Protein AF-0000000066216335 (afdb_homodimer)

Radius of gyration: 26.3 Å; Cα contacts (8 Å, |Δi|>4): 1551; chains: 2; bounding box: 51×82×62 Å

Nearest PDB structures (foldseek):
  2zpu-assembly1_A  TM=9.810E-01  e=1.522E-60  Schizosaccharomyces pombe
  2gn1-assembly1_A  TM=9.523E-01  e=7.610E-37  Salmonella enterica subsp. enterica serovar Typhimurium
  8zkv-assembly1_D  TM=9.509E-01  e=1.171E-31  Escherichia coli K-12
  3iau-assembly2_B  TM=9.221E-01  e=3.851E-32  Solanum lycopersicum
  3iau-assembly1_A  TM=9.248E-01  e=1.481E-31  Solanum lycopersicum

Organism: Schizosaccharomyces pombe (strain 972 / ATCC 24843) (NCBI:txid284812)

Secondary structure (DSSP, 8-state):
-GGG-----HHHHHHHHHHHTTTS----EE--HHHHHHHTSEEEEEEGGGSGGGBTHHHHHHHHHHT--HHHHHH-EEEE-SSHHHHHHHHHHHHHT--EEEEEETTS-HHHHHHHHHTT-EEEEE-TTT--HHHHHHHHHHHHTPEE--SSSSHHHHHHHTHHHHHHHHHH---SEEEEE-SSSHHHHHHHHHHHHH-TT-EEEEEEETT--HHHHHHHHTS----PPP--S-GGG--SS--HHHHHHHHHH--EEEEE-HHHHHHHHHHIIIII-B---GGGGHHHHHHHHTGGGGTT-EEEEEE-B----HHHHHHHHT-/-GGG-----HHHHHHHHHHHTTTS----EE--HHHHHHHTSEEEEEEGGGSGGGBTHHHHHHHHHHT--HHHHHH-EEEE-SSHHHHHHHHHHHHHT--EEEEEETTS-HHHHHHHHHTT-EEEEE-TTT--HHHHHHHHHHHHTPEE--SSSSHHHHHHHTHHHHHHHHHH---SEEEEE-SSSHHHHHHHHHHHHH-TT-EEEEE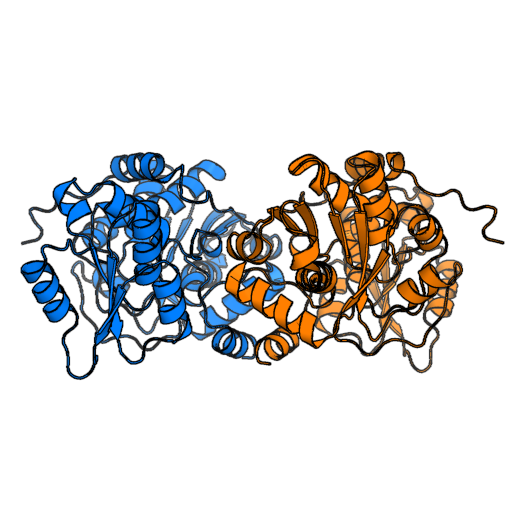EETT--HHHHHHHHTS----PPP--S-GGG--SS--HHHHHHHHHH--EEEEE-HHHHHHHHHHIIIII-B---GGGGHHHHHHHHTGGGGTT-EEEEEE-B----HHHHHHHHT-

InterPro domains:
  IPR001926 Tryptophan synthase beta chain-like, PALP domain [PF00291] (23-309)
  IPR036052 Tryptophan synthase beta chain-like, PALP domain superfamily [G3DSA:3.40.50.1100] (18-313)
  IPR036052 Tryptophan synthase beta chain-like, PALP domain superfamily [G3DSA:3.40.50.1100] (56-152)
  IPR036052 Tryptophan synthase beta chain-like, PALP domain superfamily [SSF53686] (9-318)

Sequence (646 aa):
MSDNLVLPTYDDVASASERIKKFANKTPVLTSSTVNKEFVAEVFFKCENFQKMGAFKFRGALNALSQLNEAQRKAGVLTFSSGNHAQAIALSAKILGIPAKIIMPLDAPEAKVAATKGYGGQVIMYDRYKDDREKMAKEISEREGLTIIPPYDHPHVLAGQGTAAKELFEEVGPLDALFVCLGGGGLLSGSALAARHFAPNCEVYGVEPEAGNDGQQSFRKGSIVHIDTPKTIADGAQTQHLGNYTFSIIKEKVDDILTVSDEELIDCLKFYAARMKIVVEPTGCLSFAAARAMKEKLKNKRIGIIISGGNVDIERYAHFLSQMSDNLVLPTYDDVASASERIKKFANKTPVLTSSTVNKEFVAEVFFKCENFQKMGAFKFRGALNALSQLNEAQRKAGVLTFSSGNHAQAIALSAKILGIPAKIIMPLDAPEAKVAATKGYGGQVIMYDRYKDDREKMAKEISEREGLTIIPPYDHPHVLAGQGTAAKELFEEVGPLDALFVCLGGGGLLSGSALAARHFAPNCEVYGVEPEAGNDGQQSFRKGSIVHIDTPKTIADGAQTQHLGNYTFSIIKEKVDDILTVSDEELIDCLKFYAARMKIVVEPTGCLSFAAARAMKEKLKNKRIGIIISGGNVDIERYAHFLSQ

Structure (mmCIF, N/CA/C/O backbone):
data_AF-0000000066216335-model_v1
#
loop_
_entity.id
_entity.type
_entity.pdbx_description
1 polymer 'Serine racemase'
#
loop_
_atom_site.group_PDB
_atom_site.id
_atom_site.type_symbol
_atom_site.label_atom_id
_atom_site.label_alt_id
_atom_site.label_comp_id
_atom_site.label_asym_id
_atom_site.label_entity_id
_atom_site.label_seq_id
_atom_site.pdbx_PDB_ins_code
_atom_site.Cartn_x
_atom_site.Cartn_y
_atom_site.Cartn_z
_atom_site.occupancy
_atom_site.B_iso_or_equiv
_atom_site.auth_seq_id
_atom_site.auth_comp_id
_atom_site.auth_asym_id
_atom_site.auth_atom_id
_atom_site.pdbx_PDB_model_num
ATOM 1 N N . MET A 1 1 ? 4.113 39.75 19.203 1 41.09 1 MET A N 1
ATOM 2 C CA . MET A 1 1 ? 3.482 39.688 20.516 1 41.09 1 MET A CA 1
ATOM 3 C C . MET A 1 1 ? 3.266 38.25 20.953 1 41.09 1 MET A C 1
ATOM 5 O O . MET A 1 1 ? 2.232 37.938 21.547 1 41.09 1 MET A O 1
ATOM 9 N N . SER A 1 2 ? 3.99 37.156 20.266 1 51.53 2 SER A N 1
ATOM 10 C CA . SER A 1 2 ? 4.141 35.719 20.328 1 51.53 2 SER A CA 1
ATOM 11 C C . SER A 1 2 ? 4.586 35.281 21.719 1 51.53 2 SER A C 1
ATOM 13 O O . SER A 1 2 ? 4.902 34.094 21.922 1 51.53 2 SER A O 1
ATOM 15 N N . ASP A 1 3 ? 4.801 36.219 22.547 1 54.69 3 ASP A N 1
ATOM 16 C CA . ASP A 1 3 ? 5.523 36.125 23.812 1 54.69 3 ASP A CA 1
ATOM 17 C C . ASP A 1 3 ? 4.762 35.25 24.812 1 54.69 3 ASP A C 1
ATOM 19 O O . ASP A 1 3 ? 5.367 34.625 25.688 1 54.69 3 ASP A O 1
ATOM 23 N N . ASN A 1 4 ? 3.436 35 24.469 1 76 4 ASN A N 1
ATOM 24 C CA . ASN A 1 4 ? 2.705 34.375 25.562 1 76 4 ASN A CA 1
ATOM 25 C C . ASN A 1 4 ? 2.162 33 25.188 1 76 4 ASN A C 1
ATOM 27 O O . ASN A 1 4 ? 1.19 32.531 25.781 1 76 4 ASN A O 1
ATOM 31 N N . LEU A 1 5 ? 2.82 32.312 24.047 1 90.25 5 LEU A N 1
ATOM 32 C CA . LEU A 1 5 ? 2.303 31.016 23.688 1 90.25 5 LEU A CA 1
ATOM 33 C C . LEU A 1 5 ? 2.908 29.922 24.562 1 90.25 5 LEU A C 1
ATOM 35 O O . LEU A 1 5 ? 4.109 29.938 24.844 1 90.25 5 LEU A O 1
ATOM 39 N N . VAL A 1 6 ? 2.098 29.031 25.094 1 96.31 6 VAL A N 1
ATOM 40 C CA . VAL A 1 6 ? 2.605 27.812 25.734 1 96.31 6 VAL A CA 1
ATOM 41 C C . VAL A 1 6 ? 2.797 26.719 24.688 1 96.31 6 VAL A C 1
ATOM 43 O O . VAL A 1 6 ? 1.823 26.172 24.156 1 96.31 6 VAL A O 1
ATOM 46 N N . LEU A 1 7 ? 4.023 26.469 24.359 1 97.88 7 LEU A N 1
ATOM 47 C CA . LEU A 1 7 ? 4.34 25.547 23.281 1 97.88 7 LEU A CA 1
ATOM 48 C C . LEU A 1 7 ? 4.227 24.094 23.75 1 97.88 7 LEU A C 1
ATOM 50 O O . LEU A 1 7 ? 4.641 23.766 24.875 1 97.88 7 LEU A O 1
ATOM 54 N N . PRO A 1 8 ? 3.621 23.219 22.922 1 98.44 8 PRO A N 1
ATOM 55 C CA . PRO A 1 8 ? 3.625 21.797 23.25 1 98.44 8 PRO A CA 1
ATOM 56 C C . PRO A 1 8 ? 5.035 21.219 23.359 1 98.44 8 PRO A C 1
ATOM 58 O O . PRO A 1 8 ? 5.973 21.734 22.75 1 98.44 8 PRO A O 1
ATOM 61 N N . THR A 1 9 ? 5.145 20.188 24.188 1 98.62 9 THR A N 1
ATOM 62 C CA . THR A 1 9 ? 6.367 19.422 24.344 1 98.62 9 THR A CA 1
ATOM 63 C C . THR A 1 9 ? 6.148 17.969 23.922 1 98.62 9 THR A C 1
ATOM 65 O O . THR A 1 9 ? 5.051 17.594 23.5 1 98.62 9 THR A O 1
ATOM 68 N N . TYR A 1 10 ? 7.199 17.219 24.047 1 98.81 10 TYR A N 1
ATOM 69 C CA . TYR A 1 10 ? 7.051 15.805 23.734 1 98.81 10 TYR A CA 1
ATOM 70 C C . TYR A 1 10 ? 6.02 15.148 24.641 1 98.81 10 TYR A C 1
ATOM 72 O O . TYR A 1 10 ? 5.316 14.227 24.234 1 98.81 10 TYR A O 1
ATOM 80 N N . ASP A 1 11 ? 5.898 15.586 25.844 1 98.88 11 ASP A N 1
ATOM 81 C CA . ASP A 1 11 ? 4.914 15.016 26.75 1 98.88 11 ASP A CA 1
ATOM 82 C C . ASP A 1 11 ? 3.504 15.125 26.172 1 98.88 11 ASP A C 1
ATOM 84 O O . ASP A 1 11 ? 2.662 14.258 26.406 1 98.88 11 ASP A O 1
ATOM 88 N N . ASP A 1 12 ? 3.264 16.203 25.469 1 98.88 12 ASP A N 1
ATOM 89 C CA . ASP A 1 12 ? 1.966 16.375 24.812 1 98.88 12 ASP A CA 1
ATOM 90 C C . ASP A 1 12 ? 1.776 15.367 23.688 1 98.88 12 ASP A C 1
ATOM 92 O O . ASP A 1 12 ? 0.667 14.875 23.469 1 98.88 12 ASP A O 1
ATOM 96 N N . VAL A 1 13 ? 2.863 15.055 22.953 1 98.94 13 VAL A N 1
ATOM 97 C CA . VAL A 1 13 ? 2.822 14.047 21.891 1 98.94 13 VAL A CA 1
ATOM 98 C C . VAL A 1 13 ? 2.568 12.672 22.5 1 98.94 13 VAL A C 1
ATOM 100 O O . VAL A 1 13 ? 1.735 11.906 22.016 1 98.94 13 VAL A O 1
ATOM 103 N N . ALA A 1 14 ? 3.26 12.406 23.609 1 98.88 14 ALA A N 1
ATOM 104 C CA . ALA A 1 14 ? 3.094 11.133 24.297 1 98.88 14 ALA A CA 1
ATOM 105 C C . ALA A 1 14 ? 1.665 10.969 24.812 1 98.88 14 ALA A C 1
ATOM 107 O O . ALA A 1 14 ? 1.077 9.891 24.688 1 98.88 14 ALA A O 1
ATOM 108 N N . SER A 1 15 ? 1.153 12.047 25.375 1 98.88 15 SER A N 1
ATOM 109 C CA . SER A 1 15 ? -0.223 12.016 25.859 1 98.88 15 SER A CA 1
ATOM 110 C C . SER A 1 15 ? -1.209 11.82 24.719 1 98.88 15 SER A C 1
ATOM 112 O O . SER A 1 15 ? -2.203 11.109 24.859 1 98.88 15 SER A O 1
ATOM 114 N N . ALA A 1 16 ? -0.959 12.5 23.641 1 98.94 16 ALA A N 1
ATOM 115 C CA . ALA A 1 16 ? -1.8 12.344 22.453 1 98.94 16 ALA A CA 1
ATOM 116 C C . ALA A 1 16 ? -1.814 10.898 21.969 1 98.94 16 ALA A C 1
ATOM 118 O O . ALA A 1 16 ? -2.863 10.375 21.578 1 98.94 16 ALA A O 1
ATOM 119 N N . SER A 1 17 ? -0.641 10.266 21.984 1 98.88 17 SER A N 1
ATOM 120 C CA . SER A 1 17 ? -0.517 8.875 21.547 1 98.88 17 SER A CA 1
ATOM 121 C C . SER A 1 17 ? -1.43 7.965 22.359 1 98.88 17 SER A C 1
ATOM 123 O O . SER A 1 17 ? -2.1 7.094 21.812 1 98.88 17 SER A O 1
ATOM 125 N N . GLU A 1 18 ? -1.477 8.188 23.625 1 98.75 18 GLU A N 1
ATOM 126 C CA . GLU A 1 18 ? -2.344 7.395 24.5 1 98.75 18 GLU A CA 1
ATOM 127 C C . GLU A 1 18 ? -3.816 7.676 24.203 1 98.75 18 GLU A C 1
ATOM 129 O O . GLU A 1 18 ? -4.637 6.754 24.203 1 98.75 18 GLU A O 1
ATOM 134 N N . ARG A 1 19 ? -4.094 8.914 23.969 1 98.62 19 ARG A N 1
ATOM 135 C CA . ARG A 1 19 ? -5.473 9.336 23.75 1 98.62 19 ARG A CA 1
ATOM 136 C C . ARG A 1 19 ? -6.039 8.734 22.469 1 98.62 19 ARG A C 1
ATOM 138 O O . ARG A 1 19 ? -7.211 8.352 22.422 1 98.62 19 ARG A O 1
ATOM 145 N N . ILE A 1 20 ? -5.207 8.602 21.422 1 98.75 20 ILE A N 1
ATOM 146 C CA . ILE A 1 20 ? -5.77 8.25 20.125 1 98.75 20 ILE A CA 1
ATOM 147 C C . ILE A 1 20 ? -5.527 6.766 19.844 1 98.75 20 ILE A C 1
ATOM 149 O O . ILE A 1 20 ? -5.996 6.234 18.828 1 98.75 20 ILE A O 1
ATOM 153 N N . LYS A 1 21 ? -4.859 6.035 20.734 1 98 21 LYS A N 1
ATOM 154 C CA . LYS A 1 21 ? -4.32 4.695 20.531 1 98 21 LYS A CA 1
ATOM 155 C C . LYS A 1 21 ? -5.414 3.723 20.109 1 98 21 LYS A C 1
ATOM 157 O O . LYS A 1 21 ? -5.184 2.855 19.266 1 98 21 LYS A O 1
ATOM 162 N N . LYS A 1 22 ? -6.645 3.896 20.594 1 97.06 22 LYS A N 1
ATOM 163 C CA . LYS A 1 22 ? -7.723 2.947 20.344 1 97.06 22 LYS A CA 1
ATOM 164 C C . LYS A 1 22 ? -8.336 3.176 18.969 1 97.06 22 LYS A C 1
ATOM 166 O O . LYS A 1 22 ? -9.039 2.309 18.438 1 97.06 22 LYS A O 1
ATOM 171 N N . PHE A 1 23 ? -8.078 4.332 18.375 1 97.81 23 PHE A N 1
ATOM 172 C CA . PHE A 1 23 ? -8.805 4.707 17.156 1 97.81 23 PHE A CA 1
ATOM 173 C C . PHE A 1 23 ? -7.867 4.801 15.969 1 97.81 23 PHE A C 1
ATOM 175 O O . PHE A 1 23 ? -8.219 4.383 14.859 1 97.81 23 PHE A O 1
ATOM 182 N N . ALA A 1 24 ? -6.668 5.305 16.172 1 98 24 ALA A N 1
ATOM 183 C CA . ALA A 1 24 ? -5.719 5.504 15.078 1 98 24 ALA A CA 1
ATOM 184 C C . ALA A 1 24 ? -4.984 4.211 14.75 1 98 24 ALA A C 1
ATOM 186 O O . ALA A 1 24 ? -4.656 3.43 15.648 1 98 24 ALA A O 1
ATOM 187 N N . ASN A 1 25 ? -4.738 3.951 13.508 1 97.62 25 ASN A N 1
ATOM 188 C CA . ASN A 1 25 ? -3.895 2.83 13.102 1 97.62 25 ASN A CA 1
ATOM 189 C C . ASN A 1 25 ? -2.438 3.061 13.492 1 97.62 25 ASN A C 1
ATOM 191 O O . ASN A 1 25 ? -1.924 4.172 13.359 1 97.62 25 ASN A O 1
ATOM 195 N N . LYS A 1 26 ? -1.833 2.086 14.125 1 97.88 26 LYS A N 1
ATOM 196 C CA . LYS A 1 26 ? -0.375 2.084 14.039 1 97.88 26 LYS A CA 1
ATOM 197 C C . LYS A 1 26 ? 0.092 1.822 12.609 1 97.88 26 LYS A C 1
ATOM 199 O O . LYS A 1 26 ? 0.14 0.673 12.164 1 97.88 26 LYS A O 1
ATOM 204 N N . THR A 1 27 ? 0.373 2.816 11.852 1 98.44 27 THR A N 1
ATOM 205 C CA . THR A 1 27 ? 0.678 2.666 10.438 1 98.44 27 THR A CA 1
ATOM 206 C C . THR A 1 27 ? 2.02 1.967 10.242 1 98.44 27 THR A C 1
ATOM 208 O O . THR A 1 27 ? 2.9 2.053 11.102 1 98.44 27 THR A O 1
ATOM 211 N N . PRO A 1 28 ? 2.223 1.279 9.18 1 98.12 28 PRO A N 1
ATOM 212 C CA . PRO A 1 28 ? 3.447 0.499 8.984 1 98.12 28 PRO A CA 1
ATOM 213 C C . PRO A 1 28 ? 4.668 1.374 8.711 1 98.12 28 PRO A C 1
ATOM 215 O O . PRO A 1 28 ? 4.527 2.529 8.305 1 98.12 28 PRO A O 1
ATOM 218 N N . VAL A 1 29 ? 5.816 0.835 9.094 1 98.69 29 VAL A N 1
ATOM 219 C CA . VAL A 1 29 ? 7.105 1.326 8.617 1 98.69 29 VAL A CA 1
ATOM 220 C C . VAL A 1 29 ? 7.66 0.386 7.551 1 98.69 29 VAL A C 1
ATOM 222 O O . VAL A 1 29 ? 7.957 -0.778 7.832 1 98.69 29 VAL A O 1
ATOM 225 N N . LEU A 1 30 ? 7.758 0.876 6.32 1 98.5 30 LEU A N 1
ATOM 226 C CA . LEU A 1 30 ? 8.234 0.053 5.215 1 98.5 30 LEU A CA 1
ATOM 227 C C . LEU A 1 30 ? 9.688 0.372 4.887 1 98.5 30 LEU A C 1
ATOM 229 O O . LEU A 1 30 ? 10.18 1.454 5.215 1 98.5 30 LEU A O 1
ATOM 233 N N . THR A 1 31 ? 10.383 -0.572 4.332 1 97.88 31 THR A N 1
ATOM 234 C CA . THR A 1 31 ? 11.703 -0.392 3.748 1 97.88 31 THR A CA 1
ATOM 235 C C . THR A 1 31 ? 11.703 -0.789 2.273 1 97.88 31 THR A C 1
ATOM 237 O O . THR A 1 31 ? 10.727 -1.357 1.779 1 97.88 31 THR A O 1
ATOM 240 N N . SER A 1 32 ? 12.664 -0.428 1.601 1 96.88 32 SER A N 1
ATOM 241 C CA . SER A 1 32 ? 12.898 -0.781 0.204 1 96.88 32 SER A CA 1
ATOM 242 C C . SER A 1 32 ? 14.367 -1.118 -0.041 1 96.88 32 SER A C 1
ATOM 244 O O . SER A 1 32 ? 15.242 -0.26 0.105 1 96.88 32 SER A O 1
ATOM 246 N N . SER A 1 33 ? 14.625 -2.344 -0.5 1 93.44 33 SER A N 1
ATOM 247 C CA . SER A 1 33 ? 16 -2.73 -0.82 1 93.44 33 SER A CA 1
ATOM 248 C C . SER A 1 33 ? 16.562 -1.879 -1.952 1 93.44 33 SER A C 1
ATOM 250 O O . SER A 1 33 ? 17.75 -1.573 -1.971 1 93.44 33 SER A O 1
ATOM 252 N N . THR A 1 34 ? 15.703 -1.517 -2.871 1 93.75 34 THR A N 1
ATOM 253 C CA . THR A 1 34 ? 16.109 -0.661 -3.98 1 93.75 34 THR A CA 1
ATOM 254 C C . THR A 1 34 ? 16.594 0.694 -3.471 1 93.75 34 THR A C 1
ATOM 256 O O . THR A 1 34 ? 17.641 1.178 -3.883 1 93.75 34 THR A O 1
ATOM 259 N N . VAL A 1 35 ? 15.852 1.298 -2.549 1 98.06 35 VAL A N 1
ATOM 260 C CA . VAL A 1 35 ? 16.203 2.609 -2.014 1 98.06 35 VAL A CA 1
ATOM 261 C C . VAL A 1 35 ? 17.469 2.496 -1.162 1 98.06 35 VAL A C 1
ATOM 263 O O . VAL A 1 35 ? 18.359 3.336 -1.26 1 98.06 35 VAL A O 1
ATOM 266 N N . ASN A 1 36 ? 17.484 1.478 -0.337 1 98.12 36 ASN A N 1
ATOM 267 C CA . ASN A 1 36 ? 18.672 1.283 0.496 1 98.12 36 ASN A CA 1
ATOM 268 C C . ASN A 1 36 ? 19.938 1.177 -0.347 1 98.12 36 ASN A C 1
ATOM 270 O O . ASN A 1 36 ? 20.969 1.754 0 1 98.12 36 ASN A O 1
ATOM 274 N N . LYS A 1 37 ? 19.844 0.45 -1.431 1 95.94 37 LYS A N 1
ATOM 275 C CA . LYS A 1 37 ? 20.984 0.311 -2.326 1 95.94 37 LYS A CA 1
ATOM 276 C C . LYS A 1 37 ? 21.328 1.641 -2.99 1 95.94 37 LYS A C 1
ATOM 278 O O . LYS A 1 37 ? 22.5 2.016 -3.072 1 95.94 37 LYS A O 1
ATOM 283 N N . GLU A 1 38 ? 20.281 2.338 -3.457 1 97.25 38 GLU A N 1
ATOM 284 C CA . GLU A 1 38 ? 20.469 3.629 -4.113 1 97.25 38 GLU A CA 1
ATOM 285 C C . GLU A 1 38 ? 21.125 4.637 -3.176 1 97.25 38 GLU A C 1
ATOM 287 O O . GLU A 1 38 ? 21.984 5.406 -3.596 1 97.25 38 GLU A O 1
ATOM 292 N N . PHE A 1 39 ? 20.672 4.613 -1.904 1 98.56 39 PHE A N 1
ATOM 293 C CA . PHE A 1 39 ? 21.141 5.578 -0.915 1 98.56 39 PHE A CA 1
ATOM 294 C C . PHE A 1 39 ? 22.438 5.098 -0.262 1 98.56 39 PHE A C 1
ATOM 296 O O . PHE A 1 39 ? 23.172 5.887 0.339 1 98.56 39 PHE A O 1
ATOM 303 N N . VAL A 1 40 ? 22.781 3.756 -0.354 1 98.5 40 VAL A N 1
ATOM 304 C CA . VAL A 1 40 ? 23.781 3.119 0.485 1 98.5 40 VAL A CA 1
ATOM 305 C C . VAL A 1 40 ? 23.531 3.469 1.95 1 98.5 40 VAL A C 1
ATOM 307 O O . VAL A 1 40 ? 24.438 3.961 2.639 1 98.5 40 VAL A O 1
ATOM 310 N N . ALA A 1 41 ? 22.297 3.232 2.367 1 98.81 41 ALA A N 1
ATOM 311 C CA . ALA A 1 41 ? 21.812 3.623 3.686 1 98.81 41 ALA A CA 1
ATOM 312 C C . ALA A 1 41 ? 20.594 2.783 4.09 1 98.81 41 ALA A C 1
ATOM 314 O O . ALA A 1 41 ? 20.188 1.886 3.354 1 98.81 41 ALA A O 1
ATOM 315 N N . GLU A 1 42 ? 20.141 2.889 5.312 1 98.75 42 GLU A N 1
ATOM 316 C CA . GLU A 1 42 ? 18.875 2.303 5.766 1 98.75 42 GLU A CA 1
ATOM 317 C C . GLU A 1 42 ? 17.766 3.342 5.785 1 98.75 42 GLU A C 1
ATOM 319 O O . GLU A 1 42 ? 17.812 4.309 6.551 1 98.75 42 GLU A O 1
ATOM 324 N N . VAL A 1 43 ? 16.859 3.162 4.969 1 98.94 43 VAL A N 1
ATOM 325 C CA . VAL A 1 43 ? 15.766 4.133 4.848 1 98.94 43 VAL A CA 1
ATOM 326 C C . VAL A 1 43 ? 14.461 3.506 5.328 1 98.94 43 VAL A C 1
ATOM 328 O O . VAL A 1 43 ? 14.109 2.398 4.914 1 98.94 43 VAL A O 1
ATOM 331 N N . PHE A 1 44 ? 13.734 4.191 6.211 1 98.94 44 PHE A N 1
ATOM 332 C CA . PHE A 1 44 ? 12.484 3.738 6.805 1 98.94 44 PHE A CA 1
ATOM 333 C C . PHE A 1 44 ? 11.336 4.672 6.426 1 98.94 44 PHE A C 1
ATOM 335 O O . PHE A 1 44 ? 11.406 5.879 6.676 1 98.94 44 PHE A O 1
ATOM 342 N N . PHE A 1 45 ? 10.297 4.141 5.844 1 98.94 45 PHE A N 1
ATOM 343 C CA . PHE A 1 45 ? 9.148 4.922 5.414 1 98.94 45 PHE A CA 1
ATOM 344 C C . PHE A 1 45 ? 7.984 4.754 6.387 1 98.94 45 PHE A C 1
ATOM 346 O O . PHE A 1 45 ? 7.422 3.662 6.504 1 98.94 45 PHE A O 1
ATOM 353 N N . LYS A 1 46 ? 7.633 5.77 7.176 1 98.94 46 LYS A N 1
ATOM 354 C CA . LYS A 1 46 ? 6.43 5.777 8 1 98.94 46 LYS A CA 1
ATOM 355 C C . LYS A 1 46 ? 5.195 6.117 7.168 1 98.94 46 LYS A C 1
ATOM 357 O O . LYS A 1 46 ? 5.012 7.262 6.758 1 98.94 46 LYS A O 1
ATOM 362 N N . CYS A 1 47 ? 4.312 5.191 7 1 98.88 47 CYS A N 1
ATOM 363 C CA . CYS A 1 47 ? 3.344 5.223 5.91 1 98.88 47 CYS A CA 1
ATOM 364 C C . CYS A 1 47 ? 1.983 5.699 6.402 1 98.88 47 CYS A C 1
ATOM 366 O O . CYS A 1 47 ? 1.04 4.914 6.492 1 98.88 47 CYS A O 1
ATOM 368 N N . GLU A 1 48 ? 1.782 6.977 6.465 1 98.88 48 GLU A N 1
ATOM 369 C CA . GLU A 1 48 ? 0.521 7.539 6.938 1 98.88 48 GLU A CA 1
ATOM 370 C C . GLU A 1 48 ? -0.541 7.508 5.844 1 98.88 48 GLU A C 1
ATOM 372 O O . GLU A 1 48 ? -1.709 7.812 6.094 1 98.88 48 GLU A O 1
ATOM 377 N N . ASN A 1 49 ? -0.157 7.145 4.602 1 98.56 49 ASN A N 1
ATOM 378 C CA . ASN A 1 49 ? -1.159 6.863 3.58 1 98.56 49 ASN A CA 1
ATOM 379 C C . ASN A 1 49 ? -2.059 5.695 3.982 1 98.56 49 ASN A C 1
ATOM 381 O O . ASN A 1 49 ? -3.127 5.5 3.398 1 98.56 49 ASN A O 1
ATOM 385 N N . PHE A 1 50 ? -1.64 4.953 5.031 1 98.38 50 PHE A N 1
ATOM 386 C CA . PHE A 1 50 ? -2.432 3.832 5.523 1 98.38 50 PHE A CA 1
ATOM 387 C C . PHE A 1 50 ? -3.156 4.203 6.812 1 98.38 50 PHE A C 1
ATOM 389 O O . PHE A 1 50 ? -3.744 3.344 7.469 1 98.38 50 PHE A O 1
ATOM 396 N N . GLN A 1 51 ? -3.115 5.406 7.258 1 98.31 51 GLN A N 1
ATOM 397 C CA . GLN A 1 51 ? -3.891 5.855 8.406 1 98.31 51 GLN A CA 1
ATOM 398 C C . GLN A 1 51 ? -5.371 5.973 8.062 1 98.31 51 GLN A C 1
ATOM 400 O O . GLN A 1 51 ? -5.742 5.996 6.891 1 98.31 51 GLN A O 1
ATOM 405 N N . LYS A 1 52 ? -6.25 5.988 9.109 1 96.38 52 LYS A N 1
ATOM 406 C CA . LYS A 1 52 ? -7.664 6.273 8.898 1 96.38 52 LYS A CA 1
ATOM 407 C C . LYS A 1 52 ? -7.859 7.484 7.992 1 96.38 52 LYS A C 1
ATOM 409 O O . LYS A 1 52 ? -7.129 8.469 8.109 1 96.38 52 LYS A O 1
ATOM 414 N N . MET A 1 53 ? -8.734 7.301 7.043 1 93.81 53 MET A N 1
ATOM 415 C CA . MET A 1 53 ? -9.102 8.297 6.043 1 93.81 53 MET A CA 1
ATOM 416 C C . MET A 1 53 ? -7.938 8.586 5.098 1 93.81 53 MET A C 1
ATOM 418 O O . MET A 1 53 ? -8.047 9.43 4.211 1 93.81 53 MET A O 1
ATOM 422 N N . GLY A 1 54 ? -6.754 7.977 5.309 1 95.88 54 GLY A N 1
ATOM 423 C CA . GLY A 1 54 ? -5.73 7.93 4.277 1 95.88 54 GLY A CA 1
ATOM 424 C C . GLY A 1 54 ? -4.625 8.945 4.484 1 95.88 54 GLY A C 1
ATOM 425 O O . GLY A 1 54 ? -3.816 9.188 3.588 1 95.88 54 GLY A O 1
ATOM 426 N N . ALA A 1 55 ? -4.59 9.594 5.711 1 97.38 55 ALA A N 1
ATOM 427 C CA . ALA A 1 55 ? -3.564 10.609 5.914 1 97.38 55 ALA A CA 1
ATOM 428 C C . ALA A 1 55 ? -3.305 10.844 7.398 1 97.38 55 ALA A C 1
ATOM 430 O O . ALA A 1 55 ? -4.145 10.508 8.242 1 97.38 55 ALA A O 1
ATOM 431 N N . PHE A 1 56 ? -2.219 11.484 7.691 1 98.69 56 PHE A N 1
ATOM 432 C CA . PHE A 1 56 ? -1.737 11.742 9.039 1 98.69 56 PHE A CA 1
ATOM 433 C C . PHE A 1 56 ? -2.701 12.656 9.797 1 98.69 56 PHE A C 1
ATOM 435 O O . PHE A 1 56 ? -2.736 12.648 11.023 1 98.69 56 PHE A O 1
ATOM 442 N N . LYS A 1 57 ? -3.531 13.406 9.055 1 98.19 57 LYS A N 1
ATOM 443 C CA . LYS A 1 57 ? -4.375 14.438 9.656 1 98.19 57 LYS A CA 1
ATOM 444 C C . LYS A 1 57 ? -5.352 13.844 10.664 1 98.19 57 LYS A C 1
ATOM 446 O O . LYS A 1 57 ? -5.805 14.523 11.578 1 98.19 57 LYS A O 1
ATOM 451 N N . PHE A 1 58 ? -5.656 12.586 10.555 1 98.62 58 PHE A N 1
ATOM 452 C CA . PHE A 1 58 ? -6.559 11.906 11.477 1 98.62 58 PHE A CA 1
ATOM 453 C C . PHE A 1 58 ? -6.039 12 12.906 1 98.62 58 PHE A C 1
ATOM 455 O O . PHE A 1 58 ? -6.816 12.195 13.844 1 98.62 58 PHE A O 1
A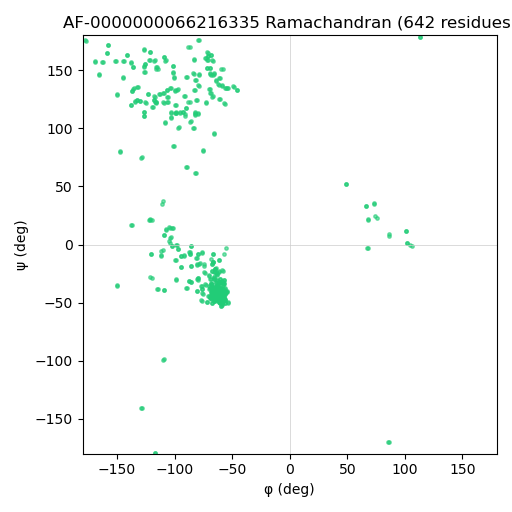TOM 462 N N . ARG A 1 59 ? -4.723 11.867 13.086 1 98.94 59 ARG A N 1
ATOM 463 C CA . ARG A 1 59 ? -4.105 11.844 14.406 1 98.94 59 ARG A CA 1
ATOM 464 C C . ARG A 1 59 ? -4.383 13.133 15.164 1 98.94 59 ARG A C 1
ATOM 466 O O . ARG A 1 59 ? -4.855 13.102 16.297 1 98.94 59 ARG A O 1
ATOM 473 N N . GLY A 1 60 ? -4.082 14.273 14.539 1 98.88 60 GLY A N 1
ATOM 474 C CA . GLY A 1 60 ? -4.277 15.57 15.172 1 98.88 60 GLY A CA 1
ATOM 475 C C . GLY A 1 60 ? -5.738 15.906 15.391 1 98.88 60 GLY A C 1
ATOM 476 O O . GLY A 1 60 ? -6.109 16.438 16.438 1 98.88 60 GLY A O 1
ATOM 477 N N . ALA A 1 61 ? -6.566 15.609 14.336 1 98.69 61 ALA A N 1
ATOM 478 C CA . ALA A 1 61 ? -7.996 15.875 14.445 1 98.69 61 ALA A CA 1
ATOM 479 C C . ALA A 1 61 ? -8.609 15.117 15.625 1 98.69 61 ALA A C 1
ATOM 481 O O . ALA A 1 61 ? -9.305 15.711 16.453 1 98.69 61 ALA A O 1
ATOM 482 N N . LEU A 1 62 ? -8.312 13.844 15.719 1 98.88 62 LEU A N 1
ATOM 483 C CA . LEU A 1 62 ? -8.883 13.023 16.781 1 98.88 62 LEU A CA 1
ATOM 484 C C . LEU A 1 62 ? -8.383 13.484 18.141 1 98.88 62 LEU A C 1
ATOM 486 O O . LEU A 1 62 ? -9.148 13.539 19.109 1 98.88 62 LEU A O 1
ATOM 490 N N . ASN A 1 63 ? -7.094 13.797 18.234 1 98.94 63 ASN A N 1
ATOM 491 C CA . ASN A 1 63 ? -6.543 14.266 19.5 1 98.94 63 ASN A CA 1
ATOM 492 C C . ASN A 1 63 ? -7.215 15.562 19.953 1 98.94 63 ASN A C 1
ATOM 494 O O . ASN A 1 63 ? -7.59 15.695 21.125 1 98.94 63 ASN A O 1
ATOM 498 N N . ALA A 1 64 ? -7.344 16.531 19.031 1 98.88 64 ALA A N 1
ATOM 499 C CA . ALA A 1 64 ? -7.945 17.828 19.359 1 98.88 64 ALA A CA 1
ATOM 500 C C . ALA A 1 64 ? -9.398 17.656 19.797 1 98.88 64 ALA A C 1
ATOM 502 O O . ALA A 1 64 ? -9.805 18.203 20.828 1 98.88 64 ALA A O 1
ATOM 503 N N . LEU A 1 65 ? -10.148 16.875 19.062 1 98.75 65 LEU A N 1
ATOM 504 C CA . LEU A 1 65 ? -11.562 16.688 19.375 1 98.75 65 LEU A CA 1
ATOM 505 C C . LEU A 1 65 ? -11.742 15.938 20.688 1 98.75 65 LEU A C 1
ATOM 507 O O . LEU A 1 65 ? -12.695 16.188 21.438 1 98.75 65 LEU A O 1
ATOM 511 N N . SER A 1 66 ? -10.844 15.016 20.984 1 98.75 66 SER A N 1
ATOM 512 C CA . SER A 1 66 ? -10.922 14.211 22.203 1 98.75 66 SER A CA 1
ATOM 513 C C . SER A 1 66 ? -10.719 15.07 23.438 1 98.75 66 SER A C 1
ATOM 515 O O . SER A 1 66 ? -11.016 14.633 24.562 1 98.75 66 SER A O 1
ATOM 517 N N . GLN A 1 67 ? -10.242 16.234 23.281 1 98.69 67 GLN A N 1
ATOM 518 C CA . GLN A 1 67 ? -9.898 17.062 24.438 1 98.69 67 GLN A CA 1
ATOM 519 C C . GLN A 1 67 ? -10.938 18.172 24.641 1 98.69 67 GLN A C 1
ATOM 521 O O . GLN A 1 67 ? -10.773 19.016 25.531 1 98.69 67 GLN A O 1
ATOM 526 N N . LEU A 1 68 ? -11.977 18.219 23.859 1 98.44 68 LEU A N 1
ATOM 527 C CA . LEU A 1 68 ? -13.055 19.188 24.016 1 98.44 68 LEU A CA 1
ATOM 528 C C . LEU A 1 68 ? -13.844 18.906 25.297 1 98.44 68 LEU A C 1
ATOM 530 O O . LEU A 1 68 ? -14.016 17.75 25.688 1 98.44 68 LEU A O 1
ATOM 534 N N . ASN A 1 69 ? -14.297 19.938 25.891 1 97.75 69 ASN A N 1
ATOM 535 C CA . ASN A 1 69 ? -15.18 19.75 27.047 1 97.75 69 ASN A CA 1
ATOM 536 C C . ASN A 1 69 ? -16.594 19.406 26.609 1 97.75 69 ASN A C 1
ATOM 538 O O . ASN A 1 69 ? -16.906 19.391 25.422 1 97.75 69 ASN A O 1
ATOM 542 N N . GLU A 1 70 ? -17.406 19.141 27.531 1 97.88 70 GLU A N 1
ATOM 543 C CA . GLU A 1 70 ? -18.766 18.656 27.25 1 97.88 70 GLU A CA 1
ATOM 544 C C . GLU A 1 70 ? -19.562 19.703 26.469 1 97.88 70 GLU A C 1
ATOM 546 O O . GLU A 1 70 ? -20.312 19.344 25.547 1 97.88 70 GLU A O 1
ATOM 551 N N . ALA A 1 71 ? -19.453 20.938 26.891 1 97.69 71 ALA A N 1
ATOM 552 C CA . ALA A 1 71 ? -20.188 22 26.219 1 97.69 71 ALA A CA 1
ATOM 553 C C . ALA A 1 71 ? -19.766 22.125 24.75 1 97.69 71 ALA A C 1
ATOM 555 O O . ALA A 1 71 ? -20.594 22.281 23.859 1 97.69 71 ALA A O 1
ATOM 556 N N . GLN A 1 72 ? -18.469 22.062 24.531 1 98 72 GLN A N 1
ATOM 557 C CA . GLN A 1 72 ? -17.922 22.141 23.172 1 98 72 GLN A CA 1
ATOM 558 C C . GLN A 1 72 ? -18.375 20.953 22.328 1 98 72 GLN A C 1
ATOM 560 O O . GLN A 1 72 ? -18.734 21.109 21.156 1 98 72 GLN A O 1
ATOM 565 N N . ARG A 1 73 ? -18.375 19.797 22.938 1 98.19 73 ARG A N 1
ATOM 566 C CA . ARG A 1 73 ? -18.797 18.578 22.25 1 98.19 73 ARG A CA 1
ATOM 567 C C . ARG A 1 73 ? -20.25 18.656 21.828 1 98.19 73 ARG A C 1
ATOM 569 O O . ARG A 1 73 ? -20.609 18.234 20.734 1 98.19 73 ARG A O 1
ATOM 576 N N . LYS A 1 74 ? -21.031 19.172 22.703 1 97.69 74 LYS A N 1
ATOM 577 C CA . LYS A 1 74 ? -22.453 19.297 22.422 1 97.69 74 LYS A CA 1
ATOM 578 C C . LYS A 1 74 ? -22.719 20.297 21.297 1 97.69 74 LYS A C 1
ATOM 580 O O . LYS A 1 74 ? -23.578 20.062 20.438 1 97.69 74 LYS A O 1
ATOM 585 N N . ALA A 1 75 ? -22 21.391 21.344 1 97.88 75 ALA A N 1
ATOM 586 C CA . ALA A 1 75 ? -22.172 22.438 20.328 1 97.88 75 ALA A CA 1
ATOM 587 C C . ALA A 1 75 ? -21.672 21.953 18.969 1 97.88 75 ALA A C 1
ATOM 589 O O . ALA A 1 75 ? -22.297 22.219 17.938 1 97.88 75 ALA A O 1
ATOM 590 N N . GLY A 1 76 ? -20.469 21.359 18.984 1 98.31 76 GLY A N 1
ATOM 591 C CA . GLY A 1 76 ? -19.891 20.844 17.75 1 98.31 76 GLY A CA 1
ATOM 592 C C . GLY A 1 76 ? -18.641 21.594 17.312 1 98.31 76 GLY A C 1
ATOM 593 O O . GLY A 1 76 ? -18.203 22.531 18 1 98.31 76 GLY A O 1
ATOM 594 N N . VAL A 1 77 ? -18.078 21.109 16.203 1 98.5 77 VAL A N 1
ATOM 595 C CA . VAL A 1 77 ? -16.828 21.672 15.734 1 98.5 77 VAL A CA 1
ATOM 596 C C . VAL A 1 77 ? -17 22.219 14.312 1 98.5 77 VAL A C 1
ATOM 598 O O . VAL A 1 77 ? -17.969 21.859 13.625 1 98.5 77 VAL A O 1
ATOM 601 N N . LEU A 1 78 ? -16.078 23.125 13.969 1 97.62 78 LEU A N 1
ATOM 602 C CA . LEU A 1 78 ? -16.047 23.766 12.664 1 97.62 78 LEU A CA 1
ATOM 603 C C . LEU A 1 78 ? -14.625 23.828 12.109 1 97.62 78 LEU A C 1
ATOM 605 O O . LEU A 1 78 ? -13.672 24.047 12.859 1 97.62 78 LEU A O 1
ATOM 609 N N . THR A 1 79 ? -14.492 23.484 10.883 1 95.56 79 THR A N 1
ATOM 610 C CA . THR A 1 79 ? -13.211 23.719 10.211 1 95.56 79 THR A CA 1
ATOM 611 C C . THR A 1 79 ? -13.438 24.172 8.773 1 95.56 79 THR A C 1
ATOM 613 O O . THR A 1 79 ? -14.57 24.203 8.289 1 95.56 79 THR A O 1
ATOM 616 N N . PHE A 1 80 ? -12.367 24.75 8.211 1 89.31 80 PHE A N 1
ATOM 617 C CA . PHE A 1 80 ? -12.375 25.109 6.797 1 89.31 80 PHE A CA 1
ATOM 618 C C . PHE A 1 80 ? -11.18 24.516 6.074 1 89.31 80 PHE A C 1
ATOM 620 O O . PHE A 1 80 ? -10.031 24.781 6.434 1 89.31 80 PHE A O 1
ATOM 627 N N . SER A 1 81 ? -11.383 23.594 5.254 1 83.31 81 SER A N 1
ATOM 628 C CA . SER A 1 81 ? -10.406 22.844 4.473 1 83.31 81 SER A CA 1
ATOM 629 C C . SER A 1 81 ? -11.086 22.062 3.35 1 83.31 81 SER A C 1
ATOM 631 O O . SER A 1 81 ? -12.234 21.641 3.484 1 83.31 81 SER A O 1
ATOM 633 N N . SER A 1 82 ? -10.383 21.969 2.322 1 72.19 82 SER A N 1
ATOM 634 C CA . SER A 1 82 ? -10.898 21.125 1.253 1 72.19 82 SER A CA 1
ATOM 635 C C . SER A 1 82 ? -10.109 19.828 1.139 1 72.19 82 SER A C 1
ATOM 637 O O . SER A 1 82 ? -10.25 19.094 0.162 1 72.19 82 SER A O 1
ATOM 639 N N . GLY A 1 83 ? -9.352 19.562 2.08 1 88.06 83 GLY A N 1
ATOM 640 C CA . GLY A 1 83 ? -8.445 18.438 1.899 1 88.06 83 GLY A CA 1
ATOM 641 C C . GLY A 1 83 ? -8.492 17.453 3.049 1 88.06 83 GLY A C 1
ATOM 642 O O . GLY A 1 83 ? -9.57 17.125 3.549 1 88.06 83 GLY A O 1
ATOM 643 N N . ASN A 1 84 ? -7.34 16.938 3.424 1 92.88 84 ASN A N 1
ATOM 644 C CA . ASN A 1 84 ? -7.195 15.852 4.391 1 92.88 84 ASN A CA 1
ATOM 645 C C . ASN A 1 84 ? -7.688 16.266 5.773 1 92.88 84 ASN A C 1
ATOM 647 O O . ASN A 1 84 ? -8.227 15.438 6.516 1 92.88 84 ASN A O 1
ATOM 651 N N . HIS A 1 85 ? -7.52 17.516 6.094 1 95.44 85 HIS A N 1
ATOM 652 C CA . HIS A 1 85 ? -7.965 17.969 7.406 1 95.44 85 HIS A CA 1
ATOM 653 C C . HIS A 1 85 ? -9.484 17.938 7.512 1 95.44 85 HIS A C 1
ATOM 655 O O . HIS A 1 85 ? -10.031 17.547 8.547 1 95.44 85 HIS A O 1
ATOM 661 N N . ALA A 1 86 ? -10.18 18.359 6.422 1 95.06 86 ALA A N 1
ATOM 662 C CA . ALA A 1 86 ? -11.641 18.297 6.395 1 95.06 86 ALA A CA 1
ATOM 663 C C . ALA A 1 86 ? -12.133 16.875 6.656 1 95.06 86 ALA A C 1
ATOM 665 O O . ALA A 1 86 ? -13.016 16.656 7.492 1 95.06 86 ALA A O 1
ATOM 666 N N . GLN A 1 87 ? -11.57 15.93 6.008 1 95.12 87 GLN A N 1
ATOM 667 C CA . GLN A 1 87 ? -11.953 14.531 6.164 1 95.12 87 GLN A CA 1
ATOM 668 C C . GLN A 1 87 ? -11.617 14.023 7.562 1 95.12 87 GLN A C 1
ATOM 670 O O . GLN A 1 87 ? -12.398 13.281 8.164 1 95.12 87 GLN A O 1
ATOM 675 N N . ALA A 1 88 ? -10.492 14.398 8.086 1 97.44 88 ALA A N 1
ATOM 676 C CA . ALA A 1 88 ? -10.047 13.977 9.414 1 97.44 88 ALA A CA 1
ATOM 677 C C . ALA A 1 88 ? -11.008 14.461 10.492 1 97.44 88 ALA A C 1
ATOM 679 O O . ALA A 1 88 ? -11.359 13.711 11.398 1 97.44 88 ALA A O 1
ATOM 680 N N . ILE A 1 89 ? -11.406 15.734 10.359 1 97.94 89 ILE A N 1
ATOM 681 C CA . ILE A 1 89 ? -12.336 16.312 11.336 1 97.94 89 ILE A CA 1
ATOM 682 C C . ILE A 1 89 ? -13.68 15.586 11.25 1 97.94 89 ILE A C 1
ATOM 684 O O . ILE A 1 89 ? -14.25 15.203 12.273 1 97.94 89 ILE A O 1
ATOM 688 N N . ALA A 1 90 ? -14.148 15.398 10.039 1 97.38 90 ALA A N 1
ATOM 689 C CA . ALA A 1 90 ? -15.43 14.727 9.836 1 97.38 90 ALA A CA 1
ATOM 690 C C . ALA A 1 90 ? -15.422 13.328 10.445 1 97.38 90 ALA A C 1
ATOM 692 O O . ALA A 1 90 ? -16.328 12.977 11.211 1 97.38 90 ALA A O 1
ATOM 693 N N . LEU A 1 91 ? -14.406 12.562 10.164 1 97.12 91 LEU A N 1
ATOM 694 C CA . LEU A 1 91 ? -14.336 11.188 10.656 1 97.12 91 LEU A CA 1
ATOM 695 C C . LEU A 1 91 ? -14.164 11.156 12.164 1 97.12 91 LEU A C 1
ATOM 697 O O . LEU A 1 91 ? -14.812 10.359 12.852 1 97.12 91 LEU A O 1
ATOM 701 N N . SER A 1 92 ? -13.234 11.984 12.711 1 98.5 92 SER A N 1
ATOM 702 C CA . SER A 1 92 ? -13.008 12.039 14.148 1 98.5 92 SER A CA 1
ATOM 703 C C . SER A 1 92 ? -14.289 12.422 14.891 1 98.5 92 SER A C 1
ATOM 705 O O . SER A 1 92 ? -14.602 11.852 15.938 1 98.5 92 SER A O 1
ATOM 707 N N . ALA A 1 93 ? -14.977 13.406 14.344 1 98.44 93 ALA A N 1
ATOM 708 C CA . ALA A 1 93 ? -16.234 13.852 14.945 1 98.44 93 ALA A CA 1
ATOM 709 C C . ALA A 1 93 ? -17.266 12.727 14.969 1 98.44 93 ALA A C 1
ATOM 711 O O . ALA A 1 93 ? -17.938 12.523 15.977 1 98.44 93 ALA A O 1
ATOM 712 N N . LYS A 1 94 ? -17.359 12.023 13.906 1 97.19 94 LYS A N 1
ATOM 713 C CA . LYS A 1 94 ? -18.281 10.891 13.828 1 97.19 94 LYS A CA 1
ATOM 714 C C . LYS A 1 94 ? -17.953 9.852 14.898 1 97.19 94 LYS A C 1
ATOM 716 O O . LYS A 1 94 ? -18.859 9.383 15.602 1 97.19 94 LYS A O 1
ATOM 721 N N . ILE A 1 95 ? -16.703 9.523 15.039 1 97.19 95 ILE A N 1
ATOM 722 C CA . ILE A 1 95 ? -16.234 8.523 15.992 1 97.19 95 ILE A CA 1
ATOM 723 C C . ILE A 1 95 ? -16.594 8.953 17.406 1 97.19 95 ILE A C 1
ATOM 725 O O . ILE A 1 95 ? -17 8.133 18.234 1 97.19 95 ILE A O 1
ATOM 729 N N . LEU A 1 96 ? -16.516 10.242 17.672 1 98.06 96 LEU A N 1
ATOM 730 C CA . LEU A 1 96 ? -16.672 10.75 19.031 1 98.06 96 LEU A CA 1
ATOM 731 C C . LEU A 1 96 ? -18.094 11.227 19.266 1 98.06 96 LEU A C 1
ATOM 733 O O . LEU A 1 96 ? -18.422 11.672 20.375 1 98.06 96 LEU A O 1
ATOM 737 N N . GLY A 1 97 ? -18.922 11.195 18.234 1 97.75 97 GLY A N 1
ATOM 738 C CA . GLY A 1 97 ? -20.312 11.633 18.359 1 97.75 97 GLY A CA 1
ATOM 739 C C . GLY A 1 97 ? -20.453 13.141 18.469 1 97.75 97 GLY A C 1
ATOM 740 O O . GLY A 1 97 ? -21.266 13.633 19.25 1 97.75 97 GLY A O 1
ATOM 741 N N . ILE A 1 98 ? -19.609 13.898 17.797 1 98.38 98 ILE A N 1
ATOM 742 C CA . ILE A 1 98 ? -19.609 15.359 17.828 1 98.38 98 ILE A CA 1
ATOM 743 C C . ILE A 1 98 ? -20.094 15.906 16.484 1 98.38 98 ILE A C 1
ATOM 745 O O . ILE A 1 98 ? -19.641 15.477 15.422 1 98.38 98 ILE A O 1
ATOM 749 N N . PRO A 1 99 ? -21.047 16.844 16.484 1 98 99 PRO A N 1
ATOM 750 C CA . PRO A 1 99 ? -21.406 17.484 15.211 1 98 99 PRO A CA 1
ATOM 751 C C . PRO A 1 99 ? -20.25 18.234 14.578 1 98 99 PRO A C 1
ATOM 753 O O . PRO A 1 99 ? -19.469 18.891 15.281 1 98 99 PRO A O 1
ATOM 756 N N . ALA A 1 100 ? -20.125 18.078 13.297 1 98.19 100 ALA A N 1
ATOM 757 C CA . ALA A 1 100 ? -19.016 18.75 12.609 1 98.19 100 ALA A CA 1
ATOM 758 C C . ALA A 1 100 ? -19.5 19.469 11.359 1 98.19 100 ALA A C 1
ATOM 760 O O . ALA A 1 100 ? -20.156 18.859 10.5 1 98.19 100 ALA A O 1
ATOM 761 N N . LYS A 1 101 ? -19.219 20.75 11.281 1 97.44 101 LYS A N 1
ATOM 762 C CA . LYS A 1 101 ? -19.422 21.547 10.078 1 97.44 101 LYS A CA 1
ATOM 763 C C . LYS A 1 101 ? -18.109 21.812 9.359 1 97.44 101 LYS A C 1
ATOM 765 O O . LYS A 1 101 ? -17.094 22.125 10 1 97.44 101 LYS A O 1
ATOM 770 N N . ILE A 1 102 ? -18.156 21.625 8.078 1 96.75 102 ILE A N 1
ATOM 771 C CA . ILE A 1 102 ? -16.953 21.781 7.281 1 96.75 102 ILE A CA 1
ATOM 772 C C . ILE A 1 102 ? -17.203 22.781 6.156 1 96.75 102 ILE A C 1
ATOM 774 O O . ILE A 1 102 ? -18.031 22.547 5.273 1 96.75 102 ILE A O 1
ATOM 778 N N . ILE A 1 103 ? -16.406 23.859 6.125 1 94.44 103 ILE A N 1
ATOM 779 C CA . ILE A 1 103 ? -16.5 24.859 5.07 1 94.44 103 ILE A CA 1
ATOM 780 C C . ILE A 1 103 ? -15.57 24.484 3.916 1 94.44 103 ILE A C 1
ATOM 782 O O . ILE A 1 103 ? -14.359 24.359 4.105 1 94.44 103 ILE A O 1
ATOM 786 N N . MET A 1 104 ? -16.094 24.25 2.789 1 91.88 104 MET A N 1
ATOM 787 C CA . MET A 1 104 ? -15.328 23.875 1.596 1 91.88 104 MET A CA 1
ATOM 788 C C . MET A 1 104 ? -15.664 24.812 0.432 1 91.88 104 MET A C 1
ATOM 790 O O . MET A 1 104 ? -16.781 25.328 0.357 1 91.88 104 MET A O 1
ATOM 794 N N . PRO A 1 105 ? -14.695 25.062 -0.451 1 87.62 105 PRO A N 1
ATOM 795 C CA . PRO A 1 105 ? -15.016 25.906 -1.607 1 87.62 105 PRO A CA 1
ATOM 796 C C . PRO A 1 105 ? -15.914 25.203 -2.621 1 87.62 105 PRO A C 1
ATOM 798 O O . PRO A 1 105 ? -15.914 23.984 -2.707 1 87.62 105 PRO A O 1
ATOM 801 N N . LEU A 1 106 ? -16.547 25.953 -3.385 1 86.69 106 LEU A N 1
ATOM 802 C CA . LEU A 1 106 ? -17.469 25.453 -4.391 1 86.69 106 LEU A CA 1
ATOM 803 C C . LEU A 1 106 ? -16.75 24.609 -5.43 1 86.69 106 LEU A C 1
ATOM 805 O O . LEU A 1 106 ? -17.344 23.688 -6.02 1 86.69 106 LEU A O 1
ATOM 809 N N . ASP A 1 107 ? -15.484 24.828 -5.602 1 81 107 ASP A N 1
ATOM 810 C CA . ASP A 1 107 ? -14.734 24.125 -6.633 1 81 107 ASP A CA 1
ATOM 811 C C . ASP A 1 107 ? -13.898 23 -6.027 1 81 107 ASP A C 1
ATOM 813 O O . ASP A 1 107 ? -12.945 22.516 -6.648 1 81 107 ASP A O 1
ATOM 817 N N . ALA A 1 108 ? -14.203 22.672 -4.797 1 80.38 108 ALA A N 1
ATOM 818 C CA . ALA A 1 108 ? -13.508 21.547 -4.176 1 80.38 108 ALA A CA 1
ATOM 819 C C . ALA A 1 108 ? -13.727 20.266 -4.973 1 80.38 108 ALA A C 1
ATOM 821 O O . ALA A 1 108 ? -14.812 20.031 -5.504 1 80.38 108 ALA A O 1
ATOM 822 N N . PRO A 1 109 ? -12.672 19.5 -5.16 1 74.69 109 PRO A N 1
ATOM 823 C CA . PRO A 1 109 ? -12.859 18.219 -5.855 1 74.69 109 PRO A CA 1
ATOM 824 C C . PRO A 1 109 ? -14.023 17.406 -5.289 1 74.69 109 PRO A C 1
ATOM 826 O O . PRO A 1 109 ? -14.148 17.266 -4.07 1 74.69 109 PRO A O 1
ATOM 829 N N . GLU A 1 110 ? -14.805 16.875 -6.191 1 76.88 110 GLU A N 1
ATOM 830 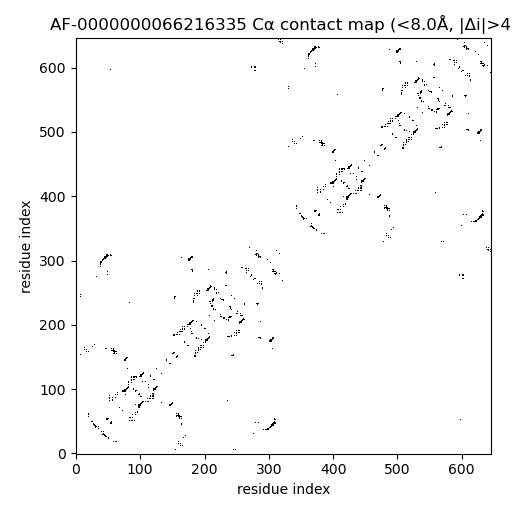C CA . GLU A 1 110 ? -16.016 16.141 -5.82 1 76.88 110 GLU A CA 1
ATOM 831 C C . GLU A 1 110 ? -15.688 14.961 -4.898 1 76.88 110 GLU A C 1
ATOM 833 O O . GLU A 1 110 ? -16.438 14.68 -3.957 1 76.88 110 GLU A O 1
ATOM 838 N N . ALA A 1 111 ? -14.617 14.32 -5.16 1 72.94 111 ALA A N 1
ATOM 839 C CA . ALA A 1 111 ? -14.227 13.156 -4.375 1 72.94 111 ALA A CA 1
ATOM 840 C C . ALA A 1 111 ? -13.969 13.531 -2.92 1 72.94 111 ALA A C 1
ATOM 842 O O . ALA A 1 111 ? -14.305 12.773 -2.008 1 72.94 111 ALA A O 1
ATOM 843 N N . LYS A 1 112 ? -13.461 14.656 -2.637 1 78.62 112 LYS A N 1
ATOM 844 C CA . LYS A 1 112 ? -13.156 15.102 -1.278 1 78.62 112 LYS A CA 1
ATOM 845 C C . LYS A 1 112 ? -14.43 15.516 -0.543 1 78.62 112 LYS A C 1
ATOM 847 O O . LYS A 1 112 ? -14.57 15.266 0.655 1 78.62 112 LYS A O 1
ATOM 852 N N . VAL A 1 113 ? -15.289 16.156 -1.327 1 85.69 113 VAL A N 1
ATOM 853 C CA . VAL A 1 113 ? -16.578 16.547 -0.759 1 85.69 113 VAL A CA 1
ATOM 854 C C . VAL A 1 113 ? -17.375 15.312 -0.365 1 85.69 113 VAL A C 1
ATOM 856 O O . VAL A 1 113 ? -17.875 15.227 0.753 1 85.69 113 VAL A O 1
ATOM 859 N N . ALA A 1 114 ? -17.375 14.367 -1.285 1 84.62 114 ALA A N 1
ATOM 860 C CA . ALA A 1 114 ? -18.094 13.125 -1.033 1 84.62 114 ALA A CA 1
ATOM 861 C C . ALA A 1 114 ? -17.516 12.383 0.166 1 84.62 114 ALA A C 1
ATOM 863 O O . ALA A 1 114 ? -18.266 11.844 0.988 1 84.62 114 ALA A O 1
ATOM 864 N N . ALA A 1 115 ? -16.297 12.32 0.257 1 85.19 115 ALA A N 1
ATOM 865 C CA . ALA A 1 115 ? -15.633 11.641 1.369 1 85.19 115 ALA A CA 1
ATOM 866 C C . ALA A 1 115 ? -15.953 12.32 2.697 1 85.19 115 ALA A C 1
ATOM 868 O O . ALA A 1 115 ? -16.234 11.648 3.695 1 85.19 115 ALA A O 1
ATOM 869 N N . THR A 1 116 ? -15.906 13.602 2.697 1 91.5 116 THR A N 1
ATOM 870 C CA . THR A 1 116 ? -16.203 14.375 3.9 1 91.5 116 THR A CA 1
ATOM 871 C C . THR A 1 116 ? -17.641 14.148 4.355 1 91.5 116 THR A C 1
ATOM 873 O O . THR A 1 116 ? -17.891 13.898 5.539 1 91.5 116 THR A O 1
ATOM 876 N N . LYS A 1 117 ? -18.531 14.164 3.4 1 92.56 117 LYS A N 1
ATOM 877 C CA . LYS A 1 117 ? -19.938 13.891 3.703 1 92.56 117 LYS A CA 1
ATOM 878 C C . LYS A 1 117 ? -20.125 12.453 4.168 1 92.56 117 LYS A C 1
ATOM 880 O O . LYS A 1 117 ? -20.891 12.188 5.094 1 92.56 117 LYS A O 1
ATOM 885 N N . GLY A 1 118 ? -19.422 11.609 3.529 1 89.75 118 GLY A N 1
ATOM 886 C CA . GLY A 1 118 ? -19.484 10.195 3.885 1 89.75 118 GLY A CA 1
ATOM 887 C C . GLY A 1 118 ? -19.062 9.922 5.316 1 89.75 118 GLY A C 1
ATOM 888 O O . GLY A 1 118 ? -19.562 8.992 5.949 1 89.75 118 GLY A O 1
ATOM 889 N N . TYR A 1 119 ? -18.188 10.75 5.805 1 92.44 119 TYR A N 1
ATOM 890 C CA . TYR A 1 119 ? -17.719 10.617 7.18 1 92.44 119 TYR A CA 1
ATOM 891 C C . TYR A 1 119 ? -18.656 11.328 8.148 1 92.44 119 TYR A C 1
ATOM 893 O O . TYR A 1 119 ? -18.391 11.391 9.352 1 92.44 119 TYR A O 1
ATOM 901 N N . GLY A 1 120 ? -19.734 11.977 7.59 1 92.25 120 GLY A N 1
ATOM 902 C CA . GLY A 1 120 ? -20.75 12.578 8.453 1 92.25 120 GLY A CA 1
ATOM 903 C C . GLY A 1 120 ? -20.594 14.086 8.586 1 92.25 120 GLY A C 1
ATOM 904 O O . GLY A 1 120 ? -21.359 14.727 9.297 1 92.25 120 GLY A O 1
ATOM 905 N N . GLY A 1 121 ? -19.641 14.625 7.926 1 94.94 121 GLY A N 1
ATOM 906 C CA . GLY A 1 121 ? -19.453 16.062 7.984 1 94.94 121 GLY A CA 1
ATOM 907 C C . GLY A 1 121 ? -20.547 16.844 7.285 1 94.94 121 GLY A C 1
ATOM 908 O O . GLY A 1 121 ? -21.031 16.438 6.227 1 94.94 121 GLY A O 1
ATOM 909 N N . GLN A 1 122 ? -21.031 17.859 7.941 1 96.44 122 GLN A N 1
ATOM 910 C CA . GLN A 1 122 ? -21.922 18.797 7.285 1 96.44 122 GLN A CA 1
ATOM 911 C C . GLN A 1 122 ? -21.141 19.844 6.488 1 96.44 122 GLN A C 1
ATOM 913 O O . GLN A 1 122 ? -20.516 20.734 7.062 1 96.44 122 GLN A O 1
ATOM 918 N N . VAL A 1 123 ? -21.266 19.781 5.188 1 95.5 123 VAL A N 1
ATOM 919 C CA . VAL A 1 123 ? -20.438 20.609 4.324 1 95.5 123 VAL A CA 1
ATOM 920 C C . VAL A 1 123 ? -21.156 21.922 4.023 1 95.5 123 VAL A C 1
ATOM 922 O O . VAL A 1 123 ? -22.328 21.922 3.65 1 95.5 123 VAL A O 1
ATOM 925 N N . ILE A 1 124 ? -20.484 23 4.25 1 94.12 124 ILE A N 1
ATOM 926 C CA . ILE A 1 124 ? -20.922 24.344 3.871 1 94.12 124 ILE A CA 1
ATOM 927 C C . ILE A 1 124 ? -20.062 24.875 2.732 1 94.12 124 ILE A C 1
ATOM 929 O O . ILE A 1 124 ? -18.844 25.016 2.887 1 94.12 124 ILE A O 1
ATOM 933 N N . MET A 1 125 ? -20.734 25.188 1.691 1 92.12 125 MET A N 1
ATOM 934 C CA . MET A 1 125 ? -19.984 25.641 0.522 1 92.12 125 MET A CA 1
ATOM 935 C C . MET A 1 125 ? -19.781 27.156 0.543 1 92.12 125 MET A C 1
ATOM 937 O O . MET A 1 125 ? -20.656 27.891 0.998 1 92.12 125 MET A O 1
ATOM 941 N N . TYR A 1 126 ? -18.625 27.547 0.063 1 89.38 126 TYR A N 1
ATOM 942 C CA . TYR A 1 126 ? -18.406 28.984 -0.092 1 89.38 126 TYR A CA 1
ATOM 943 C C . TYR A 1 126 ? -17.719 29.281 -1.418 1 89.38 126 TYR A C 1
ATOM 945 O O . TYR A 1 126 ? -17.125 28.391 -2.035 1 89.38 126 TYR A O 1
ATOM 953 N N . ASP A 1 127 ? -17.875 30.5 -1.913 1 88 127 ASP A N 1
ATOM 954 C CA . ASP A 1 127 ? -17.203 30.984 -3.117 1 88 127 ASP A CA 1
ATOM 955 C C . ASP A 1 127 ? 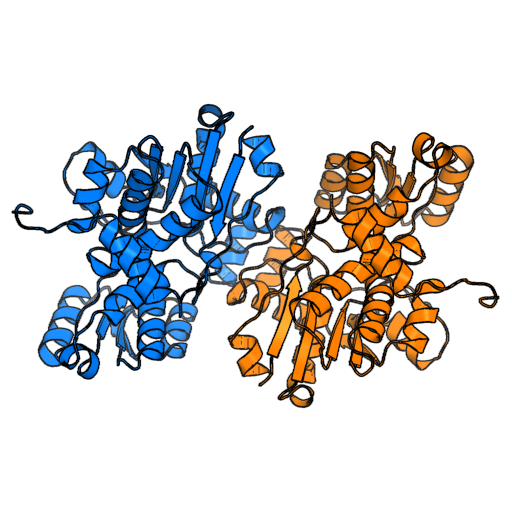-15.875 31.656 -2.775 1 88 127 ASP A C 1
ATOM 957 O O . ASP A 1 127 ? -15.859 32.781 -2.266 1 88 127 ASP A O 1
ATOM 961 N N . ARG A 1 128 ? -14.75 31.031 -3.174 1 79.44 128 ARG A N 1
ATOM 962 C CA . ARG A 1 128 ? -13.422 31.5 -2.771 1 79.44 128 ARG A CA 1
ATOM 963 C C . ARG A 1 128 ? -13.133 32.875 -3.35 1 79.44 128 ARG A C 1
ATOM 965 O O . ARG A 1 128 ? -12.242 33.562 -2.873 1 79.44 128 ARG A O 1
ATOM 972 N N . TYR A 1 129 ? -13.836 33.25 -4.402 1 79.75 129 TYR A N 1
ATOM 973 C CA . TYR A 1 129 ? -13.594 34.531 -5.047 1 79.75 129 TYR A CA 1
ATOM 974 C C . TYR A 1 129 ? -14.492 35.625 -4.453 1 79.75 129 TYR A C 1
ATOM 976 O O . TYR A 1 129 ? -14.234 36.812 -4.641 1 79.75 129 TYR A O 1
ATOM 984 N N . LYS A 1 130 ? -15.391 35.281 -3.67 1 84.75 130 LYS A N 1
ATOM 985 C CA . LYS A 1 130 ? -16.344 36.25 -3.158 1 84.75 130 LYS A CA 1
ATOM 986 C C . LYS A 1 130 ? -16.312 36.312 -1.634 1 84.75 130 LYS A C 1
ATOM 988 O O . LYS A 1 130 ? -16.625 37.344 -1.035 1 84.75 130 LYS A O 1
ATOM 993 N N . ASP A 1 131 ? -15.93 35.125 -1.141 1 84.81 131 ASP A N 1
ATOM 994 C CA . ASP A 1 131 ? -16.078 35 0.306 1 84.81 131 ASP A CA 1
ATOM 995 C C . ASP A 1 131 ? -14.711 34.812 0.978 1 84.81 131 ASP A C 1
ATOM 997 O O . ASP A 1 131 ? -13.766 34.312 0.36 1 84.81 131 ASP A O 1
ATOM 1001 N N . ASP A 1 132 ? -14.711 35.281 2.172 1 83.56 132 ASP A N 1
ATOM 1002 C CA . ASP A 1 132 ? -13.586 35 3.064 1 83.56 132 ASP A CA 1
ATOM 1003 C C . ASP A 1 132 ? -13.906 33.875 4.012 1 83.56 132 ASP A C 1
ATOM 1005 O O . ASP A 1 132 ? -14.664 34.031 4.973 1 83.56 132 ASP A O 1
ATOM 1009 N N . ARG A 1 133 ? -13.18 32.75 3.805 1 82.44 133 ARG A N 1
ATOM 1010 C CA . ARG A 1 133 ? -13.531 31.547 4.535 1 82.44 133 ARG A CA 1
ATOM 1011 C C . ARG A 1 133 ? -13.234 31.703 6.023 1 82.44 133 ARG A C 1
ATOM 1013 O O . ARG A 1 133 ? -13.953 31.156 6.863 1 82.44 133 ARG A O 1
ATOM 1020 N N . GLU A 1 134 ? -12.219 32.406 6.395 1 83.06 134 GLU A N 1
ATOM 1021 C CA . GLU A 1 134 ? -11.898 32.625 7.805 1 83.06 134 GLU A CA 1
ATOM 1022 C C . GLU A 1 134 ? -12.961 33.469 8.492 1 83.06 134 GLU A C 1
ATOM 1024 O O . GLU A 1 134 ? -13.359 33.188 9.625 1 83.06 134 GLU A O 1
ATOM 1029 N N . LYS A 1 135 ? -13.328 34.5 7.824 1 88.12 135 LYS A N 1
ATOM 1030 C CA . LYS A 1 135 ? -14.391 35.344 8.352 1 88.12 135 LYS A CA 1
ATOM 1031 C C . LYS A 1 135 ? -15.695 34.562 8.477 1 88.12 135 LYS A C 1
ATOM 1033 O O . LYS A 1 135 ? -16.406 34.688 9.484 1 88.12 135 LYS A O 1
ATOM 1038 N N . MET A 1 136 ? -15.938 33.812 7.469 1 91.06 136 MET A N 1
ATOM 1039 C CA . MET A 1 136 ? -17.141 32.969 7.492 1 91.06 136 MET A CA 1
ATOM 1040 C C . MET A 1 136 ? -17.094 32 8.664 1 91.06 136 MET A C 1
ATOM 1042 O O . MET A 1 136 ? -18.094 31.812 9.352 1 91.06 136 MET A O 1
ATOM 1046 N N . ALA A 1 137 ? -16 31.375 8.859 1 91.81 137 ALA A N 1
ATOM 1047 C CA . ALA A 1 137 ? -15.836 30.422 9.953 1 91.81 137 ALA A CA 1
ATOM 1048 C C . ALA A 1 137 ? -16.047 31.094 11.305 1 91.81 137 ALA A C 1
ATOM 1050 O O . ALA A 1 137 ? -16.719 30.531 12.18 1 91.81 137 ALA A O 1
ATOM 1051 N N . LYS A 1 138 ? -15.508 32.25 11.469 1 92.62 138 LYS A N 1
ATOM 1052 C CA . LYS A 1 138 ? -15.648 32.969 12.719 1 92.62 138 LYS A CA 1
ATOM 1053 C C . LYS A 1 138 ? -17.109 33.344 12.984 1 92.62 138 LYS A C 1
ATOM 1055 O O . LYS A 1 138 ? -17.594 33.219 14.117 1 92.62 138 LYS A O 1
ATOM 1060 N N . GLU A 1 139 ? -17.734 33.75 11.977 1 94.56 139 GLU A N 1
ATOM 1061 C CA . GLU A 1 139 ? -19.141 34.125 12.102 1 94.56 139 GLU A CA 1
ATOM 1062 C C . GLU A 1 139 ? -20 32.938 12.484 1 94.56 139 GLU A C 1
ATOM 1064 O O . GLU A 1 139 ? -20.844 33.031 13.375 1 94.56 139 GLU A O 1
ATOM 1069 N N . ILE A 1 140 ? -19.781 31.875 11.805 1 95 140 ILE A N 1
ATOM 1070 C CA . ILE A 1 140 ? -20.562 30.672 12.078 1 95 140 ILE A CA 1
ATOM 1071 C C . ILE A 1 140 ? -20.25 30.172 13.484 1 95 140 ILE A C 1
ATOM 1073 O O . ILE A 1 140 ? -21.156 29.781 14.227 1 95 140 ILE A O 1
ATOM 1077 N N . SER A 1 141 ? -19.016 30.141 13.812 1 96.25 141 SER A N 1
ATOM 1078 C CA . SER A 1 141 ? -18.578 29.688 15.125 1 96.25 141 SER A CA 1
ATOM 1079 C C . SER A 1 141 ? -19.219 30.5 16.25 1 96.25 141 SER A C 1
ATOM 1081 O O . SER A 1 141 ? -19.719 29.938 17.219 1 96.25 141 SER A O 1
ATOM 1083 N N . GLU A 1 142 ? -19.234 31.812 16.125 1 96.19 142 GLU A N 1
ATOM 1084 C CA . GLU A 1 142 ? -19.797 32.688 17.125 1 96.19 142 GLU A CA 1
ATOM 1085 C C . GLU A 1 142 ? -21.312 32.531 17.219 1 96.19 142 GLU A C 1
ATOM 1087 O O . GLU A 1 142 ? -21.875 32.531 18.312 1 96.19 142 GLU A O 1
ATOM 1092 N N . ARG A 1 143 ? -21.891 32.406 16.109 1 96.38 143 ARG A N 1
ATOM 1093 C CA . ARG A 1 143 ? -23.344 32.312 16.062 1 96.38 143 ARG A CA 1
ATOM 1094 C C . ARG A 1 143 ? -23.828 30.984 16.656 1 96.38 143 ARG A C 1
ATOM 1096 O O . ARG A 1 143 ? -24.844 30.953 17.359 1 96.38 143 ARG A O 1
ATOM 1103 N N . GLU A 1 144 ? -23.078 29.953 16.406 1 96.44 144 GLU A N 1
ATOM 1104 C CA . GLU A 1 144 ? -23.578 28.641 16.766 1 96.44 144 GLU A CA 1
ATOM 1105 C C . GLU A 1 144 ? -22.812 28.031 17.922 1 96.44 144 GLU A C 1
ATOM 1107 O O . GLU A 1 144 ? -23.141 26.953 18.422 1 96.44 144 GLU A O 1
ATOM 1112 N N . GLY A 1 145 ? -21.766 28.719 18.359 1 96.88 145 GLY A N 1
ATOM 1113 C CA . GLY A 1 145 ? -20.969 28.25 19.5 1 96.88 145 GLY A CA 1
ATOM 1114 C C . GLY A 1 145 ? -20.047 27.094 19.141 1 96.88 145 GLY A C 1
ATOM 1115 O O . GLY A 1 145 ? -19.719 26.281 20 1 96.88 145 GLY A O 1
ATOM 1116 N N . LEU A 1 146 ? -19.719 26.969 17.906 1 97.94 146 LEU A N 1
ATOM 1117 C CA . LEU A 1 146 ? -18.875 25.875 17.453 1 97.94 146 LEU A CA 1
ATOM 1118 C C . LEU A 1 146 ? -17.406 26.141 17.766 1 97.94 146 LEU A C 1
ATOM 1120 O O . LEU A 1 146 ? -16.969 27.297 17.781 1 97.94 146 LEU A O 1
ATOM 1124 N N . THR A 1 147 ? -16.688 25.141 18.047 1 98.06 147 THR A N 1
ATOM 1125 C CA . THR A 1 147 ? -15.25 25.25 18.25 1 98.06 147 THR A CA 1
ATOM 1126 C C . THR A 1 147 ? -14.516 25.094 16.922 1 98.06 147 THR A C 1
ATOM 1128 O O . THR A 1 147 ? -14.68 24.094 16.219 1 98.06 147 THR A O 1
ATOM 1131 N N . ILE A 1 148 ? -13.742 26.078 16.578 1 97.31 148 ILE A N 1
ATOM 1132 C CA . ILE A 1 148 ? -12.961 26.016 15.352 1 97.31 148 ILE A CA 1
ATOM 1133 C C . ILE A 1 148 ? -11.695 25.188 15.586 1 97.31 148 ILE A C 1
ATOM 1135 O O . ILE A 1 148 ? -10.938 25.453 16.531 1 97.31 148 ILE A O 1
ATOM 1139 N N . ILE A 1 149 ? -11.5 24.188 14.797 1 97.62 149 ILE A N 1
ATOM 1140 C CA . ILE A 1 149 ? -10.266 23.406 14.844 1 97.62 149 ILE A CA 1
ATOM 1141 C C . ILE A 1 149 ? -9.43 23.703 13.594 1 97.62 149 ILE A C 1
ATOM 1143 O O . ILE A 1 149 ? -9.734 23.219 12.508 1 97.62 149 ILE A O 1
ATOM 1147 N N . PRO A 1 150 ? -8.375 24.453 13.742 1 95.62 150 PRO A N 1
ATOM 1148 C CA . PRO A 1 150 ? -7.551 24.781 12.578 1 95.62 150 PRO A CA 1
ATOM 1149 C C . PRO A 1 150 ? -6.75 23.578 12.062 1 95.62 150 PRO A C 1
ATOM 1151 O O . PRO A 1 150 ? -6.562 22.609 12.789 1 95.62 150 PRO A O 1
ATOM 1154 N N . PRO A 1 151 ? -6.301 23.688 10.891 1 94.25 151 PRO A N 1
ATOM 1155 C CA . PRO A 1 151 ? -5.672 22.531 10.25 1 94.25 151 PRO A CA 1
ATOM 1156 C C . PRO A 1 151 ? -4.277 22.234 10.797 1 94.25 151 PRO A C 1
ATOM 1158 O O . PRO A 1 151 ? -3.773 21.125 10.648 1 94.25 151 PRO A O 1
ATOM 1161 N N . TYR A 1 152 ? -3.586 23.25 11.383 1 95.81 152 TYR A N 1
ATOM 1162 C CA . TYR A 1 152 ? -2.219 22.938 11.781 1 95.81 152 TYR A CA 1
ATOM 1163 C C . TYR A 1 152 ? -1.812 23.766 13 1 95.81 152 TYR A C 1
ATOM 1165 O O . TYR A 1 152 ? -1.189 23.25 13.93 1 95.81 152 TYR A O 1
ATOM 1173 N N . ASP A 1 153 ? -2.258 25.031 13.117 1 96.88 153 ASP A N 1
ATOM 1174 C CA . ASP A 1 153 ? -1.728 25.922 14.148 1 96.88 153 ASP A CA 1
ATOM 1175 C C . ASP A 1 153 ? -2.541 25.797 15.438 1 96.88 153 ASP A C 1
ATOM 1177 O O . ASP A 1 153 ? -3.168 26.766 15.867 1 96.88 153 ASP A O 1
ATOM 1181 N N . HIS A 1 154 ? -2.439 24.703 16 1 97.88 154 HIS A N 1
ATOM 1182 C CA . HIS A 1 154 ? -3.154 24.312 17.219 1 97.88 154 HIS A CA 1
ATOM 1183 C C . HIS A 1 154 ? -2.35 23.312 18.031 1 97.88 154 HIS A C 1
ATOM 1185 O O . HIS A 1 154 ? -1.906 22.297 17.5 1 97.88 154 HIS A O 1
ATOM 1191 N N . PRO A 1 155 ? -2.162 23.578 19.344 1 98.5 155 PRO A N 1
ATOM 1192 C CA . PRO A 1 155 ? -1.293 22.734 20.172 1 98.5 155 PRO A CA 1
ATOM 1193 C C . PRO A 1 155 ? -1.73 21.266 20.172 1 98.5 155 PRO A C 1
ATOM 1195 O O . PRO A 1 155 ? -0.89 20.375 20.078 1 98.5 155 PRO A O 1
ATOM 1198 N N . HIS A 1 156 ? -3.047 21.016 20.219 1 98.81 156 HIS A N 1
ATOM 1199 C CA . HIS A 1 156 ? -3.539 19.641 20.266 1 98.81 156 HIS A CA 1
ATOM 1200 C C . HIS A 1 156 ? -3.387 18.953 18.906 1 98.81 156 HIS A C 1
ATOM 1202 O O . HIS A 1 156 ? -3.152 17.75 18.828 1 98.81 156 HIS A O 1
ATOM 1208 N N . VAL A 1 157 ? -3.535 19.734 17.828 1 98.75 157 VAL A N 1
ATOM 1209 C CA . VAL A 1 157 ? -3.424 19.188 16.484 1 98.75 157 VAL A CA 1
ATOM 1210 C C . VAL A 1 157 ? -1.982 18.75 16.219 1 98.75 157 VAL A C 1
ATOM 1212 O O . VAL A 1 157 ? -1.731 17.609 15.852 1 98.75 157 VAL A O 1
ATOM 1215 N N . LEU A 1 158 ? -1.018 19.688 16.5 1 98.81 158 LEU A N 1
ATOM 1216 C CA . LEU A 1 158 ? 0.365 19.359 16.172 1 98.81 158 LEU A CA 1
ATOM 1217 C C . LEU A 1 158 ? 0.892 18.25 17.078 1 98.81 158 LEU A C 1
ATOM 1219 O O . LEU A 1 158 ? 1.72 17.438 16.656 1 98.81 158 LEU A O 1
ATOM 1223 N N . ALA A 1 159 ? 0.385 18.156 18.344 1 98.94 159 ALA A N 1
ATOM 1224 C CA . ALA A 1 159 ? 0.769 17.047 19.219 1 98.94 159 ALA A CA 1
ATOM 1225 C C . ALA A 1 159 ? 0.288 15.719 18.672 1 98.94 159 ALA A C 1
ATOM 1227 O O . ALA A 1 159 ? 1.031 14.734 18.672 1 98.94 159 ALA A O 1
ATOM 1228 N N . GLY A 1 160 ? -0.981 15.711 18.234 1 98.94 160 GLY A N 1
ATOM 1229 C CA . GLY A 1 160 ? -1.505 14.508 17.594 1 98.94 160 GLY A CA 1
ATOM 1230 C C . GLY A 1 160 ? -0.711 14.086 16.375 1 98.94 160 GLY A C 1
ATOM 1231 O O . GLY A 1 160 ? -0.411 12.906 16.203 1 98.94 160 GLY A O 1
ATOM 1232 N N . GLN A 1 161 ? -0.355 15.062 15.547 1 98.88 161 GLN A N 1
ATOM 1233 C CA . GLN A 1 161 ? 0.392 14.766 14.336 1 98.88 161 GLN A CA 1
ATOM 1234 C C . GLN A 1 161 ? 1.763 14.18 14.664 1 98.88 161 GLN A C 1
ATOM 1236 O O . GLN A 1 161 ? 2.258 13.305 13.945 1 98.88 161 GLN A O 1
ATOM 1241 N N . GLY A 1 162 ? 2.354 14.57 15.797 1 98.94 162 GLY A N 1
ATOM 1242 C CA . GLY A 1 162 ? 3.676 14.125 16.203 1 98.94 162 GLY A CA 1
ATOM 1243 C C . GLY A 1 162 ? 3.725 12.648 16.547 1 98.94 162 GLY A C 1
ATOM 1244 O O . GLY A 1 162 ? 4.805 12.055 16.625 1 98.94 162 GLY A O 1
ATOM 1245 N N . THR A 1 163 ? 2.564 12.016 16.781 1 98.94 163 THR A N 1
ATOM 1246 C CA . THR A 1 163 ? 2.521 10.609 17.172 1 98.94 163 THR A CA 1
ATOM 1247 C C . THR A 1 163 ? 2.992 9.719 16.031 1 98.94 163 THR A C 1
ATOM 1249 O O . THR A 1 163 ? 3.443 8.594 16.25 1 98.94 163 THR A O 1
ATOM 1252 N N . ALA A 1 164 ? 2.902 10.227 14.766 1 98.94 164 ALA A N 1
ATOM 1253 C CA . ALA A 1 164 ? 3.441 9.484 13.625 1 98.94 164 ALA A CA 1
ATOM 1254 C C . ALA A 1 164 ? 4.945 9.266 13.773 1 98.94 164 ALA A C 1
ATOM 1256 O O . ALA A 1 164 ? 5.422 8.133 13.68 1 98.94 164 ALA A O 1
ATOM 1257 N N . ALA A 1 165 ? 5.633 10.352 14.055 1 98.94 165 ALA A N 1
ATOM 1258 C CA . ALA A 1 165 ? 7.078 10.258 14.242 1 98.94 165 ALA A CA 1
ATOM 1259 C C . ALA A 1 165 ? 7.422 9.469 15.492 1 98.94 165 ALA A C 1
ATOM 1261 O O . ALA A 1 165 ? 8.391 8.711 15.516 1 98.94 165 ALA A O 1
ATOM 1262 N N . LYS A 1 166 ? 6.641 9.648 16.562 1 98.94 166 LYS A N 1
ATOM 1263 C CA . LYS A 1 166 ? 6.855 8.859 17.781 1 98.94 166 LYS A CA 1
ATOM 1264 C C . LYS A 1 166 ? 6.855 7.367 17.469 1 98.94 166 LYS A C 1
ATOM 1266 O O . LYS A 1 166 ? 7.758 6.641 17.891 1 98.94 166 LYS A O 1
ATOM 1271 N N . GLU A 1 167 ? 5.84 6.918 16.734 1 98.94 167 GLU A N 1
ATOM 1272 C CA . GLU A 1 167 ? 5.738 5.508 16.375 1 98.94 167 GLU A CA 1
ATOM 1273 C C . GLU A 1 167 ? 6.945 5.062 15.555 1 98.94 167 GLU A C 1
ATOM 1275 O O . GLU A 1 167 ? 7.453 3.955 15.734 1 98.94 167 GLU A O 1
ATOM 1280 N N . LEU A 1 168 ? 7.355 5.93 14.641 1 98.94 168 LEU A N 1
ATOM 1281 C CA . LEU A 1 168 ? 8.508 5.621 13.797 1 98.94 168 LEU A CA 1
ATOM 1282 C C . LEU A 1 168 ? 9.75 5.375 14.648 1 98.94 168 LEU A C 1
ATOM 1284 O O . LEU A 1 168 ? 10.398 4.332 14.516 1 98.94 168 LEU A O 1
ATOM 1288 N N . PHE A 1 169 ? 10.055 6.285 15.547 1 98.94 169 PHE A N 1
ATOM 1289 C CA . PHE A 1 169 ? 11.242 6.176 16.391 1 98.94 169 PHE A CA 1
ATOM 1290 C C . PHE A 1 169 ? 11.141 4.969 17.312 1 98.94 169 PHE A C 1
ATOM 1292 O O . PHE A 1 169 ? 12.133 4.277 17.547 1 98.94 169 PHE A O 1
ATOM 1299 N N . GLU A 1 170 ? 9.953 4.727 17.844 1 98.88 170 GLU A N 1
ATOM 1300 C CA . GLU A 1 170 ? 9.773 3.58 18.734 1 98.88 170 GLU A CA 1
ATOM 1301 C C . GLU A 1 170 ? 10.016 2.268 18 1 98.88 170 GLU A C 1
ATOM 1303 O O . GLU A 1 170 ? 10.547 1.314 18.562 1 98.88 170 GLU A O 1
ATOM 1308 N N . GLU A 1 171 ? 9.625 2.262 16.781 1 98.69 171 GLU A N 1
ATOM 1309 C CA . GLU A 1 171 ? 9.672 1.016 16.031 1 98.69 171 GLU A CA 1
ATOM 1310 C C . GLU A 1 171 ? 11.078 0.74 15.508 1 98.69 171 GLU A C 1
ATOM 1312 O O . GLU A 1 171 ? 11.555 -0.397 15.555 1 98.69 171 GLU A O 1
ATOM 1317 N N . VAL A 1 172 ? 11.812 1.77 15.016 1 98.69 172 VAL A N 1
ATOM 1318 C CA . VAL A 1 172 ? 13.047 1.473 14.297 1 98.69 172 VAL A CA 1
ATOM 1319 C C . VAL A 1 172 ? 14.25 1.94 15.109 1 98.69 172 VAL A C 1
ATOM 1321 O O . VAL A 1 172 ? 15.391 1.647 14.766 1 98.69 172 VAL A O 1
ATOM 1324 N N . GLY A 1 173 ? 13.961 2.68 16.203 1 98.69 173 GLY A N 1
ATOM 1325 C CA . GLY A 1 173 ? 15.047 3.225 17 1 98.69 173 GLY A CA 1
ATOM 1326 C C . GLY A 1 173 ? 15.555 4.559 16.469 1 98.69 173 GLY A C 1
ATOM 1327 O O . GLY A 1 173 ? 14.914 5.188 15.633 1 98.69 173 GLY A O 1
ATOM 1328 N N . PRO A 1 174 ? 16.672 5.02 17.016 1 98.69 174 PRO A N 1
ATOM 1329 C CA . PRO A 1 174 ? 17.188 6.344 16.656 1 98.69 174 PRO A CA 1
ATOM 1330 C C . PRO A 1 174 ? 17.531 6.461 15.172 1 98.69 174 PRO A C 1
ATOM 1332 O O . PRO A 1 174 ? 18.031 5.504 14.578 1 98.69 174 PRO A O 1
ATOM 1335 N N . LEU A 1 175 ? 17.297 7.57 14.617 1 98.88 175 LEU A N 1
ATOM 1336 C CA . LEU A 1 175 ? 17.578 7.914 13.234 1 98.88 175 LEU A CA 1
ATOM 1337 C C . LEU A 1 175 ? 18.609 9.031 13.156 1 98.88 175 LEU A C 1
ATOM 1339 O O . LEU A 1 175 ? 18.734 9.844 14.086 1 98.88 175 LEU A O 1
ATOM 1343 N N . ASP A 1 176 ? 19.328 9.031 12.062 1 98.94 176 ASP A N 1
ATOM 1344 C CA . ASP A 1 176 ? 20.297 10.094 11.812 1 98.94 176 ASP A CA 1
ATOM 1345 C C . ASP A 1 176 ? 19.625 11.297 11.148 1 98.94 176 ASP A C 1
ATOM 1347 O O . ASP A 1 176 ? 20.062 12.438 11.336 1 98.94 176 ASP A O 1
ATOM 1351 N N . ALA A 1 177 ? 18.641 11.062 10.367 1 98.94 177 ALA A N 1
ATOM 1352 C CA . ALA A 1 177 ? 17.922 12.109 9.648 1 98.94 177 ALA A CA 1
ATOM 1353 C C . ALA A 1 177 ? 16.438 11.766 9.531 1 98.94 177 ALA A C 1
ATOM 1355 O O . ALA A 1 177 ? 16.078 10.586 9.422 1 98.94 177 ALA A O 1
ATOM 1356 N N . LEU A 1 178 ? 15.633 12.75 9.617 1 99 178 LEU A N 1
ATOM 1357 C CA . LEU A 1 178 ? 14.188 12.641 9.445 1 99 178 LEU A CA 1
ATOM 1358 C C . LEU A 1 178 ? 13.672 13.68 8.461 1 99 178 LEU A C 1
ATOM 1360 O O . LEU A 1 178 ? 13.945 14.875 8.609 1 99 178 LEU A O 1
ATOM 1364 N N . PHE A 1 179 ? 13.016 13.227 7.43 1 99 179 PHE A N 1
ATOM 1365 C CA . PHE A 1 179 ? 12.406 14.109 6.441 1 99 179 PHE A CA 1
ATOM 1366 C C . PHE A 1 179 ? 10.891 14.141 6.602 1 99 179 PHE A C 1
ATOM 1368 O O . PHE A 1 179 ? 10.242 13.094 6.625 1 99 179 PHE A O 1
ATOM 1375 N N . VAL A 1 180 ? 10.344 15.328 6.711 1 99 180 VAL A N 1
ATOM 1376 C CA . VAL A 1 180 ? 8.922 15.492 7.008 1 99 180 VAL A CA 1
ATOM 1377 C C . VAL A 1 180 ? 8.312 16.516 6.051 1 99 180 VAL A C 1
ATOM 1379 O O . VAL A 1 180 ? 8.898 17.562 5.797 1 99 180 VAL A O 1
ATOM 1382 N N . CYS A 1 181 ? 7.133 16.203 5.504 1 98.81 181 CYS A N 1
ATOM 1383 C CA . CYS A 1 181 ? 6.402 17.125 4.637 1 98.81 181 CYS A CA 1
ATOM 1384 C C . CYS A 1 181 ? 5.988 18.375 5.398 1 98.81 181 CYS A C 1
ATOM 1386 O O . CYS A 1 181 ? 5.602 18.297 6.566 1 98.81 181 CYS A O 1
ATOM 1388 N N . LEU A 1 182 ? 6.086 19.484 4.688 1 98.81 182 LEU A N 1
ATOM 1389 C CA . LEU A 1 182 ? 5.816 20.75 5.355 1 98.81 182 LEU A CA 1
ATOM 1390 C C . LEU A 1 182 ? 4.766 21.562 4.594 1 98.81 182 LEU A C 1
ATOM 1392 O O . LEU A 1 182 ? 4.949 21.859 3.412 1 98.81 182 LEU A O 1
ATOM 1396 N N . GLY A 1 183 ? 3.654 21.781 5.121 1 96.5 183 GLY A N 1
ATOM 1397 C CA . GLY A 1 183 ? 2.664 22.781 4.773 1 96.5 183 GLY A CA 1
ATOM 1398 C C . GLY A 1 183 ? 2.543 23.875 5.809 1 96.5 183 GLY A C 1
ATOM 1399 O O . GLY A 1 183 ? 3.445 24.703 5.953 1 96.5 183 GLY A O 1
ATOM 1400 N N . GLY A 1 184 ? 1.565 23.797 6.652 1 96.19 184 GLY A N 1
ATOM 1401 C CA . GLY A 1 184 ? 1.387 24.766 7.73 1 96.19 184 GLY A CA 1
ATOM 1402 C C . GLY A 1 184 ? 2.273 24.484 8.93 1 96.19 184 GLY A C 1
ATOM 1403 O O . GLY A 1 184 ? 2.381 25.312 9.836 1 96.19 184 GLY A O 1
ATOM 1404 N N . GLY A 1 185 ? 2.854 23.312 8.914 1 98.44 185 GLY A N 1
ATOM 1405 C CA . GLY A 1 185 ? 3.887 23.031 9.891 1 98.44 185 GLY A CA 1
ATOM 1406 C C . GLY A 1 185 ? 3.416 22.094 10.992 1 98.44 185 GLY A C 1
ATOM 1407 O O . GLY A 1 185 ? 4.195 21.719 11.875 1 98.44 185 GLY A O 1
ATOM 1408 N N . GLY A 1 186 ? 2.152 21.672 10.953 1 98.44 186 GLY A N 1
ATOM 1409 C CA . GLY A 1 186 ? 1.624 20.828 12.008 1 98.44 186 GLY A CA 1
ATOM 1410 C C . GLY A 1 186 ? 2.354 19.5 12.125 1 98.44 186 GLY A C 1
ATOM 1411 O O . GLY A 1 186 ? 2.746 19.094 13.227 1 98.44 186 GLY A O 1
ATOM 1412 N N . LEU A 1 187 ? 2.549 18.812 11.039 1 98.88 187 LEU A N 1
ATOM 1413 C CA . LEU A 1 187 ? 3.229 17.531 11.047 1 98.88 187 LEU A CA 1
ATOM 1414 C C . LEU A 1 187 ? 4.699 17.688 11.414 1 98.88 187 LEU A C 1
ATOM 1416 O O . LEU A 1 187 ? 5.223 16.953 12.25 1 98.88 187 LEU A O 1
ATOM 1420 N N . LEU A 1 188 ? 5.344 18.688 10.836 1 98.94 188 LEU A N 1
ATOM 1421 C CA . LEU A 1 188 ? 6.773 18.891 11.055 1 98.94 188 LEU A CA 1
ATOM 1422 C C . LEU A 1 188 ? 7.055 19.25 12.508 1 98.94 188 LEU A C 1
ATOM 1424 O O . LEU A 1 188 ? 7.957 18.688 13.125 1 98.94 188 LEU A O 1
ATOM 1428 N N . SER A 1 189 ? 6.305 20.203 13.016 1 98.94 189 SER A N 1
ATOM 1429 C CA . SER A 1 189 ? 6.539 20.625 14.398 1 98.94 189 SER A CA 1
ATOM 1430 C C . SER A 1 189 ? 6.328 19.469 15.367 1 98.94 189 SER A C 1
ATOM 1432 O O . SER A 1 189 ? 7.152 19.234 16.25 1 98.94 189 SER A O 1
ATOM 1434 N N . GLY A 1 190 ? 5.227 18.719 15.219 1 98.94 190 GLY A N 1
ATOM 1435 C CA . GLY A 1 190 ? 5.004 17.547 16.047 1 98.94 190 GLY A CA 1
ATOM 1436 C C . GLY A 1 190 ? 6.105 16.5 15.922 1 98.94 190 GLY A C 1
ATOM 1437 O O . GLY A 1 190 ? 6.551 15.938 16.922 1 98.94 190 GLY A O 1
ATOM 1438 N N . SER A 1 191 ? 6.527 16.25 14.703 1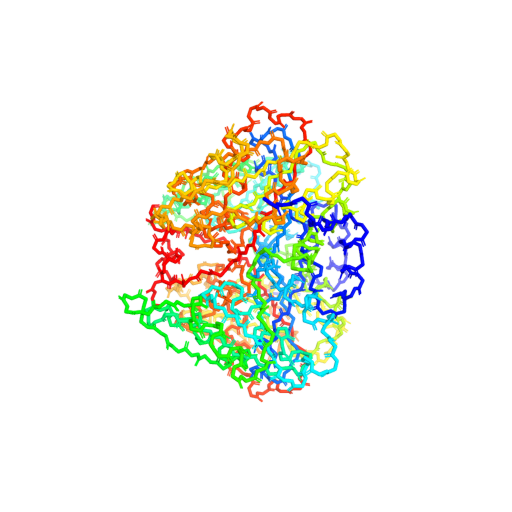 99 191 SER A N 1
ATOM 1439 C CA . SER A 1 191 ? 7.586 15.281 14.438 1 99 191 SER A CA 1
ATOM 1440 C C . SER A 1 191 ? 8.898 15.719 15.078 1 99 191 SER A C 1
ATOM 1442 O O . SER A 1 191 ? 9.664 14.891 15.57 1 99 191 SER A O 1
ATOM 1444 N N . ALA A 1 192 ? 9.156 17.016 15.008 1 98.94 192 ALA A N 1
ATOM 1445 C CA . ALA A 1 192 ? 10.383 17.547 15.602 1 98.94 192 ALA A CA 1
ATOM 1446 C C . ALA A 1 192 ? 10.406 17.328 17.109 1 98.94 192 ALA A C 1
ATOM 1448 O O . ALA A 1 192 ? 11.453 17.016 17.688 1 98.94 192 ALA A O 1
ATOM 1449 N N . LEU A 1 193 ? 9.258 17.516 17.75 1 98.94 193 LEU A N 1
ATOM 1450 C CA . LEU A 1 193 ? 9.18 17.25 19.188 1 98.94 193 LEU A CA 1
ATOM 1451 C C . LEU A 1 193 ? 9.555 15.797 19.484 1 98.94 193 LEU A C 1
ATOM 1453 O O . LEU A 1 193 ? 10.312 15.531 20.406 1 98.94 193 LEU A O 1
ATOM 1457 N N . ALA A 1 194 ? 9.039 14.875 18.703 1 98.94 194 ALA A N 1
ATOM 1458 C CA . ALA A 1 194 ? 9.336 13.453 18.875 1 98.94 194 ALA A CA 1
ATOM 1459 C C . ALA A 1 194 ? 10.812 13.164 18.594 1 98.94 194 ALA A C 1
ATOM 1461 O O . ALA A 1 194 ? 11.461 12.445 19.359 1 98.94 194 ALA A O 1
ATOM 1462 N N . ALA A 1 195 ? 11.328 13.742 17.531 1 98.94 195 ALA A N 1
ATOM 1463 C CA . ALA A 1 195 ? 12.719 13.508 17.141 1 98.94 195 ALA A CA 1
ATOM 1464 C C . ALA A 1 195 ? 13.68 13.945 18.234 1 98.94 195 ALA A C 1
ATOM 1466 O O . ALA A 1 195 ? 14.617 13.219 18.562 1 98.94 195 ALA A O 1
ATOM 1467 N N . ARG A 1 196 ? 13.453 15.117 18.797 1 98.88 196 ARG A N 1
ATOM 1468 C CA . ARG A 1 196 ? 14.352 15.656 19.812 1 98.88 196 ARG A CA 1
ATOM 1469 C C . ARG A 1 196 ? 14.336 14.797 21.078 1 98.88 196 ARG A C 1
ATOM 1471 O O . ARG A 1 196 ? 15.336 14.711 21.781 1 98.88 196 ARG A O 1
ATOM 1478 N N . HIS A 1 197 ? 13.234 14.148 21.297 1 98.81 197 HIS A N 1
ATOM 1479 C CA . HIS A 1 197 ? 13.133 13.266 22.469 1 98.81 197 HIS A CA 1
ATOM 1480 C C . HIS A 1 197 ? 13.867 11.953 22.219 1 98.81 197 HIS A C 1
ATOM 1482 O O . HIS A 1 197 ? 14.672 11.531 23.047 1 98.81 197 HIS A O 1
ATOM 1488 N N . PHE A 1 198 ? 13.664 11.305 21.109 1 98.81 198 PHE A N 1
ATOM 1489 C CA . PHE A 1 198 ? 14.125 9.945 20.875 1 98.81 198 PHE A CA 1
ATOM 1490 C C . PHE A 1 198 ? 15.547 9.938 20.328 1 98.81 198 PHE A C 1
ATOM 1492 O O . PHE A 1 198 ? 16.297 8.984 20.547 1 98.81 198 PHE A O 1
ATOM 1499 N N . ALA A 1 199 ? 15.867 10.984 19.578 1 98.75 199 ALA A N 1
ATOM 1500 C CA . ALA A 1 199 ? 17.156 11.109 18.922 1 98.75 199 ALA A CA 1
ATOM 1501 C C . ALA A 1 199 ? 17.594 12.562 18.828 1 98.75 199 ALA A C 1
ATOM 1503 O O . ALA A 1 199 ? 17.531 13.18 17.766 1 98.75 199 ALA A O 1
ATOM 1504 N N . PRO A 1 200 ? 18.125 13.102 19.875 1 98.38 200 PRO A N 1
ATOM 1505 C CA . PRO A 1 200 ? 18.422 14.531 19.953 1 98.38 200 PRO A CA 1
ATOM 1506 C C . PRO A 1 200 ? 19.375 15.008 18.875 1 98.38 200 PRO A C 1
ATOM 1508 O O . PRO A 1 200 ? 19.375 16.188 18.516 1 98.38 200 PRO A O 1
ATOM 1511 N N . ASN A 1 201 ? 20.141 14.117 18.312 1 98 201 ASN A N 1
ATOM 1512 C CA . ASN A 1 201 ? 21.109 14.508 17.297 1 98 201 ASN A CA 1
ATOM 1513 C C . ASN A 1 201 ? 20.578 14.258 15.883 1 98 201 ASN A C 1
ATOM 1515 O O . ASN A 1 201 ? 21.281 14.516 14.898 1 98 201 ASN A O 1
ATOM 1519 N N . CYS A 1 202 ? 19.375 13.734 15.758 1 98.81 202 CYS A N 1
ATOM 1520 C CA . CYS A 1 202 ? 18.75 13.508 14.453 1 98.81 202 CYS A CA 1
ATOM 1521 C C . CYS A 1 202 ? 18.578 14.828 13.703 1 98.81 202 CYS A C 1
ATOM 1523 O O . CYS A 1 202 ? 18.047 15.797 14.258 1 98.81 202 CYS A O 1
ATOM 1525 N N . GLU A 1 203 ? 19.078 14.906 12.516 1 98.94 203 GLU A N 1
ATOM 1526 C CA . GLU A 1 203 ? 18.781 16.062 11.68 1 98.94 203 GLU A CA 1
ATOM 1527 C C . GLU A 1 203 ? 17.344 16.016 11.172 1 98.94 203 GLU A C 1
ATOM 1529 O O . GLU A 1 203 ? 16.938 15.047 10.516 1 98.94 203 GLU A O 1
ATOM 1534 N N . VAL A 1 204 ? 16.594 17.047 11.469 1 98.94 204 VAL A N 1
ATOM 1535 C CA . VAL A 1 204 ? 15.188 17.094 11.07 1 98.94 204 VAL A CA 1
ATOM 1536 C C . VAL A 1 204 ? 15.016 18.078 9.922 1 98.94 204 VAL A C 1
ATOM 1538 O O . VAL A 1 204 ? 15.359 19.266 10.047 1 98.94 204 VAL A O 1
ATOM 1541 N N . TYR A 1 205 ? 14.477 17.578 8.812 1 99 205 TYR A N 1
ATOM 1542 C CA . TYR A 1 205 ? 14.281 18.391 7.617 1 99 205 TYR A CA 1
ATOM 1543 C C . TYR A 1 205 ? 12.797 18.531 7.289 1 99 205 TYR A C 1
ATOM 1545 O O . TYR A 1 205 ? 12.086 17.531 7.168 1 99 205 TYR A O 1
ATOM 1553 N N . GLY A 1 206 ? 12.328 19.75 7.234 1 98.94 206 GLY A N 1
ATOM 1554 C CA . GLY A 1 206 ? 11.055 20.016 6.582 1 98.94 206 GLY A CA 1
ATOM 1555 C C . GLY A 1 206 ? 11.172 20.156 5.078 1 98.94 206 GLY A C 1
ATOM 1556 O O . GLY A 1 206 ? 12.172 20.672 4.574 1 98.94 206 GLY A O 1
ATOM 1557 N N . VAL A 1 207 ? 10.141 19.734 4.332 1 98.94 207 VAL A N 1
ATOM 1558 C CA . VAL A 1 207 ? 10.25 19.75 2.877 1 98.94 207 VAL A CA 1
ATOM 1559 C C . VAL A 1 207 ? 8.984 20.344 2.27 1 98.94 207 VAL A C 1
ATOM 1561 O O . VAL A 1 207 ? 7.875 19.891 2.553 1 98.94 207 VAL A O 1
ATOM 1564 N N . GLU A 1 208 ? 9.133 21.375 1.501 1 98.81 208 GLU A N 1
ATOM 1565 C CA . GLU A 1 208 ? 8.047 22.078 0.823 1 98.81 208 GLU A CA 1
ATOM 1566 C C . GLU A 1 208 ? 8.195 21.984 -0.693 1 98.81 208 GLU A C 1
ATOM 1568 O O . GLU A 1 208 ? 9.266 21.656 -1.199 1 98.81 208 GLU A O 1
ATOM 1573 N N . PRO A 1 209 ? 7.023 22.203 -1.423 1 98.5 209 PRO A N 1
ATOM 1574 C CA . PRO A 1 209 ? 7.215 22.406 -2.861 1 98.5 209 PRO A CA 1
ATOM 1575 C C . PRO A 1 209 ? 7.984 23.688 -3.18 1 98.5 209 PRO A C 1
ATOM 1577 O O . PRO A 1 209 ? 7.836 24.688 -2.482 1 98.5 209 PRO A O 1
ATOM 1580 N N . GLU A 1 210 ? 8.742 23.656 -4.211 1 98.12 210 GLU A N 1
ATOM 1581 C CA . GLU A 1 210 ? 9.531 24.812 -4.629 1 98.12 210 GLU A CA 1
ATOM 1582 C C . GLU A 1 210 ? 8.641 26.031 -4.84 1 98.12 210 GLU A C 1
ATOM 1584 O O . GLU A 1 210 ? 9.023 27.156 -4.504 1 98.12 210 GLU A O 1
ATOM 1589 N N . ALA A 1 211 ? 7.473 25.828 -5.371 1 96.44 211 ALA A N 1
ATOM 1590 C CA . ALA A 1 211 ? 6.559 26.922 -5.691 1 96.44 211 ALA A CA 1
ATOM 1591 C C . ALA A 1 211 ? 5.918 27.484 -4.43 1 96.44 211 ALA A C 1
ATOM 1593 O O . ALA A 1 211 ? 5.34 28.578 -4.457 1 96.44 211 ALA A O 1
ATOM 1594 N N . GLY A 1 212 ? 5.949 26.812 -3.326 1 96.06 212 GLY A N 1
ATOM 1595 C CA . GLY A 1 212 ? 5.395 27.219 -2.045 1 96.06 212 GLY A CA 1
ATOM 1596 C C . GLY A 1 212 ? 6.387 27.094 -0.901 1 96.06 212 GLY A C 1
ATOM 1597 O O . GLY A 1 212 ? 6.227 26.234 -0.029 1 96.06 212 GLY A O 1
ATOM 1598 N N . ASN A 1 213 ? 7.344 28.031 -0.858 1 98.25 213 ASN A N 1
ATOM 1599 C CA . ASN A 1 213 ? 8.438 27.859 0.092 1 98.25 213 ASN A CA 1
ATOM 1600 C C . ASN A 1 213 ? 8.359 28.891 1.219 1 98.25 213 ASN A C 1
ATOM 1602 O O . ASN A 1 213 ? 9.375 29.469 1.611 1 98.25 213 ASN A O 1
ATOM 1606 N N . ASP A 1 214 ? 7.105 29.234 1.684 1 98.44 214 ASP A N 1
ATOM 1607 C CA . ASP A 1 214 ? 6.914 30.172 2.787 1 98.44 214 ASP A CA 1
ATOM 1608 C C . ASP A 1 214 ? 7.66 29.703 4.035 1 98.44 214 ASP A C 1
ATOM 1610 O O . ASP A 1 214 ? 8.188 30.531 4.793 1 98.44 214 ASP A O 1
ATOM 1614 N N . GLY A 1 215 ? 7.664 28.406 4.344 1 98.75 215 GLY A N 1
ATOM 1615 C CA . GLY A 1 215 ? 8.375 27.859 5.492 1 98.75 215 GLY A CA 1
ATOM 1616 C C . GLY A 1 215 ? 9.875 28.062 5.418 1 98.75 215 GLY A C 1
ATOM 1617 O O . GLY A 1 215 ? 10.5 28.469 6.398 1 98.75 215 GLY A O 1
ATOM 1618 N N . GLN A 1 216 ? 10.406 27.766 4.203 1 98.81 216 GLN A N 1
ATOM 1619 C CA . GLN A 1 216 ? 11.844 27.969 4.016 1 98.81 216 GLN A CA 1
ATOM 1620 C C . GLN A 1 216 ? 12.211 29.438 4.199 1 98.81 216 GLN A C 1
ATOM 1622 O O . GLN A 1 216 ? 13.203 29.75 4.867 1 98.81 216 GLN A O 1
ATOM 1627 N N . GLN A 1 217 ? 11.461 30.312 3.592 1 98.81 217 GLN A N 1
ATOM 1628 C CA . GLN A 1 217 ? 11.695 31.75 3.736 1 98.81 217 GLN A CA 1
ATOM 1629 C C . GLN A 1 217 ? 11.578 32.188 5.195 1 98.81 217 GLN A C 1
ATOM 1631 O O . GLN A 1 217 ? 12.406 32.938 5.688 1 98.81 217 GLN A O 1
ATOM 1636 N N . SER A 1 218 ? 10.516 31.719 5.832 1 98.88 218 SER A N 1
ATOM 1637 C CA . SER A 1 218 ? 10.32 32.031 7.242 1 98.88 218 SER A CA 1
ATOM 1638 C C . SER A 1 218 ? 11.5 31.562 8.086 1 98.88 218 SER A C 1
ATOM 1640 O O . SER A 1 218 ? 11.984 32.281 8.953 1 98.88 218 SER A O 1
ATOM 1642 N N . PHE A 1 219 ? 11.938 30.391 7.836 1 98.81 219 PHE A N 1
ATOM 1643 C CA . PHE A 1 219 ? 13.039 29.781 8.578 1 98.81 219 PHE A CA 1
ATOM 1644 C C . PHE A 1 219 ? 14.312 30.609 8.414 1 98.81 219 PHE A C 1
ATOM 1646 O O . PHE A 1 219 ? 15.016 30.891 9.391 1 98.81 219 PHE A O 1
ATOM 1653 N N . ARG A 1 220 ? 14.617 31.047 7.215 1 98.62 220 ARG A N 1
ATOM 1654 C CA . ARG A 1 220 ? 15.812 31.828 6.918 1 98.62 220 ARG A CA 1
ATOM 1655 C C . ARG A 1 220 ? 15.703 33.219 7.516 1 98.62 220 ARG A C 1
ATOM 1657 O O . ARG A 1 220 ? 16.688 33.781 8.031 1 98.62 220 ARG A O 1
ATOM 1664 N N . LYS A 1 221 ? 14.547 33.781 7.477 1 98.38 221 LYS A N 1
ATOM 1665 C CA . LYS A 1 221 ? 14.328 35.125 7.945 1 98.38 221 LYS A CA 1
ATOM 1666 C C . LYS A 1 221 ? 14.211 35.188 9.461 1 98.38 221 LYS A C 1
ATOM 1668 O O . LYS A 1 221 ? 14.5 36.219 10.078 1 98.38 221 LYS A O 1
ATOM 1673 N N . GLY A 1 222 ? 13.727 34.156 10.078 1 98.19 222 GLY A N 1
ATOM 1674 C CA . GLY A 1 222 ? 13.508 34.094 11.516 1 98.19 222 GLY A CA 1
ATOM 1675 C C . GLY A 1 222 ? 12.156 34.656 11.938 1 98.19 222 GLY A C 1
ATOM 1676 O O . GLY A 1 222 ? 11.906 34.844 13.125 1 98.19 222 GLY A O 1
ATOM 1677 N N . SER A 1 223 ? 11.336 34.938 10.938 1 98.25 223 SER A N 1
ATOM 1678 C CA . SER A 1 223 ? 9.961 35.375 11.156 1 98.25 223 SER A CA 1
ATOM 1679 C C . SER A 1 223 ? 9.023 34.844 10.07 1 98.25 223 SER A C 1
ATOM 1681 O O . SER A 1 223 ? 9.469 34.531 8.969 1 98.25 223 SER A O 1
ATOM 1683 N N . ILE A 1 224 ? 7.812 34.781 10.352 1 98.5 224 ILE A N 1
ATOM 1684 C CA . ILE A 1 224 ? 6.844 34.188 9.445 1 98.5 224 ILE A CA 1
ATOM 1685 C C . ILE A 1 224 ? 6.711 35.062 8.188 1 98.5 224 ILE A C 1
ATOM 1687 O O . ILE A 1 224 ? 6.465 36.25 8.281 1 98.5 224 ILE A O 1
ATOM 1691 N N . VAL A 1 225 ? 6.859 34.469 7.062 1 98.56 225 VAL A N 1
ATOM 1692 C CA . VAL A 1 225 ? 6.719 35.094 5.75 1 98.56 225 VAL A CA 1
ATOM 1693 C C . VAL A 1 225 ? 5.406 34.625 5.109 1 98.56 225 VAL A C 1
ATOM 1695 O O . VAL A 1 225 ? 5.035 33.469 5.188 1 98.56 225 VAL A O 1
ATOM 1698 N N . HIS A 1 226 ? 4.652 35.562 4.57 1 97.38 226 HIS A N 1
ATOM 1699 C CA . HIS A 1 226 ? 3.418 35.312 3.846 1 97.38 226 HIS A CA 1
ATOM 1700 C C . HIS A 1 226 ? 3.645 35.344 2.34 1 97.38 226 HIS A C 1
ATOM 1702 O O . HIS A 1 226 ? 4.324 36.219 1.826 1 97.38 226 HIS A O 1
ATOM 1708 N N . ILE A 1 227 ? 3.135 34.344 1.647 1 97 227 ILE A N 1
ATOM 1709 C CA . ILE A 1 227 ? 3.24 34.312 0.193 1 97 227 ILE A CA 1
ATOM 1710 C C . ILE A 1 227 ? 1.854 34.125 -0.421 1 97 227 ILE A C 1
ATOM 1712 O O . ILE A 1 227 ? 0.881 33.844 0.293 1 97 227 ILE A O 1
ATOM 1716 N N . ASP A 1 228 ? 1.764 34.312 -1.737 1 94.19 228 ASP A N 1
ATOM 1717 C CA . ASP A 1 228 ? 0.549 33.938 -2.461 1 94.19 228 ASP A CA 1
ATOM 1718 C C . ASP A 1 228 ? 0.352 32.438 -2.473 1 94.19 228 ASP A C 1
ATOM 1720 O O . ASP A 1 228 ? 1.295 31.672 -2.229 1 94.19 228 ASP A O 1
ATOM 1724 N N . THR A 1 229 ? -0.835 32 -2.689 1 91.12 229 THR A N 1
ATOM 1725 C CA . THR A 1 229 ? -1.101 30.562 -2.773 1 91.12 229 THR A CA 1
ATOM 1726 C C . THR A 1 229 ? -0.238 29.922 -3.854 1 91.12 229 THR A C 1
ATOM 1728 O O . THR A 1 229 ? -0.301 30.312 -5.023 1 91.12 229 THR A O 1
ATOM 1731 N N . PRO A 1 230 ? 0.519 29 -3.471 1 94.5 230 PRO A N 1
ATOM 1732 C CA . PRO A 1 230 ? 1.416 28.375 -4.445 1 94.5 230 PRO A CA 1
ATOM 1733 C C . PRO A 1 230 ? 0.669 27.531 -5.48 1 94.5 230 PRO A C 1
ATOM 1735 O O . PRO A 1 230 ? -0.366 26.938 -5.172 1 94.5 230 PRO A O 1
ATOM 1738 N N . LYS A 1 231 ? 1.211 27.5 -6.699 1 95.25 231 LYS A N 1
ATOM 1739 C CA . LYS A 1 231 ? 0.75 26.594 -7.746 1 95.25 231 LYS A CA 1
ATOM 1740 C C . LYS A 1 231 ? 1.616 25.344 -7.809 1 95.25 231 LYS A C 1
ATOM 1742 O O . LYS A 1 231 ? 2.691 25.344 -8.414 1 95.25 231 LYS A O 1
ATOM 1747 N N . THR A 1 232 ? 1.164 24.281 -7.258 1 96.5 232 THR A N 1
ATOM 1748 C CA . THR A 1 232 ? 1.893 23.016 -7.184 1 96.5 232 THR A CA 1
ATOM 1749 C C . THR A 1 232 ? 0.926 21.828 -7.148 1 96.5 232 THR A C 1
ATOM 1751 O O . THR A 1 232 ? -0.249 22 -6.812 1 96.5 232 THR A O 1
ATOM 1754 N N . ILE A 1 233 ? 1.418 20.641 -7.531 1 96.38 233 ILE A N 1
ATOM 1755 C CA . ILE A 1 233 ? 0.588 19.438 -7.484 1 96.38 233 ILE A CA 1
ATOM 1756 C C . ILE A 1 233 ? 0.506 18.922 -6.051 1 96.38 233 ILE A C 1
ATOM 1758 O O . ILE A 1 233 ? -0.315 18.062 -5.742 1 96.38 233 ILE A O 1
ATOM 1762 N N . ALA A 1 234 ? 1.404 19.359 -5.168 1 96 234 ALA A N 1
ATOM 1763 C CA . ALA A 1 234 ? 1.299 19.062 -3.744 1 96 234 ALA A CA 1
ATOM 1764 C C . ALA A 1 234 ? 0.21 19.906 -3.084 1 96 234 ALA A C 1
ATOM 1766 O O . ALA A 1 234 ? 0.507 20.844 -2.355 1 96 234 ALA A O 1
ATOM 1767 N N . ASP A 1 235 ? -0.941 19.5 -3.221 1 89.94 235 ASP A N 1
ATOM 1768 C CA . ASP A 1 235 ? -2.102 20.297 -2.859 1 89.94 235 ASP A CA 1
ATOM 1769 C C . ASP A 1 235 ? -2.215 20.453 -1.343 1 89.94 235 ASP A C 1
ATOM 1771 O O . ASP A 1 235 ? -2.773 21.438 -0.852 1 89.94 235 ASP A O 1
ATOM 1775 N N . GLY A 1 236 ? -1.694 19.516 -0.546 1 90.5 236 GLY A N 1
ATOM 1776 C CA . GLY A 1 236 ? -1.734 19.594 0.905 1 90.5 236 GLY A CA 1
ATOM 1777 C C . GLY A 1 236 ? -0.724 20.578 1.476 1 90.5 236 GLY A C 1
ATOM 1778 O O . GLY A 1 236 ? -0.75 20.875 2.67 1 90.5 236 GLY A O 1
ATOM 1779 N N . ALA A 1 237 ? 0.114 21.078 0.62 1 94.38 237 ALA A N 1
ATOM 1780 C CA . ALA A 1 237 ? 1.166 22 1.052 1 94.38 237 ALA A CA 1
ATOM 1781 C C . ALA A 1 237 ? 1.051 23.344 0.338 1 94.38 237 ALA A C 1
ATOM 1783 O O . ALA A 1 237 ? 2.047 24.047 0.173 1 94.38 237 ALA A O 1
ATOM 1784 N N . GLN A 1 238 ? -0.196 23.609 -0.185 1 92.62 238 GLN A N 1
ATOM 1785 C CA . GLN A 1 238 ? -0.455 24.938 -0.747 1 92.62 238 GLN A CA 1
ATOM 1786 C C . GLN A 1 238 ? -0.785 25.953 0.35 1 92.62 238 GLN A C 1
ATOM 1788 O O . GLN A 1 238 ? -1.849 26.578 0.328 1 92.62 238 GLN A O 1
ATOM 1793 N N . THR A 1 239 ? 0.144 26.156 1.225 1 91.88 239 THR A N 1
ATOM 1794 C CA . THR A 1 239 ? -0.034 27.031 2.377 1 91.88 239 THR A CA 1
ATOM 1795 C C . THR A 1 239 ? 0.641 28.391 2.139 1 91.88 239 THR A C 1
ATOM 1797 O O . THR A 1 239 ? 1.713 28.453 1.534 1 91.88 239 THR A O 1
ATOM 1800 N N . GLN A 1 240 ? 0.043 29.406 2.715 1 94.19 240 GLN A N 1
ATOM 1801 C CA . GLN A 1 240 ? 0.553 30.766 2.48 1 94.19 240 GLN A CA 1
ATOM 1802 C C . GLN A 1 240 ? 1.523 31.188 3.58 1 94.19 240 GLN A C 1
ATOM 1804 O O . GLN A 1 240 ? 2.262 32.156 3.424 1 94.19 240 GLN A O 1
ATOM 1809 N N . HIS A 1 241 ? 1.452 30.531 4.672 1 96.62 241 HIS A N 1
ATOM 1810 C CA . HIS A 1 241 ? 2.346 30.828 5.785 1 96.62 241 HIS A CA 1
ATOM 1811 C C . HIS A 1 241 ? 2.266 29.766 6.863 1 96.62 241 HIS A C 1
ATOM 1813 O O . HIS A 1 241 ? 1.274 29.031 6.953 1 96.62 241 HIS A O 1
ATOM 1819 N N . LEU A 1 242 ? 3.305 29.641 7.699 1 98 242 LEU A N 1
ATOM 1820 C CA . LEU A 1 242 ? 3.322 28.797 8.883 1 98 242 LEU A CA 1
ATOM 1821 C C . LEU A 1 242 ? 2.441 29.375 9.984 1 98 242 LEU A C 1
ATOM 1823 O O . LEU A 1 242 ? 1.994 30.516 9.891 1 98 242 LEU A O 1
ATOM 1827 N N . GLY A 1 243 ? 2.131 28.562 10.992 1 97 243 GLY A N 1
ATOM 1828 C CA . GLY A 1 243 ? 1.42 29.031 12.172 1 97 243 GLY A CA 1
ATOM 1829 C C . GLY A 1 243 ? 2.342 29.562 13.25 1 97 243 GLY A C 1
ATOM 1830 O O . GLY A 1 243 ? 3.564 29.453 13.141 1 97 243 GLY A O 1
ATOM 1831 N N . ASN A 1 244 ? 1.742 30.188 14.234 1 97.69 244 ASN A N 1
ATOM 1832 C CA . ASN A 1 244 ? 2.537 30.719 15.336 1 97.69 244 ASN A CA 1
ATOM 1833 C C . ASN A 1 244 ? 3.107 29.609 16.203 1 97.69 244 ASN A C 1
ATOM 1835 O O . ASN A 1 244 ? 4.281 29.641 16.578 1 97.69 244 ASN A O 1
ATOM 1839 N N . TYR A 1 245 ? 2.262 28.656 16.5 1 98.25 245 TYR A N 1
ATOM 1840 C CA . TYR A 1 245 ? 2.738 27.516 17.281 1 98.25 245 TYR A CA 1
ATOM 1841 C C . TYR A 1 245 ? 3.773 26.703 16.516 1 98.25 245 TYR A C 1
ATOM 1843 O O . TYR A 1 245 ? 4.848 26.406 17.031 1 98.25 245 TYR A O 1
ATOM 1851 N N . THR A 1 246 ? 3.428 26.406 15.258 1 98.62 246 THR A N 1
ATOM 1852 C CA . THR A 1 246 ? 4.273 25.531 14.469 1 98.62 246 THR A CA 1
ATOM 1853 C C . THR A 1 246 ? 5.629 26.172 14.195 1 98.62 246 THR A C 1
ATOM 1855 O O . THR A 1 246 ? 6.672 25.547 14.398 1 98.62 246 THR A O 1
ATOM 1858 N N . PHE A 1 247 ? 5.637 27.469 13.844 1 98.69 247 PHE A N 1
ATOM 1859 C CA . PHE A 1 247 ? 6.891 28.141 13.516 1 98.69 247 PHE A CA 1
ATOM 1860 C C . PHE A 1 247 ? 7.777 28.25 14.75 1 98.69 247 PHE A C 1
ATOM 1862 O O . PHE A 1 247 ? 9 28.141 14.656 1 98.69 247 PHE A O 1
ATOM 1869 N N . SER A 1 248 ? 7.176 28.547 15.875 1 98.62 248 SER A N 1
ATOM 1870 C CA . SER A 1 248 ? 7.953 28.641 17.109 1 98.62 248 SER A CA 1
ATOM 1871 C C . SER A 1 248 ? 8.734 27.359 17.375 1 98.62 248 SER A C 1
ATOM 1873 O O . SER A 1 248 ? 9.883 27.406 17.812 1 98.62 248 SER A O 1
ATOM 1875 N N . ILE A 1 249 ? 8.133 26.219 17.141 1 98.81 249 ILE A N 1
ATOM 1876 C CA . ILE A 1 249 ? 8.781 24.938 17.359 1 98.81 249 ILE A CA 1
ATOM 1877 C C . ILE A 1 249 ? 9.781 24.656 16.234 1 98.81 249 ILE A C 1
ATOM 1879 O O . ILE A 1 249 ? 10.906 24.219 16.484 1 98.81 249 ILE A O 1
ATOM 1883 N N . ILE A 1 250 ? 9.414 24.953 15.023 1 98.88 250 ILE A N 1
ATOM 1884 C CA . ILE A 1 250 ? 10.227 24.703 13.844 1 98.88 250 ILE A CA 1
ATOM 1885 C C . ILE A 1 250 ? 11.531 25.484 13.938 1 98.88 250 ILE A C 1
ATOM 1887 O O . ILE A 1 250 ? 12.609 24.938 13.703 1 98.88 250 ILE A O 1
ATOM 1891 N N . LYS A 1 251 ? 11.383 26.719 14.281 1 98.44 251 LYS A N 1
ATOM 1892 C CA . LYS A 1 251 ? 12.539 27.609 14.367 1 98.44 251 LYS A CA 1
ATOM 1893 C C . LYS A 1 251 ? 13.578 27.062 15.336 1 98.44 251 LYS A C 1
ATOM 1895 O O . LYS A 1 251 ? 14.781 27.188 15.102 1 98.44 251 LYS A O 1
ATOM 1900 N N . GLU A 1 252 ? 13.148 26.359 16.312 1 97.94 252 GLU A N 1
ATOM 1901 C CA . GLU A 1 252 ? 14.031 25.922 17.375 1 97.94 252 GLU A CA 1
ATOM 1902 C C . GLU A 1 252 ? 14.492 24.484 17.156 1 97.94 252 GLU A C 1
ATOM 1904 O O . GLU A 1 252 ? 15.602 24.109 17.547 1 97.94 252 GLU A O 1
ATOM 1909 N N . LYS A 1 253 ? 13.695 23.672 16.531 1 98.75 253 LYS A N 1
ATOM 1910 C CA . LYS A 1 253 ? 13.93 22.234 16.656 1 98.75 253 LYS A CA 1
ATOM 1911 C C . LYS A 1 253 ? 14.188 21.594 15.281 1 98.75 253 LYS A C 1
ATOM 1913 O O . LYS A 1 253 ? 14.547 20.422 15.195 1 98.75 253 LYS A O 1
ATOM 1918 N N . VAL A 1 254 ? 14.016 22.312 14.266 1 98.94 254 VAL A N 1
ATOM 1919 C CA . VAL A 1 254 ? 14.234 21.812 12.914 1 98.94 254 VAL A CA 1
ATOM 1920 C C . VAL A 1 254 ? 15.602 22.281 12.406 1 98.94 254 VAL A C 1
ATOM 1922 O O . VAL A 1 254 ? 16.031 23.406 12.703 1 98.94 254 VAL A O 1
ATOM 1925 N N . ASP A 1 255 ? 16.25 21.438 11.664 1 98.94 255 ASP A N 1
ATOM 1926 C CA . ASP A 1 255 ? 17.609 21.75 11.25 1 98.94 255 ASP A CA 1
ATOM 1927 C C . ASP A 1 255 ? 17.625 22.516 9.93 1 98.94 255 ASP A C 1
ATOM 1929 O O . ASP A 1 255 ? 18.5 23.359 9.703 1 98.94 255 ASP A O 1
ATOM 1933 N N . ASP A 1 256 ? 16.719 22.156 9.023 1 98.88 256 ASP A N 1
ATOM 1934 C CA . ASP A 1 256 ? 16.656 22.859 7.75 1 98.88 256 ASP A CA 1
ATOM 1935 C C . ASP A 1 256 ? 15.328 22.625 7.047 1 98.88 256 ASP A C 1
ATOM 1937 O O . ASP A 1 256 ? 14.594 21.703 7.406 1 98.88 256 ASP A O 1
ATOM 1941 N N . ILE A 1 257 ? 14.977 23.531 6.172 1 98.94 257 ILE A N 1
ATOM 1942 C CA . ILE A 1 257 ? 13.797 23.391 5.316 1 98.94 257 ILE A CA 1
ATOM 1943 C C . ILE A 1 257 ? 14.234 23.344 3.854 1 98.94 257 ILE A C 1
ATOM 1945 O O . ILE A 1 257 ? 14.906 24.25 3.365 1 98.94 257 ILE A O 1
ATOM 1949 N N . LEU A 1 258 ? 13.859 22.281 3.215 1 98.88 258 LEU A N 1
ATOM 1950 C CA . LEU A 1 258 ? 14.234 22.016 1.832 1 98.88 258 LEU A CA 1
ATOM 1951 C C . LEU A 1 258 ? 13.039 22.156 0.902 1 98.88 258 LEU A C 1
ATOM 1953 O O . LEU A 1 258 ? 11.898 22.25 1.362 1 98.88 258 LEU A O 1
ATOM 1957 N N . THR A 1 259 ? 13.289 22.312 -0.396 1 98.81 259 THR A N 1
ATOM 1958 C CA . THR A 1 259 ? 12.219 22.375 -1.389 1 98.81 259 THR A CA 1
ATOM 1959 C C . THR A 1 259 ? 12.461 21.359 -2.498 1 98.81 259 THR A C 1
ATOM 1961 O O . THR A 1 259 ? 13.602 20.922 -2.715 1 98.81 259 THR A O 1
ATOM 1964 N N . VAL A 1 260 ? 11.414 20.906 -3.133 1 98.69 260 VAL A N 1
ATOM 1965 C CA . VAL A 1 260 ? 11.5 19.969 -4.254 1 98.69 260 VAL A CA 1
ATOM 1966 C C . VAL A 1 260 ? 10.555 20.422 -5.367 1 98.69 260 VAL A C 1
ATOM 1968 O O . VAL A 1 260 ? 9.547 21.078 -5.105 1 98.69 260 VAL A O 1
ATOM 1971 N N . SER A 1 261 ? 10.859 20.078 -6.594 1 98.62 261 SER A N 1
ATOM 1972 C CA . SER A 1 261 ? 10.047 20.438 -7.75 1 98.62 261 SER A CA 1
ATOM 1973 C C . SER A 1 261 ? 8.891 19.469 -7.941 1 98.62 261 SER A C 1
ATOM 1975 O O . SER A 1 261 ? 8.914 18.344 -7.41 1 98.62 261 SER A O 1
ATOM 1977 N N . ASP A 1 262 ? 7.883 19.938 -8.664 1 98.31 262 ASP A N 1
ATOM 1978 C CA . ASP A 1 262 ? 6.762 19.062 -8.992 1 98.31 262 ASP A CA 1
ATOM 1979 C C . ASP A 1 262 ? 7.223 17.859 -9.797 1 98.31 262 ASP A C 1
ATOM 1981 O O . ASP A 1 262 ? 6.668 16.766 -9.664 1 98.31 262 ASP A O 1
ATOM 1985 N N . GLU A 1 263 ? 8.242 18.016 -10.648 1 98.38 263 GLU A N 1
ATOM 1986 C CA . GLU A 1 263 ? 8.781 16.906 -11.43 1 98.38 263 GLU A CA 1
ATOM 1987 C C . GLU A 1 263 ? 9.367 15.828 -10.523 1 98.38 263 GLU A C 1
ATOM 1989 O O . GLU A 1 263 ? 9.18 14.633 -10.773 1 98.38 263 GLU A O 1
ATOM 1994 N N . GLU A 1 264 ? 10.055 16.234 -9.492 1 98.56 264 GLU A N 1
ATOM 1995 C CA . GLU A 1 264 ? 10.609 15.289 -8.531 1 98.56 264 GLU A CA 1
ATOM 1996 C C . GLU A 1 264 ? 9.508 14.539 -7.797 1 98.56 264 GLU A C 1
ATOM 1998 O O . GLU A 1 264 ? 9.664 13.359 -7.453 1 98.56 264 GLU A O 1
ATOM 2003 N N . LEU A 1 265 ? 8.422 15.234 -7.488 1 98.69 265 LEU A N 1
ATOM 2004 C CA . LEU A 1 265 ? 7.289 14.594 -6.836 1 98.69 265 LEU A CA 1
ATOM 2005 C C . LEU A 1 265 ? 6.707 13.492 -7.723 1 98.69 265 LEU A C 1
ATOM 2007 O O . LEU A 1 265 ? 6.371 12.414 -7.234 1 98.69 265 LEU A O 1
ATOM 2011 N N . ILE A 1 266 ? 6.57 13.812 -9.016 1 98.5 266 ILE A N 1
ATOM 2012 C CA . ILE A 1 266 ? 6.012 12.852 -9.961 1 98.5 266 ILE A CA 1
ATOM 2013 C C . ILE A 1 266 ? 6.898 11.609 -10.016 1 98.5 266 ILE A C 1
ATOM 2015 O O . ILE A 1 266 ? 6.402 10.484 -10.016 1 98.5 266 ILE A O 1
ATOM 2019 N N . ASP A 1 267 ? 8.195 11.781 -10.047 1 98.19 267 ASP A N 1
ATOM 2020 C CA . ASP A 1 267 ? 9.133 10.664 -10.062 1 98.19 267 ASP A CA 1
ATOM 2021 C C . ASP A 1 267 ? 8.969 9.789 -8.82 1 98.19 267 ASP A C 1
ATOM 2023 O O . ASP A 1 267 ? 9 8.562 -8.914 1 98.19 267 ASP A O 1
ATOM 2027 N N . CYS A 1 268 ? 8.844 10.422 -7.672 1 98.56 268 CYS A N 1
ATOM 2028 C CA . CYS A 1 268 ? 8.688 9.68 -6.426 1 98.56 268 CYS A CA 1
ATOM 2029 C C . CYS A 1 268 ? 7.355 8.945 -6.395 1 98.56 268 CYS A C 1
ATOM 2031 O O . CYS A 1 268 ? 7.27 7.828 -5.879 1 98.56 268 CYS A O 1
ATOM 2033 N N . LEU A 1 269 ? 6.355 9.641 -6.941 1 98.19 269 LEU A N 1
ATOM 2034 C CA . LEU A 1 269 ? 5.043 9.016 -7.055 1 98.19 269 LEU A CA 1
ATOM 2035 C C . LEU A 1 269 ? 5.125 7.715 -7.848 1 98.19 269 LEU A C 1
ATOM 2037 O O . LEU A 1 269 ? 4.57 6.691 -7.438 1 98.19 269 LEU A O 1
ATOM 2041 N N . LYS A 1 270 ? 5.793 7.738 -8.961 1 97.5 270 LYS A N 1
ATOM 2042 C CA . LYS A 1 270 ? 5.973 6.566 -9.812 1 97.5 270 LYS A CA 1
ATOM 2043 C C . LYS A 1 270 ? 6.777 5.488 -9.102 1 97.5 270 LYS A C 1
ATOM 2045 O O . LYS A 1 270 ? 6.469 4.297 -9.211 1 97.5 270 LYS A O 1
ATOM 2050 N N . PHE A 1 271 ? 7.797 5.867 -8.383 1 97.62 271 PHE A N 1
ATOM 2051 C CA . PHE A 1 271 ? 8.609 4.914 -7.633 1 97.62 271 PHE A CA 1
ATOM 2052 C C . PHE A 1 271 ? 7.766 4.184 -6.594 1 97.62 271 PHE A C 1
ATOM 2054 O O . PHE A 1 271 ? 7.824 2.957 -6.488 1 97.62 271 PHE A O 1
ATOM 2061 N N . TYR A 1 272 ? 6.957 4.984 -5.742 1 98.69 272 TYR A N 1
ATOM 2062 C CA . TYR A 1 272 ? 6.102 4.383 -4.73 1 98.69 272 TYR A CA 1
ATOM 2063 C C . TYR A 1 272 ? 5.164 3.352 -5.348 1 98.69 272 TYR A C 1
ATOM 2065 O O . TYR A 1 272 ? 4.957 2.273 -4.785 1 98.69 272 TYR A O 1
ATOM 2073 N N . ALA A 1 273 ? 4.621 3.672 -6.508 1 97.94 273 ALA A N 1
ATOM 2074 C CA . ALA A 1 273 ? 3.67 2.781 -7.172 1 97.94 273 ALA A CA 1
ATOM 2075 C C . ALA A 1 273 ? 4.371 1.551 -7.738 1 97.94 273 ALA A C 1
ATOM 2077 O O . ALA A 1 273 ? 3.984 0.418 -7.445 1 97.94 273 ALA A O 1
ATOM 2078 N N . ALA A 1 274 ? 5.461 1.746 -8.477 1 94.19 274 ALA A N 1
ATOM 2079 C CA . ALA A 1 274 ? 6.105 0.695 -9.258 1 94.19 274 ALA A CA 1
ATOM 2080 C C . ALA A 1 274 ? 6.918 -0.236 -8.359 1 94.19 274 ALA A C 1
ATOM 2082 O O . ALA A 1 274 ? 6.969 -1.445 -8.594 1 94.19 274 ALA A O 1
ATOM 2083 N N . ARG A 1 275 ? 7.523 0.338 -7.332 1 94.38 275 ARG A N 1
ATOM 2084 C CA . ARG A 1 275 ? 8.508 -0.431 -6.578 1 94.38 275 ARG A CA 1
ATOM 2085 C C . ARG A 1 275 ? 7.973 -0.8 -5.195 1 94.38 275 ARG A C 1
ATOM 2087 O O . ARG A 1 275 ? 8.195 -1.913 -4.715 1 94.38 275 ARG A O 1
ATOM 2094 N N . MET A 1 276 ? 7.273 0.098 -4.594 1 97.69 276 MET A N 1
ATOM 2095 C CA . MET A 1 276 ? 6.832 -0.174 -3.229 1 97.69 276 MET A CA 1
ATOM 2096 C C . MET A 1 276 ? 5.383 -0.65 -3.213 1 97.69 276 MET A C 1
ATOM 2098 O O . MET A 1 276 ? 4.891 -1.114 -2.184 1 97.69 276 MET A O 1
ATOM 2102 N N . LYS A 1 277 ? 4.695 -0.489 -4.305 1 98.25 277 LYS A N 1
ATOM 2103 C CA . LYS A 1 277 ? 3.336 -0.981 -4.512 1 98.25 277 LYS A CA 1
ATOM 2104 C C . LYS A 1 277 ? 2.348 -0.269 -3.596 1 98.25 277 LYS A C 1
ATOM 2106 O O . LYS A 1 277 ? 1.388 -0.876 -3.117 1 98.25 277 LYS A O 1
ATOM 2111 N N . ILE A 1 278 ? 2.564 1.019 -3.273 1 98.81 278 ILE A N 1
ATOM 2112 C CA . ILE A 1 278 ? 1.629 1.804 -2.477 1 98.81 278 ILE A CA 1
ATOM 2113 C C . ILE A 1 278 ? 1.262 3.084 -3.223 1 98.81 278 ILE A C 1
ATOM 2115 O O . ILE A 1 278 ? 2.008 3.537 -4.094 1 98.81 278 ILE A O 1
ATOM 2119 N N . VAL A 1 279 ? 0.11 3.617 -2.912 1 98.62 279 VAL A N 1
ATOM 2120 C CA . VAL A 1 279 ? -0.377 4.863 -3.492 1 98.62 279 VAL A CA 1
ATOM 2121 C C . VAL A 1 279 ? -0.127 6.02 -2.521 1 98.62 279 VAL A C 1
ATOM 2123 O O . VAL A 1 279 ? -0.607 6 -1.387 1 98.62 279 VAL A O 1
ATOM 2126 N N . VAL A 1 280 ? 0.625 6.945 -2.977 1 98.62 280 VAL A N 1
ATOM 2127 C CA . VAL A 1 280 ? 0.97 8.133 -2.203 1 98.62 280 VAL A CA 1
ATOM 2128 C C . VAL A 1 280 ? 0.549 9.391 -2.967 1 98.62 280 VAL A C 1
ATOM 2130 O O . VAL A 1 280 ? 0.748 9.484 -4.18 1 98.62 280 VAL A O 1
ATOM 2133 N N . GLU A 1 281 ? -0.163 10.297 -2.314 1 96.88 281 GLU A N 1
ATOM 2134 C CA . GLU A 1 281 ? -0.503 11.562 -2.943 1 96.88 281 GLU A CA 1
ATOM 2135 C C . GLU A 1 281 ? 0.737 12.43 -3.143 1 96.88 281 GLU A C 1
ATOM 2137 O O . GLU A 1 281 ? 1.744 12.25 -2.455 1 96.88 281 GLU A O 1
ATOM 2142 N N . PRO A 1 282 ? 0.694 13.484 -4.012 1 97.88 282 PRO A N 1
ATOM 2143 C CA . PRO A 1 282 ? 1.89 14.281 -4.309 1 97.88 282 PRO A CA 1
ATOM 2144 C C . PRO A 1 282 ? 2.508 14.906 -3.059 1 97.88 282 PRO A C 1
ATOM 2146 O O . PRO A 1 282 ? 3.729 14.867 -2.885 1 97.88 282 PRO A O 1
ATOM 2149 N N . THR A 1 283 ? 1.704 15.422 -2.182 1 97.69 283 THR A N 1
ATOM 2150 C CA . THR A 1 283 ? 2.232 16.016 -0.962 1 97.69 283 THR A CA 1
ATOM 2151 C C . THR A 1 283 ? 3.02 14.992 -0.152 1 97.69 283 THR A C 1
ATOM 2153 O O . THR A 1 283 ? 4.031 15.328 0.469 1 97.69 283 THR A O 1
ATOM 2156 N N . GLY A 1 284 ? 2.568 13.758 -0.116 1 98.56 284 GLY A N 1
ATOM 2157 C CA . GLY A 1 284 ? 3.234 12.695 0.618 1 98.56 284 GLY A CA 1
ATOM 2158 C C . GLY A 1 284 ? 4.59 12.328 0.041 1 98.56 284 GLY A C 1
ATOM 2159 O O . GLY A 1 284 ? 5.367 11.617 0.677 1 98.56 284 GLY A O 1
ATOM 2160 N N . CYS A 1 285 ? 4.945 12.875 -1.14 1 98.81 285 CYS A N 1
ATOM 2161 C CA . CYS A 1 285 ? 6.191 12.547 -1.82 1 98.81 285 CYS A CA 1
ATOM 2162 C C . CYS A 1 285 ? 7.285 13.555 -1.468 1 98.81 285 CYS A C 1
ATOM 2164 O O . CYS A 1 285 ? 8.461 13.328 -1.763 1 98.81 285 CYS A O 1
ATOM 2166 N N . LEU A 1 286 ? 6.922 14.617 -0.815 1 98.88 286 LEU A N 1
ATOM 2167 C CA . LEU A 1 286 ? 7.863 15.695 -0.536 1 98.88 286 LEU A CA 1
ATOM 2168 C C . LEU A 1 286 ? 9.078 15.172 0.221 1 98.88 286 LEU A C 1
ATOM 2170 O O . LEU A 1 286 ? 10.219 15.398 -0.197 1 98.88 286 LEU A O 1
ATOM 2174 N N . SER A 1 287 ? 8.82 14.422 1.303 1 98.94 287 SER A N 1
ATOM 2175 C CA . SER A 1 287 ? 9.867 13.945 2.199 1 98.94 287 SER A CA 1
ATOM 2176 C C . SER A 1 287 ? 10.852 13.039 1.47 1 98.94 287 SER A C 1
ATOM 2178 O O . SER A 1 287 ? 12.062 13.273 1.506 1 98.94 287 SER A O 1
ATOM 2180 N N . PHE A 1 288 ? 10.359 12.07 0.707 1 98.94 288 PHE A N 1
ATOM 2181 C CA . PHE A 1 288 ? 11.211 11.133 -0.012 1 98.94 288 PHE A CA 1
ATOM 2182 C C . PHE A 1 288 ? 11.992 11.844 -1.109 1 98.94 288 PHE A C 1
ATOM 2184 O O . PHE A 1 288 ? 13.172 11.562 -1.321 1 98.94 288 PHE A O 1
ATOM 2191 N N . ALA A 1 289 ? 11.328 12.781 -1.848 1 98.94 289 ALA A N 1
ATOM 2192 C CA . ALA A 1 289 ? 11.977 13.508 -2.938 1 98.94 289 ALA A CA 1
ATOM 2193 C C . ALA A 1 289 ? 13.211 14.258 -2.438 1 98.94 289 ALA A C 1
ATOM 2195 O O . ALA A 1 289 ? 14.266 14.211 -3.068 1 98.94 289 ALA A O 1
ATOM 2196 N N . ALA A 1 290 ? 13.086 14.914 -1.316 1 98.94 290 ALA A N 1
ATOM 2197 C CA . ALA A 1 290 ? 14.203 15.672 -0.77 1 98.94 290 ALA A CA 1
ATOM 2198 C C . ALA A 1 290 ? 15.328 14.742 -0.321 1 98.94 290 ALA A C 1
ATOM 2200 O O . ALA A 1 290 ? 16.5 15.016 -0.575 1 98.94 290 ALA A O 1
ATOM 2201 N N . ALA A 1 291 ? 14.984 13.656 0.39 1 98.94 291 ALA A N 1
ATOM 2202 C CA . ALA A 1 291 ? 15.992 12.695 0.816 1 98.94 291 ALA A CA 1
ATOM 2203 C C . ALA A 1 291 ? 16.75 12.125 -0.382 1 98.94 291 ALA A C 1
ATOM 2205 O O . ALA A 1 291 ? 17.969 11.961 -0.337 1 98.94 291 ALA A O 1
ATOM 2206 N N . ARG A 1 292 ? 15.969 11.797 -1.41 1 98.75 292 ARG A N 1
ATOM 2207 C CA . ARG A 1 292 ? 16.562 11.219 -2.611 1 98.75 292 ARG A CA 1
ATOM 2208 C C . ARG A 1 292 ? 17.547 12.195 -3.248 1 98.75 292 ARG A C 1
ATOM 2210 O O . ARG A 1 292 ? 18.625 11.789 -3.701 1 98.75 292 ARG A O 1
ATOM 2217 N N . ALA A 1 293 ? 17.188 13.461 -3.287 1 98.31 293 ALA A N 1
ATOM 2218 C CA . ALA A 1 293 ? 18.062 14.492 -3.834 1 98.31 293 ALA A CA 1
ATOM 2219 C C . ALA A 1 293 ? 19.344 14.617 -3.002 1 98.31 293 ALA A C 1
ATOM 2221 O O . ALA A 1 293 ? 20.391 15.016 -3.518 1 98.31 293 ALA A O 1
ATOM 2222 N N . MET A 1 294 ? 19.281 14.242 -1.737 1 98.06 294 MET A N 1
ATOM 2223 C CA . MET A 1 294 ? 20.406 14.398 -0.811 1 98.06 294 MET A CA 1
ATOM 2224 C C . MET A 1 294 ? 21.094 13.055 -0.555 1 98.06 294 MET A C 1
ATOM 2226 O O . MET A 1 294 ? 21.875 12.922 0.383 1 98.06 294 MET A O 1
ATOM 2230 N N . LYS A 1 295 ? 20.828 12.078 -1.323 1 98.31 295 LYS A N 1
ATOM 2231 C CA . LYS A 1 295 ? 21.203 10.703 -1 1 98.31 295 LYS A CA 1
ATOM 2232 C C . LYS A 1 295 ? 22.703 10.57 -0.785 1 98.31 295 LYS A C 1
ATOM 2234 O O . LYS A 1 295 ? 23.156 9.781 0.046 1 98.31 295 LYS A O 1
ATOM 2239 N N . GLU A 1 296 ? 23.578 11.406 -1.515 1 98.38 296 GLU A N 1
ATOM 2240 C CA . GLU A 1 296 ? 25.031 11.328 -1.382 1 98.38 296 GLU A CA 1
ATOM 2241 C C . GLU A 1 296 ? 25.469 11.742 0.016 1 98.38 296 GLU A C 1
ATOM 2243 O O . GLU A 1 296 ? 26.453 11.219 0.54 1 98.38 296 GLU A O 1
ATOM 2248 N N . LYS A 1 297 ? 24.719 12.609 0.618 1 98.31 297 LYS A N 1
ATOM 2249 C CA . LYS A 1 297 ? 25.047 13.102 1.952 1 98.31 297 LYS A CA 1
ATOM 2250 C C . LYS A 1 297 ? 24.484 12.188 3.033 1 98.31 297 LYS A C 1
ATOM 2252 O O . LYS A 1 297 ? 24.797 12.344 4.215 1 98.31 297 LYS A O 1
ATOM 2257 N N . LEU A 1 298 ? 23.719 11.227 2.629 1 98.75 298 LEU A N 1
ATOM 2258 C CA . LEU A 1 298 ? 23 10.398 3.59 1 98.75 298 LEU A CA 1
ATOM 2259 C C . LEU A 1 298 ? 23.578 8.992 3.637 1 98.75 298 LEU A C 1
ATOM 2261 O O . LEU A 1 298 ? 23 8.102 4.27 1 98.75 298 LEU A O 1
ATOM 2265 N N . LYS A 1 299 ? 24.734 8.719 2.953 1 98.69 299 LYS A N 1
ATOM 2266 C CA . LYS A 1 299 ? 25.359 7.395 2.926 1 98.69 299 LYS A CA 1
ATOM 2267 C C . LYS A 1 299 ? 25.656 6.895 4.336 1 98.69 299 LYS A C 1
ATOM 2269 O O . LYS A 1 299 ? 26.094 7.664 5.199 1 98.69 299 LYS A O 1
ATOM 2274 N N . ASN A 1 300 ? 25.328 5.645 4.582 1 98.69 300 ASN A N 1
ATOM 2275 C CA . ASN A 1 300 ? 25.594 4.918 5.82 1 98.69 300 ASN A CA 1
ATOM 2276 C C . ASN A 1 300 ? 24.781 5.477 6.984 1 98.69 300 ASN A C 1
ATOM 2278 O O . ASN A 1 300 ? 25.188 5.363 8.141 1 98.69 300 ASN A O 1
ATOM 2282 N N . LYS A 1 301 ? 23.688 6.164 6.723 1 98.81 301 LYS A N 1
ATOM 2283 C CA . LYS A 1 301 ? 22.844 6.734 7.762 1 98.81 301 LYS A CA 1
ATOM 2284 C C . LYS A 1 301 ? 21.531 5.969 7.879 1 98.81 301 LYS A C 1
ATOM 2286 O O . LYS A 1 301 ? 21.188 5.16 7.012 1 98.81 301 LYS A O 1
ATOM 2291 N N . ARG A 1 302 ? 20.906 6.074 9.008 1 98.88 302 ARG A N 1
ATOM 2292 C CA . ARG A 1 302 ? 19.531 5.621 9.219 1 98.88 302 ARG A CA 1
ATOM 2293 C C . ARG A 1 302 ? 18.547 6.766 9.031 1 98.88 302 ARG A C 1
ATOM 2295 O O . ARG A 1 302 ? 18.562 7.738 9.789 1 98.88 302 ARG A O 1
ATOM 2302 N N . ILE A 1 303 ? 17.734 6.676 8.008 1 98.94 303 ILE A N 1
ATOM 2303 C CA . ILE A 1 303 ? 16.938 7.812 7.555 1 98.94 303 ILE A CA 1
ATOM 2304 C C . ILE A 1 303 ? 15.453 7.496 7.695 1 98.94 303 ILE A C 1
ATOM 2306 O O . ILE A 1 303 ? 14.992 6.434 7.27 1 98.94 303 ILE A O 1
ATOM 2310 N N . GLY A 1 304 ? 14.727 8.359 8.352 1 98.94 304 GLY A N 1
ATOM 2311 C CA . GLY A 1 304 ? 13.273 8.273 8.391 1 98.94 304 GLY A CA 1
ATOM 2312 C C . GLY A 1 304 ? 12.594 9.172 7.379 1 98.94 304 GLY A C 1
ATOM 2313 O O . GLY A 1 304 ? 12.984 10.32 7.199 1 98.94 304 GLY A O 1
ATOM 2314 N N . ILE A 1 305 ? 11.633 8.641 6.676 1 99 305 ILE A N 1
ATOM 2315 C CA . ILE A 1 305 ? 10.797 9.352 5.711 1 99 305 ILE A CA 1
ATOM 2316 C C . ILE A 1 305 ? 9.336 9.281 6.148 1 99 305 ILE A C 1
ATOM 2318 O O . ILE A 1 305 ? 8.758 8.195 6.234 1 99 305 ILE A O 1
ATOM 2322 N N . ILE A 1 306 ? 8.688 10.391 6.418 1 98.94 306 ILE A N 1
ATOM 2323 C CA . ILE A 1 306 ? 7.27 10.367 6.742 1 98.94 306 ILE A CA 1
ATOM 2324 C C . ILE A 1 306 ? 6.449 10.586 5.473 1 98.94 306 ILE A C 1
ATOM 2326 O O . ILE A 1 306 ? 6.531 11.641 4.844 1 98.94 306 ILE A O 1
ATOM 2330 N N . ILE A 1 307 ? 5.715 9.609 5.055 1 98.94 307 ILE A N 1
ATOM 2331 C CA . ILE A 1 307 ? 4.707 9.719 4.008 1 98.94 307 ILE A CA 1
ATOM 2332 C C . ILE A 1 307 ? 3.408 10.266 4.598 1 98.94 307 ILE A C 1
ATOM 2334 O O . ILE A 1 307 ? 2.742 9.586 5.383 1 98.94 307 ILE A O 1
ATOM 2338 N N . SER A 1 308 ? 3.01 11.43 4.227 1 98.62 308 SER A N 1
ATOM 2339 C CA . SER A 1 308 ? 1.972 12.148 4.965 1 98.62 308 SER A CA 1
ATOM 2340 C C . SER A 1 308 ? 0.582 11.633 4.598 1 98.62 308 SER A C 1
ATOM 2342 O O . SER A 1 308 ? -0.358 11.758 5.387 1 98.62 308 SER A O 1
ATOM 2344 N N . GLY A 1 309 ? 0.447 11.125 3.361 1 97.81 309 GLY A N 1
ATOM 2345 C CA . GLY A 1 309 ? -0.89 10.703 2.975 1 97.81 309 GLY A CA 1
ATOM 2346 C C . GLY A 1 309 ? -0.943 10.086 1.591 1 97.81 309 GLY A C 1
ATOM 2347 O O . GLY A 1 309 ? 0.064 10.055 0.881 1 97.81 309 GLY A O 1
ATOM 2348 N N . GLY A 1 310 ? -2.152 9.609 1.255 1 96.56 310 GLY A N 1
ATOM 2349 C CA . GLY A 1 310 ? -2.332 8.93 -0.017 1 96.56 310 GLY A CA 1
ATOM 2350 C C . GLY A 1 310 ? -3.611 9.32 -0.73 1 96.56 310 GLY A C 1
ATOM 2351 O O . GLY A 1 310 ? -4.082 8.609 -1.617 1 96.56 310 GLY A O 1
ATOM 2352 N N . ASN A 1 311 ? -4.219 10.445 -0.308 1 93.44 311 ASN A N 1
ATOM 2353 C CA . ASN A 1 311 ? -5.484 10.859 -0.897 1 93.44 311 ASN A CA 1
ATOM 2354 C C . ASN A 1 311 ? -5.273 11.633 -2.195 1 93.44 311 ASN A C 1
ATOM 2356 O O . ASN A 1 311 ? -4.941 12.82 -2.17 1 93.44 311 ASN A O 1
ATOM 2360 N N . VAL A 1 312 ? -5.438 10.977 -3.285 1 92.38 312 VAL A N 1
ATOM 2361 C CA . VAL A 1 312 ? -5.297 11.555 -4.617 1 92.38 312 VAL A CA 1
ATOM 2362 C C . VAL A 1 312 ? -6.438 11.07 -5.512 1 92.38 312 VAL A C 1
ATOM 2364 O O . VAL A 1 312 ? -6.836 9.906 -5.445 1 92.38 312 VAL A O 1
ATOM 2367 N N . ASP A 1 313 ? -7.023 12.094 -6.199 1 90.88 313 ASP A N 1
ATOM 2368 C CA . ASP A 1 313 ? -8.039 11.727 -7.188 1 90.88 313 ASP A CA 1
ATOM 2369 C C . ASP A 1 313 ? -7.48 10.719 -8.188 1 90.88 313 ASP A C 1
ATOM 2371 O O . ASP A 1 313 ? -6.379 10.891 -8.711 1 90.88 313 ASP A O 1
ATOM 2375 N N . ILE A 1 314 ? -8.234 9.648 -8.516 1 93.44 314 ILE A N 1
ATOM 2376 C CA . ILE A 1 314 ? -7.746 8.523 -9.305 1 93.44 314 ILE A CA 1
ATOM 2377 C C . ILE A 1 314 ? -7.41 8.992 -10.711 1 93.44 314 ILE A C 1
ATOM 2379 O O . ILE A 1 314 ? -6.418 8.555 -11.305 1 93.44 314 ILE A O 1
ATOM 2383 N N . GLU A 1 315 ? -8.227 9.883 -11.281 1 93.25 315 GLU A N 1
ATOM 2384 C CA . GLU A 1 315 ? -7.945 10.406 -12.617 1 93.25 315 GLU A CA 1
ATOM 2385 C C . GLU A 1 315 ? -6.672 11.242 -12.625 1 93.25 315 GLU A C 1
ATOM 2387 O O . GLU A 1 315 ? -5.867 11.148 -13.555 1 93.25 315 GLU A O 1
ATOM 2392 N N . ARG A 1 316 ? -6.516 12.117 -11.672 1 93.69 316 ARG A N 1
ATOM 2393 C CA . ARG A 1 316 ? -5.297 12.906 -11.547 1 93.69 316 ARG A CA 1
ATOM 2394 C C . ARG A 1 316 ? -4.082 12.016 -11.32 1 93.69 316 ARG A C 1
ATOM 2396 O O . ARG A 1 316 ? -3.014 12.25 -11.891 1 93.69 316 ARG A O 1
ATOM 2403 N N . TYR A 1 317 ? -4.312 11.031 -10.438 1 96.38 317 TYR A N 1
ATOM 2404 C CA . TYR A 1 317 ? -3.248 10.07 -10.18 1 96.38 317 TYR A CA 1
ATOM 2405 C C . TYR A 1 317 ? -2.799 9.398 -11.469 1 96.38 317 TYR A C 1
ATOM 2407 O O . TYR A 1 317 ? -1.6 9.297 -11.742 1 96.38 317 TYR A O 1
ATOM 2415 N N . ALA A 1 318 ? -3.752 8.938 -12.25 1 97.62 318 ALA A N 1
ATOM 2416 C CA . ALA A 1 318 ? -3.457 8.328 -13.547 1 97.62 318 ALA A CA 1
ATOM 2417 C C . ALA A 1 318 ? -2.67 9.289 -14.438 1 97.62 318 ALA A C 1
ATOM 2419 O O . ALA A 1 318 ? -1.731 8.875 -15.125 1 97.62 318 ALA A O 1
ATOM 2420 N N . HIS A 1 319 ? -3.068 10.492 -14.406 1 96.94 319 HIS A N 1
ATOM 2421 C CA . HIS A 1 319 ? -2.389 11.508 -15.203 1 96.94 319 HIS A CA 1
ATOM 2422 C C . HIS A 1 319 ? -0.932 11.656 -14.773 1 96.94 319 HIS A C 1
ATOM 2424 O O . HIS A 1 319 ? -0.036 11.727 -15.617 1 96.94 319 HIS A O 1
ATOM 2430 N N . PHE A 1 320 ? -0.705 11.734 -13.453 1 97.31 320 PHE A N 1
ATOM 2431 C CA . PHE A 1 320 ? 0.657 11.852 -12.945 1 97.31 320 PHE A CA 1
ATOM 2432 C C . PHE A 1 320 ? 1.497 10.648 -13.367 1 97.31 320 PHE A C 1
ATOM 2434 O O . PHE A 1 320 ? 2.639 10.805 -13.805 1 97.31 320 PHE A O 1
ATOM 2441 N N . LEU A 1 321 ? 0.946 9.43 -13.242 1 97.12 321 LEU A N 1
ATOM 2442 C CA . LEU A 1 321 ? 1.665 8.203 -13.555 1 97.12 321 LEU A CA 1
ATOM 2443 C C . LEU A 1 321 ? 2.004 8.133 -15.039 1 97.12 321 LEU A C 1
ATOM 2445 O O . LEU A 1 321 ? 2.961 7.461 -15.43 1 97.12 321 LEU A O 1
ATOM 2449 N N . SER A 1 322 ? 1.251 8.836 -15.891 1 95.38 322 SER A N 1
ATOM 2450 C CA . SER A 1 322 ? 1.417 8.758 -17.344 1 95.38 322 SER A CA 1
ATOM 2451 C C . SER A 1 322 ? 2.473 9.742 -17.828 1 95.38 322 SER A C 1
ATOM 2453 O O . SER A 1 322 ? 2.814 9.758 -19.016 1 95.38 322 SER A O 1
ATOM 2455 N N . GLN A 1 323 ? 2.93 10.57 -16.984 1 92.94 323 GLN A N 1
ATOM 2456 C CA . GLN A 1 323 ? 3.928 11.562 -17.359 1 92.94 323 GLN A CA 1
ATOM 2457 C C . GLN A 1 323 ? 5.309 10.93 -17.5 1 92.94 323 GLN A C 1
ATOM 2459 O O . GLN A 1 323 ? 5.629 9.969 -16.797 1 92.94 323 GLN A O 1
ATOM 2464 N N . MET B 1 1 ? -2.826 -41.344 -17.734 1 40.97 1 MET B N 1
ATOM 2465 C CA . MET B 1 1 ? -1.607 -41.969 -17.203 1 40.97 1 MET B CA 1
ATOM 2466 C C . MET B 1 1 ? -1.184 -41.281 -15.906 1 40.97 1 MET B C 1
ATOM 2468 O O . MET B 1 1 ? 0.011 -41.156 -15.625 1 40.97 1 MET B O 1
ATOM 2472 N N . SER B 1 2 ? -2.07 -40.344 -15.281 1 52.34 2 SER B N 1
ATOM 2473 C CA . SER B 1 2 ? -2.096 -39.531 -14.078 1 52.34 2 SER B CA 1
ATOM 2474 C C . SER B 1 2 ? -1.938 -40.375 -12.82 1 52.34 2 SER B C 1
ATOM 2476 O O . SER B 1 2 ? -1.984 -39.844 -11.703 1 52.34 2 SER B O 1
ATOM 2478 N N . ASP B 1 3 ? -1.978 -41.656 -13.008 1 55.38 3 ASP B N 1
ATOM 2479 C CA . ASP B 1 3 ? -2.203 -42.625 -11.961 1 55.38 3 ASP B CA 1
ATOM 2480 C C . ASP B 1 3 ? -1.024 -42.688 -10.992 1 55.38 3 ASP B C 1
ATOM 2482 O O . ASP B 1 3 ? -1.186 -43.094 -9.836 1 55.38 3 ASP B O 1
ATOM 2486 N N . ASN B 1 4 ? 0.128 -42.031 -11.453 1 77.19 4 ASN B N 1
ATOM 2487 C CA . ASN B 1 4 ? 1.266 -42.375 -10.602 1 77.19 4 ASN B CA 1
ATOM 2488 C C . ASN B 1 4 ? 1.87 -41.125 -9.977 1 77.19 4 ASN B C 1
ATOM 2490 O O . ASN B 1 4 ? 3.049 -41.094 -9.617 1 77.19 4 ASN B O 1
ATOM 2494 N N . LEU B 1 5 ? 0.983 -39.938 -9.898 1 90.5 5 LEU B N 1
ATOM 2495 C CA . LEU B 1 5 ? 1.556 -38.719 -9.305 1 90.5 5 LEU B CA 1
ATOM 2496 C C . LEU B 1 5 ? 1.483 -38.781 -7.785 1 90.5 5 LEU B C 1
ATOM 2498 O O . LEU B 1 5 ? 0.47 -39.188 -7.223 1 90.5 5 LEU B O 1
ATOM 2502 N N . VAL B 1 6 ? 2.561 -38.469 -7.082 1 96.31 6 VAL B N 1
ATOM 2503 C CA . VAL B 1 6 ? 2.514 -38.219 -5.645 1 96.31 6 VAL B CA 1
ATOM 2504 C C . VAL B 1 6 ? 2.15 -36.781 -5.359 1 96.31 6 VAL B C 1
ATOM 2506 O O . VAL B 1 6 ? 2.961 -35.875 -5.582 1 96.31 6 VAL B O 1
ATOM 2509 N N . LEU B 1 7 ? 0.958 -36.594 -4.93 1 97.88 7 LEU B N 1
ATOM 2510 C CA . LEU B 1 7 ? 0.441 -35.219 -4.742 1 97.88 7 LEU B CA 1
ATOM 2511 C C . LEU B 1 7 ? 0.947 -34.625 -3.432 1 97.88 7 LEU B C 1
ATOM 2513 O O . LEU B 1 7 ? 1.002 -35.312 -2.412 1 97.88 7 LEU B O 1
ATOM 2517 N N . PRO B 1 8 ? 1.362 -33.344 -3.451 1 98.44 8 PRO B N 1
ATOM 2518 C CA . PRO B 1 8 ? 1.699 -32.656 -2.199 1 98.44 8 PRO B CA 1
ATOM 2519 C C . PRO B 1 8 ? 0.53 -32.625 -1.219 1 98.44 8 PRO B C 1
ATOM 2521 O O . PRO B 1 8 ? -0.631 -32.656 -1.635 1 98.44 8 PRO B O 1
ATOM 2524 N N . THR B 1 9 ? 0.876 -32.594 0.048 1 98.62 9 THR B N 1
ATOM 2525 C CA . THR B 1 9 ? -0.071 -32.406 1.142 1 98.62 9 THR B CA 1
ATOM 2526 C C . THR B 1 9 ? 0.225 -31.109 1.906 1 98.62 9 THR B C 1
ATOM 2528 O O . THR B 1 9 ? 1.157 -30.375 1.563 1 98.62 9 THR B O 1
ATOM 2531 N N . TYR B 1 10 ? -0.576 -30.891 2.893 1 98.81 10 TYR B N 1
ATOM 2532 C CA . TYR B 1 10 ? -0.315 -29.719 3.717 1 98.81 10 TYR B CA 1
ATOM 2533 C C . TYR B 1 10 ? 1.06 -29.812 4.371 1 98.81 10 TYR B C 1
ATOM 2535 O O . TYR B 1 10 ? 1.72 -28.781 4.578 1 98.81 10 TYR B O 1
ATOM 2543 N N . ASP B 1 11 ? 1.511 -30.969 4.695 1 98.88 11 ASP B N 1
ATOM 2544 C CA . ASP B 1 11 ? 2.83 -31.109 5.301 1 98.88 11 ASP B CA 1
ATOM 2545 C C . ASP B 1 11 ? 3.918 -30.531 4.406 1 98.88 11 ASP B C 1
ATOM 2547 O O . ASP B 1 11 ? 4.918 -30 4.898 1 98.88 11 ASP B O 1
ATOM 2551 N N . ASP B 1 12 ? 3.717 -30.656 3.113 1 98.88 12 ASP B N 1
ATOM 2552 C CA . ASP B 1 12 ? 4.664 -30.078 2.17 1 98.88 12 ASP B CA 1
ATOM 2553 C C . ASP B 1 12 ? 4.613 -28.547 2.209 1 98.88 12 ASP B C 1
ATOM 2555 O O . ASP B 1 12 ? 5.641 -27.875 2.066 1 98.88 12 ASP B O 1
ATOM 2559 N N . VAL B 1 13 ? 3.408 -27.984 2.404 1 98.94 13 VAL B N 1
ATOM 2560 C CA . VAL B 1 13 ? 3.246 -26.531 2.541 1 98.94 13 VAL B CA 1
ATOM 2561 C C . VAL B 1 13 ? 3.916 -26.062 3.828 1 98.94 13 VAL B C 1
ATOM 2563 O O . VAL B 1 13 ? 4.641 -25.062 3.824 1 98.94 13 VAL B O 1
ATOM 2566 N N . ALA B 1 14 ? 3.699 -26.812 4.887 1 98.88 14 ALA B N 1
ATOM 2567 C CA . ALA B 1 14 ? 4.301 -26.484 6.172 1 98.88 14 ALA B CA 1
ATOM 2568 C C . ALA B 1 14 ? 5.824 -26.516 6.094 1 98.88 14 ALA B C 1
ATOM 2570 O O . ALA B 1 14 ? 6.504 -25.641 6.621 1 98.88 14 ALA B O 1
ATOM 2571 N N . SER B 1 15 ? 6.32 -27.562 5.434 1 98.88 15 SER B N 1
ATOM 2572 C CA . SER B 1 15 ? 7.766 -27.672 5.258 1 98.88 15 SER B CA 1
ATOM 2573 C C . SER B 1 15 ? 8.312 -26.531 4.406 1 98.88 15 SER B C 1
ATOM 2575 O O . SER B 1 15 ? 9.398 -26.016 4.676 1 98.88 15 SER B O 1
ATOM 2577 N N . ALA B 1 16 ? 7.586 -26.203 3.375 1 98.94 16 ALA B N 1
ATOM 2578 C CA . ALA B 1 16 ? 7.98 -25.078 2.521 1 98.94 16 ALA B CA 1
ATOM 2579 C C . ALA B 1 16 ? 8.07 -23.781 3.322 1 98.94 16 ALA B C 1
ATOM 2581 O O . ALA B 1 16 ? 8.992 -23 3.129 1 98.94 16 ALA B O 1
ATOM 2582 N N . SER B 1 17 ? 7.094 -23.578 4.207 1 98.88 17 SER B N 1
ATOM 2583 C CA . SER B 1 17 ? 7.066 -22.391 5.043 1 98.88 17 SER B CA 1
ATOM 2584 C C . SER B 1 17 ? 8.344 -22.266 5.871 1 98.88 17 SER B C 1
ATOM 2586 O O . SER B 1 17 ? 8.914 -21.172 5.973 1 98.88 17 SER B O 1
ATOM 2588 N N . GLU B 1 18 ? 8.781 -23.328 6.414 1 98.75 18 GLU B N 1
ATOM 2589 C CA . GLU B 1 18 ? 10.016 -23.328 7.199 1 98.75 18 GLU B CA 1
ATOM 2590 C C . GLU B 1 18 ? 11.227 -23.062 6.316 1 98.75 18 GLU B C 1
ATOM 2592 O O . GLU B 1 18 ? 12.141 -22.328 6.715 1 98.75 18 GLU B O 1
ATOM 2597 N N . ARG B 1 19 ? 11.203 -23.641 5.156 1 98.62 19 ARG B N 1
ATOM 2598 C CA . ARG B 1 19 ? 12.336 -23.516 4.238 1 98.62 19 ARG B CA 1
ATOM 2599 C C . ARG B 1 19 ? 12.516 -22.078 3.762 1 98.62 19 ARG B C 1
ATOM 2601 O O . ARG B 1 19 ? 13.648 -21.609 3.609 1 98.62 19 ARG B O 1
ATOM 2608 N N . ILE B 1 20 ? 11.398 -21.344 3.549 1 98.75 20 ILE B N 1
ATOM 2609 C CA . ILE B 1 20 ? 11.523 -20.062 2.879 1 98.75 20 ILE B CA 1
ATOM 2610 C C . ILE B 1 20 ? 11.445 -18.938 3.908 1 98.75 20 ILE B C 1
ATOM 2612 O O . ILE B 1 20 ? 11.617 -17.766 3.568 1 98.75 20 ILE B O 1
ATOM 2616 N N . LYS B 1 21 ? 11.266 -19.234 5.199 1 98 21 LYS B N 1
ATOM 2617 C CA . LYS B 1 21 ? 10.914 -18.312 6.27 1 98 21 LYS B CA 1
ATOM 2618 C C . LYS B 1 21 ? 11.938 -17.188 6.371 1 98 21 LYS B C 1
ATOM 2620 O O . LYS B 1 21 ? 11.57 -16.031 6.621 1 98 21 LYS B O 1
ATOM 2625 N N . LYS B 1 22 ? 13.211 -17.453 6.094 1 97.06 22 LYS B N 1
ATOM 2626 C CA . LYS B 1 22 ? 14.273 -16.469 6.285 1 97.06 22 LYS B CA 1
ATOM 2627 C C . LYS B 1 22 ? 14.32 -15.484 5.121 1 97.06 22 LYS B C 1
ATOM 2629 O O . LYS B 1 22 ? 14.938 -14.422 5.227 1 97.06 22 LYS B O 1
ATOM 2634 N N . PHE B 1 23 ? 13.703 -15.844 4.008 1 97.81 23 PHE B N 1
ATOM 2635 C CA . PHE B 1 23 ? 13.898 -15.062 2.791 1 97.81 23 PHE B CA 1
ATOM 2636 C C . PHE B 1 23 ? 12.602 -14.391 2.363 1 97.81 23 PHE B C 1
ATOM 2638 O O . PHE B 1 23 ? 12.609 -13.234 1.925 1 97.81 23 PHE B O 1
ATOM 2645 N N . ALA B 1 24 ? 11.484 -15.062 2.51 1 98 24 ALA B N 1
ATOM 2646 C CA . ALA B 1 24 ? 10.195 -14.531 2.068 1 98 24 ALA B CA 1
ATOM 2647 C C . ALA B 1 24 ? 9.617 -13.57 3.102 1 98 24 ALA B C 1
ATOM 2649 O O . ALA B 1 24 ? 9.758 -13.789 4.309 1 98 24 ALA B O 1
ATOM 2650 N N . ASN B 1 25 ? 9 -12.516 2.674 1 97.62 25 ASN B N 1
ATOM 2651 C CA . ASN B 1 25 ? 8.266 -11.633 3.572 1 97.62 25 ASN B CA 1
ATOM 2652 C C . ASN B 1 25 ? 7.008 -12.305 4.121 1 97.62 25 ASN B C 1
ATOM 2654 O O . ASN B 1 25 ? 6.305 -13 3.391 1 97.62 25 ASN B O 1
ATOM 2658 N N . LYS B 1 26 ? 6.824 -12.25 5.414 1 97.94 26 LYS B N 1
ATOM 2659 C CA . LYS B 1 26 ? 5.445 -12.422 5.867 1 97.94 26 LYS B CA 1
ATOM 2660 C C . LYS B 1 26 ? 4.566 -11.258 5.406 1 97.94 26 LYS B C 1
ATOM 2662 O O . LYS B 1 26 ? 4.562 -10.195 6.023 1 97.94 26 LYS B O 1
ATOM 2667 N N . THR B 1 27 ? 3.879 -11.391 4.332 1 98.44 27 THR B N 1
ATOM 2668 C CA . THR B 1 27 ? 3.135 -10.289 3.738 1 98.44 27 THR B CA 1
ATOM 2669 C C . THR B 1 27 ? 1.943 -9.906 4.613 1 98.44 27 THR B C 1
ATOM 2671 O O . THR B 1 27 ? 1.408 -10.742 5.344 1 98.44 27 THR B O 1
ATOM 2674 N N . PRO B 1 28 ? 1.507 -8.688 4.586 1 98.12 28 PRO B N 1
ATOM 2675 C CA . PRO B 1 28 ? 0.437 -8.234 5.48 1 98.12 28 PRO B CA 1
ATOM 2676 C C . PRO B 1 28 ? -0.929 -8.797 5.094 1 98.12 28 PRO B C 1
ATOM 2678 O O . PRO B 1 28 ? -1.129 -9.219 3.951 1 98.12 28 PRO B O 1
ATOM 2681 N N . VAL B 1 29 ? -1.772 -8.922 6.113 1 98.69 29 VAL B N 1
ATOM 2682 C CA . VAL B 1 29 ? -3.207 -9.102 5.926 1 98.69 29 VAL B CA 1
ATOM 2683 C C . VAL B 1 29 ? -3.934 -7.793 6.207 1 98.69 29 VAL B C 1
ATOM 2685 O O . VAL B 1 29 ? -3.924 -7.297 7.336 1 98.69 29 VAL B O 1
ATOM 2688 N N . LEU B 1 30 ? -4.523 -7.203 5.172 1 98.5 30 LEU B N 1
ATOM 2689 C CA . LEU B 1 30 ? -5.211 -5.926 5.316 1 98.5 30 LEU B CA 1
ATOM 2690 C C . LEU B 1 30 ? -6.723 -6.129 5.395 1 98.5 30 LEU B C 1
ATOM 2692 O O . LEU B 1 30 ? -7.238 -7.156 4.945 1 98.5 30 LEU B O 1
ATOM 2696 N N . THR B 1 31 ? -7.398 -5.219 6.02 1 97.94 31 THR B N 1
ATOM 2697 C CA . THR B 1 31 ? -8.852 -5.117 6.004 1 97.94 31 THR B CA 1
ATOM 2698 C C . THR B 1 31 ? -9.297 -3.76 5.457 1 97.94 31 THR B C 1
ATOM 2700 O O . THR B 1 31 ? -8.469 -2.867 5.262 1 97.94 31 THR B O 1
ATOM 2703 N N . SER B 1 32 ? -10.477 -3.654 5.133 1 96.94 32 SER B N 1
ATOM 2704 C CA . SER B 1 32 ? -11.117 -2.424 4.68 1 96.94 32 SER B CA 1
ATOM 2705 C C . SER B 1 32 ? -12.5 -2.26 5.297 1 96.94 32 SER B C 1
ATOM 2707 O O . SER B 1 32 ? -13.398 -3.066 5.039 1 96.94 32 SER B O 1
ATOM 2709 N N . SER B 1 33 ? -12.695 -1.158 6.047 1 93.56 33 SER B N 1
ATOM 2710 C CA . SER B 1 33 ? -14.008 -0.895 6.621 1 93.56 33 SER B CA 1
ATOM 2711 C C . SER B 1 33 ? -15.062 -0.695 5.535 1 93.56 33 SER B C 1
ATOM 2713 O O . SER B 1 33 ? -16.219 -1.075 5.707 1 93.56 33 SER B O 1
ATOM 2715 N N . THR B 1 34 ? -14.648 -0.109 4.441 1 93.81 34 THR B N 1
ATOM 2716 C CA . THR B 1 34 ? -15.547 0.098 3.312 1 93.81 34 THR B CA 1
ATOM 2717 C C . THR B 1 34 ? -16.031 -1.237 2.76 1 93.81 34 THR B C 1
ATOM 2719 O O . THR B 1 34 ? -17.234 -1.418 2.531 1 93.81 34 THR B O 1
ATOM 2722 N N . VAL B 1 35 ? -15.133 -2.195 2.584 1 98.12 35 VAL B N 1
ATOM 2723 C CA . VAL B 1 35 ? -15.484 -3.5 2.035 1 98.12 35 VAL B CA 1
ATOM 2724 C C . VAL B 1 35 ? -16.344 -4.266 3.039 1 98.12 35 VAL B C 1
ATOM 2726 O O . VAL B 1 35 ? -17.344 -4.883 2.668 1 98.12 35 VAL B O 1
ATOM 2729 N N . ASN B 1 36 ? -15.914 -4.227 4.277 1 98.19 36 ASN B N 1
ATOM 2730 C CA . ASN B 1 36 ? -16.688 -4.914 5.305 1 98.19 36 ASN B CA 1
ATOM 2731 C C . ASN B 1 36 ? -18.125 -4.426 5.34 1 98.19 36 ASN B C 1
ATOM 2733 O O . ASN B 1 36 ? -19.062 -5.227 5.461 1 98.19 36 ASN B O 1
ATOM 2737 N N . LYS B 1 37 ? -18.297 -3.125 5.238 1 96 37 LYS B N 1
ATOM 2738 C CA . LYS B 1 37 ? -19.641 -2.557 5.227 1 96 37 LYS B CA 1
ATOM 2739 C C . LYS B 1 37 ? -20.406 -2.979 3.975 1 96 37 LYS B C 1
ATOM 2741 O O . LYS B 1 37 ? -21.578 -3.352 4.055 1 96 37 LYS B O 1
ATOM 2746 N N . GLU B 1 38 ? -19.703 -2.914 2.822 1 97.31 38 GLU B N 1
ATOM 2747 C CA . GLU B 1 38 ? -20.312 -3.289 1.548 1 97.31 38 GLU B CA 1
ATOM 2748 C C . GLU B 1 38 ? -20.766 -4.746 1.561 1 97.31 38 GLU B C 1
ATOM 2750 O O . GLU B 1 38 ? -21.844 -5.07 1.044 1 97.31 38 GLU B O 1
ATOM 2755 N N . PHE B 1 39 ? -19.922 -5.609 2.145 1 98.56 39 PHE B N 1
ATOM 2756 C CA . PHE B 1 39 ? -20.172 -7.047 2.152 1 98.56 39 PHE B CA 1
ATOM 2757 C C . PHE B 1 39 ? -21.062 -7.434 3.328 1 98.56 39 PHE B C 1
ATOM 2759 O O . PHE B 1 39 ? -21.656 -8.516 3.334 1 98.56 39 PHE B O 1
ATOM 2766 N N . VAL B 1 40 ? -21.188 -6.555 4.395 1 98.5 40 VAL B N 1
ATOM 2767 C CA . VAL B 1 40 ? -21.719 -6.934 5.695 1 98.5 40 VAL B CA 1
ATOM 2768 C C . VAL B 1 40 ? -21.047 -8.211 6.188 1 98.5 40 VAL B C 1
ATOM 2770 O O . VAL B 1 40 ? -21.719 -9.188 6.523 1 98.5 40 VAL B O 1
ATOM 2773 N N . ALA B 1 41 ? -19.719 -8.164 6.172 1 98.81 41 ALA B N 1
ATOM 2774 C CA . ALA B 1 41 ? -18.875 -9.32 6.465 1 98.81 41 ALA B CA 1
ATOM 2775 C C . ALA B 1 41 ? -17.484 -8.883 6.902 1 98.81 41 ALA B C 1
ATOM 2777 O O . ALA B 1 41 ? -17.203 -7.684 7.008 1 98.81 41 ALA B O 1
ATOM 2778 N N . GLU B 1 42 ? -16.641 -9.789 7.363 1 98.81 42 GLU B N 1
ATOM 2779 C CA . GLU B 1 42 ? -15.227 -9.539 7.625 1 98.81 42 GLU B CA 1
ATOM 2780 C C . GLU B 1 42 ? -14.359 -10.039 6.477 1 98.81 42 GLU B C 1
ATOM 2782 O O . GLU B 1 42 ? -14.305 -11.242 6.215 1 98.81 42 GLU B O 1
ATOM 2787 N N . VAL B 1 43 ? -13.766 -9.172 5.836 1 98.94 43 VAL B N 1
ATOM 2788 C CA . VAL B 1 43 ? -12.969 -9.531 4.672 1 98.94 43 VAL B CA 1
ATOM 2789 C C . VAL B 1 43 ? -11.492 -9.266 4.957 1 98.94 43 VAL B C 1
ATOM 2791 O O . VAL B 1 43 ? -11.125 -8.188 5.43 1 98.94 43 VAL B O 1
ATOM 2794 N N . PHE B 1 44 ? -10.625 -10.25 4.703 1 98.94 44 PHE B N 1
ATOM 2795 C CA . PHE B 1 44 ? -9.195 -10.195 4.945 1 98.94 44 PHE B CA 1
ATOM 2796 C C . PHE B 1 44 ? -8.414 -10.328 3.641 1 98.94 44 PHE B C 1
ATOM 2798 O O . PHE B 1 44 ? -8.594 -11.305 2.906 1 98.94 44 PHE B O 1
ATOM 2805 N N . PHE B 1 45 ? -7.57 -9.383 3.35 1 98.94 45 PHE B N 1
ATOM 2806 C CA . PHE B 1 45 ? -6.781 -9.383 2.123 1 98.94 45 PHE B CA 1
ATOM 2807 C C . PHE B 1 45 ? -5.344 -9.805 2.402 1 98.94 45 PHE B C 1
ATOM 2809 O O . PHE B 1 45 ? -4.605 -9.102 3.09 1 98.94 45 PHE B O 1
ATOM 2816 N N . LYS B 1 46 ? -4.91 -10.984 1.967 1 98.94 46 LYS B N 1
ATOM 2817 C CA . LYS B 1 46 ? -3.516 -11.406 2.016 1 98.94 46 LYS B CA 1
ATOM 2818 C C . LYS B 1 46 ? -2.717 -10.805 0.863 1 98.94 46 LYS B C 1
ATOM 2820 O O . LYS B 1 46 ? -2.879 -11.211 -0.29 1 98.94 46 LYS B O 1
ATOM 2825 N N . CYS B 1 47 ? -1.812 -9.938 1.154 1 98.88 47 CYS B N 1
ATOM 2826 C CA . CYS B 1 47 ? -1.299 -8.984 0.174 1 98.88 47 CYS B CA 1
ATOM 2827 C C . CYS B 1 47 ? 0.05 -9.438 -0.371 1 98.88 47 CYS B C 1
ATOM 2829 O O . CYS B 1 47 ? 1.084 -8.852 -0.051 1 98.88 47 CYS B O 1
ATOM 2831 N N . GLU B 1 48 ? 0.048 -10.273 -1.355 1 98.88 48 GLU B N 1
ATOM 2832 C CA . GLU B 1 48 ? 1.283 -10.789 -1.94 1 98.88 48 GLU B CA 1
ATOM 2833 C C . GLU B 1 48 ? 1.896 -9.773 -2.906 1 98.88 48 GLU B C 1
ATOM 2835 O O . GLU B 1 48 ? 3.01 -9.977 -3.396 1 98.88 48 GLU B O 1
ATOM 2840 N N . ASN B 1 49 ? 1.177 -8.68 -3.207 1 98.5 49 ASN B N 1
ATOM 2841 C CA . ASN B 1 49 ? 1.801 -7.57 -3.922 1 98.5 49 ASN B CA 1
ATOM 2842 C C . ASN B 1 49 ? 2.961 -6.973 -3.131 1 98.5 49 ASN B C 1
ATOM 2844 O O . ASN B 1 49 ? 3.781 -6.238 -3.684 1 98.5 49 ASN B O 1
ATOM 2848 N N . PHE B 1 50 ? 3.053 -7.34 -1.835 1 98.38 50 PHE B N 1
ATOM 2849 C CA . PHE B 1 50 ? 4.137 -6.855 -0.989 1 98.38 50 PHE B CA 1
ATOM 2850 C C . PHE B 1 50 ? 5.188 -7.941 -0.781 1 98.38 50 PHE B C 1
ATOM 2852 O O . PHE B 1 50 ? 6.098 -7.781 0.035 1 98.38 50 PHE B O 1
ATOM 2859 N N . GLN B 1 51 ? 5.113 -9.055 -1.425 1 98.31 51 GLN B N 1
ATOM 2860 C CA . GLN B 1 51 ? 6.148 -10.078 -1.368 1 98.31 51 GLN B CA 1
ATOM 2861 C C . GLN B 1 51 ? 7.383 -9.656 -2.164 1 98.31 51 GLN B C 1
ATOM 2863 O O . GLN B 1 51 ? 7.312 -8.734 -2.984 1 98.31 51 GLN B O 1
ATOM 2868 N N . LYS B 1 52 ? 8.547 -10.297 -1.881 1 96.38 52 LYS B N 1
ATOM 2869 C CA . LYS B 1 52 ? 9.734 -10.102 -2.701 1 96.38 52 LYS B CA 1
ATOM 2870 C C . LYS B 1 52 ? 9.398 -10.172 -4.188 1 96.38 52 LYS B C 1
ATOM 2872 O O . LYS B 1 52 ? 8.602 -11.016 -4.605 1 96.38 52 LYS B O 1
ATOM 2877 N N . MET B 1 53 ? 9.914 -9.211 -4.898 1 93.94 53 MET B N 1
ATOM 2878 C CA . MET B 1 53 ? 9.75 -9.055 -6.34 1 93.94 53 MET B CA 1
ATOM 2879 C C . MET B 1 53 ? 8.305 -8.719 -6.688 1 93.94 53 MET B C 1
ATOM 2881 O O . MET B 1 53 ? 7.957 -8.586 -7.863 1 93.94 53 MET B O 1
ATOM 2885 N N . GLY B 1 54 ? 7.383 -8.672 -5.707 1 95.94 54 GLY B N 1
ATOM 2886 C CA . GLY B 1 54 ? 6.086 -8.039 -5.906 1 95.94 54 GLY B CA 1
ATOM 2887 C C . GLY B 1 54 ? 4.969 -9.031 -6.164 1 95.94 54 GLY B C 1
ATOM 2888 O O . GLY B 1 54 ? 3.873 -8.648 -6.574 1 95.94 54 GLY B O 1
ATOM 2889 N N . ALA B 1 55 ? 5.25 -10.367 -5.934 1 97.38 55 ALA B N 1
ATOM 2890 C CA . ALA B 1 55 ? 4.207 -11.344 -6.223 1 97.38 55 ALA B CA 1
ATOM 2891 C C . ALA B 1 55 ? 4.441 -12.641 -5.461 1 97.38 55 ALA B C 1
ATOM 2893 O O . ALA B 1 55 ? 5.559 -12.914 -5.016 1 97.38 5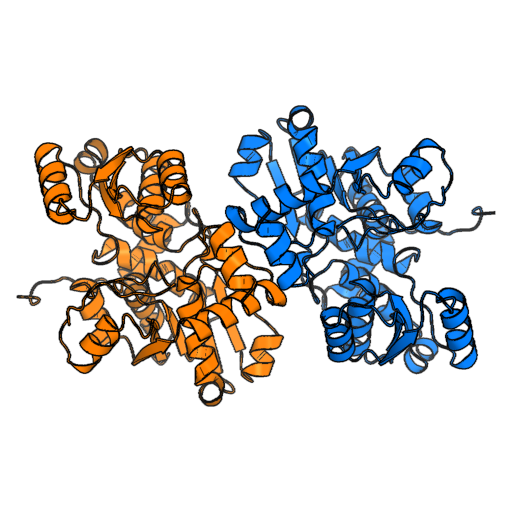5 ALA B O 1
ATOM 2894 N N . PHE B 1 56 ? 3.432 -13.453 -5.398 1 98.69 56 PHE B N 1
ATOM 2895 C CA . PHE B 1 56 ? 3.41 -14.703 -4.656 1 98.69 56 PHE B CA 1
ATOM 2896 C C . PHE B 1 56 ? 4.41 -15.695 -5.234 1 98.69 56 PHE B C 1
ATOM 2898 O O . PHE B 1 56 ? 4.867 -16.609 -4.539 1 98.69 56 PHE B O 1
ATOM 2905 N N . LYS B 1 57 ? 4.809 -15.5 -6.496 1 98.19 57 LYS B N 1
ATOM 2906 C CA . LYS B 1 57 ? 5.621 -16.469 -7.219 1 98.19 57 LYS B CA 1
ATOM 2907 C C . LYS B 1 57 ? 6.969 -16.688 -6.531 1 98.19 57 LYS B C 1
ATOM 2909 O O . LYS B 1 57 ? 7.59 -17.734 -6.676 1 98.19 57 LYS B O 1
ATOM 2914 N N . PHE B 1 58 ? 7.418 -15.742 -5.762 1 98.56 58 PHE B N 1
ATOM 2915 C CA . PHE B 1 58 ? 8.68 -15.844 -5.043 1 98.56 58 PHE B CA 1
ATOM 2916 C C . PHE B 1 58 ? 8.68 -17.062 -4.113 1 98.56 58 PHE B C 1
ATOM 2918 O O . PHE B 1 58 ? 9.688 -17.75 -3.99 1 98.56 58 PHE B O 1
ATOM 2925 N N . ARG B 1 59 ? 7.547 -17.312 -3.467 1 98.94 59 ARG B N 1
ATOM 2926 C CA . ARG B 1 59 ? 7.434 -18.391 -2.48 1 98.94 59 ARG B CA 1
ATOM 2927 C C . ARG B 1 59 ? 7.738 -19.734 -3.107 1 98.94 59 ARG B C 1
ATOM 2929 O O . ARG B 1 59 ? 8.57 -20.5 -2.596 1 98.94 59 ARG B O 1
ATOM 2936 N N . GLY B 1 60 ? 7.051 -20.062 -4.215 1 98.88 60 GLY B N 1
ATOM 2937 C CA . GLY B 1 60 ? 7.242 -21.328 -4.887 1 98.88 60 GLY B CA 1
ATOM 2938 C C . GLY B 1 60 ? 8.617 -21.484 -5.52 1 98.88 60 GLY B C 1
ATOM 2939 O O . GLY B 1 60 ? 9.234 -22.547 -5.438 1 98.88 60 GLY B O 1
ATOM 2940 N N . ALA B 1 61 ? 9.062 -20.375 -6.176 1 98.69 61 ALA B N 1
ATOM 2941 C CA . ALA B 1 61 ? 10.383 -20.391 -6.805 1 98.69 61 ALA B CA 1
ATOM 2942 C C . ALA B 1 61 ? 11.477 -20.688 -5.781 1 98.69 61 ALA B C 1
ATOM 2944 O O . ALA B 1 61 ? 12.305 -21.562 -5.98 1 98.69 61 ALA B O 1
ATOM 2945 N N . LEU B 1 62 ? 11.445 -19.969 -4.676 1 98.88 62 LEU B N 1
ATOM 2946 C CA . LEU B 1 62 ? 12.469 -20.141 -3.65 1 98.88 62 LEU B CA 1
ATOM 2947 C C . LEU B 1 62 ? 12.398 -21.531 -3.043 1 98.88 62 LEU B C 1
ATOM 2949 O O . LEU B 1 62 ? 13.438 -22.156 -2.801 1 98.88 62 LEU B O 1
ATOM 2953 N N . ASN B 1 63 ? 11.188 -22.016 -2.773 1 98.94 63 ASN B N 1
ATOM 2954 C CA . ASN B 1 63 ? 11.039 -23.359 -2.217 1 98.94 63 ASN B CA 1
ATOM 2955 C C . ASN B 1 63 ? 11.602 -24.422 -3.156 1 98.94 63 ASN B C 1
ATOM 2957 O O . ASN B 1 63 ? 12.328 -25.312 -2.723 1 98.94 63 ASN B O 1
ATOM 2961 N N . ALA B 1 64 ? 11.25 -24.344 -4.457 1 98.88 64 ALA B N 1
ATOM 2962 C CA . ALA B 1 64 ? 11.703 -25.312 -5.441 1 98.88 64 ALA B CA 1
ATOM 2963 C C . ALA B 1 64 ? 13.227 -25.297 -5.566 1 98.88 64 ALA B C 1
ATOM 2965 O O . ALA B 1 64 ? 13.867 -26.359 -5.523 1 98.88 64 ALA B O 1
ATOM 2966 N N . LEU B 1 65 ? 13.797 -24.125 -5.656 1 98.75 65 LEU B N 1
ATOM 2967 C CA . LEU B 1 65 ? 15.234 -24.016 -5.832 1 98.75 65 LEU B CA 1
ATOM 2968 C C . LEU B 1 65 ? 15.977 -24.469 -4.582 1 98.75 65 LEU B C 1
ATOM 2970 O O . LEU B 1 65 ? 17.062 -25.031 -4.676 1 98.75 65 LEU B O 1
ATOM 2974 N N . SER B 1 66 ? 15.398 -24.25 -3.422 1 98.75 66 SER B N 1
ATOM 2975 C CA . SER B 1 66 ? 16.016 -24.625 -2.156 1 98.75 66 SER B CA 1
ATOM 2976 C C . SER B 1 66 ? 16.125 -26.141 -2.016 1 98.75 66 SER B C 1
ATOM 2978 O O . SER B 1 66 ? 16.844 -26.641 -1.15 1 98.75 66 SER B O 1
ATOM 2980 N N . GLN B 1 67 ? 15.43 -26.844 -2.816 1 98.69 67 GLN B N 1
ATOM 2981 C CA . GLN B 1 67 ? 15.375 -28.297 -2.658 1 98.69 67 GLN B CA 1
ATOM 2982 C C . GLN B 1 67 ? 16.234 -29 -3.713 1 98.69 67 GLN B C 1
ATOM 2984 O O . GLN B 1 67 ? 16.25 -30.234 -3.791 1 98.69 67 GLN B O 1
ATOM 2989 N N . LEU B 1 68 ? 16.906 -28.266 -4.562 1 98.44 68 LEU B N 1
ATOM 2990 C CA . LEU B 1 68 ? 17.812 -28.828 -5.562 1 98.44 68 LEU B CA 1
ATOM 2991 C C . LEU B 1 68 ? 19.031 -29.484 -4.902 1 98.44 68 LEU B C 1
ATOM 2993 O O . LEU B 1 68 ? 19.5 -29 -3.875 1 98.44 68 LEU B O 1
ATOM 2997 N N . ASN B 1 69 ? 19.484 -30.516 -5.492 1 97.81 69 ASN B N 1
ATOM 2998 C CA . ASN B 1 69 ? 20.719 -31.109 -4.996 1 97.81 69 ASN B CA 1
ATOM 2999 C C . ASN B 1 69 ? 21.938 -30.344 -5.477 1 97.81 69 ASN B C 1
ATOM 3001 O O . ASN B 1 69 ? 21.812 -29.391 -6.25 1 97.81 69 ASN B O 1
ATOM 3005 N N . GLU B 1 70 ? 23.047 -30.734 -5.039 1 97.88 70 GLU B N 1
ATOM 3006 C CA . GLU B 1 70 ? 24.281 -29.984 -5.301 1 97.88 70 GLU B CA 1
ATOM 3007 C C . GLU B 1 70 ? 24.578 -29.938 -6.797 1 97.88 70 GLU B C 1
ATOM 3009 O O . GLU B 1 70 ? 25 -28.891 -7.309 1 97.88 70 GLU B O 1
ATOM 3014 N N . ALA B 1 71 ? 24.422 -31.062 -7.445 1 97.69 71 ALA B N 1
ATOM 3015 C CA . ALA B 1 71 ? 24.688 -31.125 -8.875 1 97.69 71 ALA B CA 1
ATOM 3016 C C . ALA B 1 71 ? 23.766 -30.188 -9.648 1 97.69 71 ALA B C 1
ATOM 3018 O O . ALA B 1 71 ? 24.203 -29.484 -10.555 1 97.69 71 ALA B O 1
ATOM 3019 N N . GLN B 1 72 ? 22.5 -30.188 -9.289 1 98 72 GLN B N 1
ATOM 3020 C CA . GLN B 1 72 ? 21.531 -29.312 -9.922 1 98 72 GLN B CA 1
ATOM 3021 C C . GLN B 1 72 ? 21.859 -27.844 -9.68 1 98 72 GLN B C 1
ATOM 3023 O O . GLN B 1 72 ? 21.75 -27.016 -10.586 1 98 72 GLN B O 1
ATOM 3028 N N . ARG B 1 73 ? 22.25 -27.562 -8.461 1 98.19 73 ARG B N 1
ATOM 3029 C CA . ARG B 1 73 ? 22.594 -26.188 -8.094 1 98.19 73 ARG B CA 1
ATOM 3030 C C . ARG B 1 73 ? 23.797 -25.688 -8.898 1 98.19 73 ARG B C 1
ATOM 3032 O O . ARG B 1 73 ? 23.812 -24.531 -9.336 1 98.19 73 ARG B O 1
ATOM 3039 N N . LYS B 1 74 ? 24.719 -26.547 -9.047 1 97.69 74 LYS B N 1
ATOM 3040 C CA . LYS B 1 74 ? 25.922 -26.172 -9.789 1 97.69 74 LYS B CA 1
ATOM 3041 C C . LYS B 1 74 ? 25.609 -25.938 -11.258 1 97.69 74 LYS B C 1
ATOM 3043 O O . LYS B 1 74 ? 26.156 -25.016 -11.875 1 97.69 74 LYS B O 1
ATOM 3048 N N . ALA B 1 75 ? 24.781 -26.797 -11.812 1 97.94 75 ALA B N 1
ATOM 3049 C CA . ALA B 1 75 ? 24.422 -26.672 -13.227 1 97.94 75 ALA B CA 1
ATOM 3050 C C . ALA B 1 75 ? 23.562 -25.438 -13.469 1 97.94 75 ALA B C 1
ATOM 3052 O O . ALA B 1 75 ? 23.75 -24.734 -14.461 1 97.94 75 ALA B O 1
ATOM 3053 N N . GLY B 1 76 ? 22.562 -25.266 -12.602 1 98.31 76 GLY B N 1
ATOM 3054 C CA . GLY B 1 76 ? 21.672 -24.125 -12.727 1 98.31 76 GLY B CA 1
ATOM 3055 C C . GLY B 1 76 ? 20.25 -24.484 -13.102 1 98.31 76 GLY B C 1
ATOM 3056 O O . GLY B 1 76 ? 19.938 -25.672 -13.25 1 98.31 76 GLY B O 1
ATOM 3057 N N . VAL B 1 77 ? 19.438 -23.438 -13.188 1 98.5 77 VAL B N 1
ATOM 3058 C CA . VAL B 1 77 ? 18.031 -23.656 -13.445 1 98.5 77 VAL B CA 1
ATOM 3059 C C . VAL B 1 77 ? 17.609 -22.906 -14.711 1 98.5 77 VAL B C 1
ATOM 3061 O O . VAL B 1 77 ? 18.312 -22.016 -15.172 1 98.5 77 VAL B O 1
ATOM 3064 N N . LEU B 1 78 ? 16.5 -23.391 -15.266 1 97.62 78 LEU B N 1
ATOM 3065 C CA . LEU B 1 78 ? 15.906 -22.844 -16.484 1 97.62 78 LEU B CA 1
ATOM 3066 C C . LEU B 1 78 ? 14.398 -22.703 -16.344 1 97.62 78 LEU B C 1
ATOM 3068 O O . LEU B 1 78 ? 13.734 -23.562 -15.766 1 97.62 78 LEU B O 1
ATOM 3072 N N . THR B 1 79 ? 13.906 -21.594 -16.75 1 95.56 79 THR B N 1
ATOM 3073 C CA . THR B 1 79 ? 12.453 -21.453 -16.859 1 95.56 79 THR B CA 1
ATOM 3074 C C . THR B 1 79 ? 12.086 -20.641 -18.094 1 95.56 79 THR B C 1
ATOM 3076 O O . THR B 1 79 ? 12.969 -20.109 -18.781 1 95.56 79 THR B O 1
ATOM 3079 N N . PHE B 1 80 ? 10.805 -20.75 -18.484 1 89.19 80 PHE B N 1
ATOM 3080 C CA . PHE B 1 80 ? 10.273 -19.922 -19.562 1 89.19 80 PHE B CA 1
ATOM 3081 C C . PHE B 1 80 ? 9.016 -19.188 -19.109 1 89.19 80 PHE B C 1
ATOM 3083 O O . PHE B 1 80 ? 8.031 -19.812 -18.703 1 89.19 80 PHE B O 1
ATOM 3090 N N . SER B 1 81 ? 9.078 -17.953 -18.969 1 83.38 81 SER B N 1
ATOM 3091 C CA . SER B 1 81 ? 8.039 -17.031 -18.516 1 83.38 81 SER B CA 1
ATOM 3092 C C . SER B 1 81 ? 8.414 -15.578 -18.812 1 83.38 81 SER B C 1
ATOM 3094 O O . SER B 1 81 ? 9.594 -15.227 -18.812 1 83.38 81 SER B O 1
ATOM 3096 N N . SER B 1 82 ? 7.43 -14.867 -19.094 1 72.38 82 SER B N 1
ATOM 3097 C CA . SER B 1 82 ? 7.684 -13.445 -19.234 1 72.38 82 SER B CA 1
ATOM 3098 C C . SER B 1 82 ? 7.121 -12.648 -18.062 1 72.38 82 SER B C 1
ATOM 3100 O O . SER B 1 82 ? 7.055 -11.422 -18.109 1 72.38 82 SER B O 1
ATOM 3102 N N . GLY B 1 83 ? 6.77 -13.312 -17.078 1 88.06 83 GLY B N 1
ATOM 3103 C CA . GLY B 1 83 ? 6.051 -12.602 -16.031 1 88.06 83 GLY B CA 1
ATOM 3104 C C . GLY B 1 83 ? 6.648 -12.812 -14.656 1 88.06 83 GLY B C 1
ATOM 3105 O O . GLY B 1 83 ? 7.871 -12.789 -14.492 1 88.06 83 GLY B O 1
ATOM 3106 N N . ASN B 1 84 ? 5.801 -12.953 -13.656 1 92.81 84 ASN B N 1
ATOM 3107 C CA . ASN B 1 84 ? 6.176 -12.992 -12.25 1 92.81 84 ASN B CA 1
ATOM 3108 C C . ASN B 1 84 ? 7.039 -14.211 -11.938 1 92.81 84 ASN B C 1
ATOM 3110 O O . ASN B 1 84 ? 7.93 -14.148 -11.086 1 92.81 84 ASN B O 1
ATOM 3114 N N . HIS B 1 85 ? 6.797 -15.289 -12.633 1 95.44 85 HIS B N 1
ATOM 3115 C CA . HIS B 1 85 ? 7.59 -16.484 -12.375 1 95.44 85 HIS B CA 1
ATOM 3116 C C . HIS B 1 85 ? 9.039 -16.297 -12.812 1 95.44 85 HIS B C 1
ATOM 3118 O O . HIS B 1 85 ? 9.961 -16.734 -12.117 1 95.44 85 HIS B O 1
ATOM 3124 N N . ALA B 1 86 ? 9.227 -15.641 -13.984 1 95.06 86 ALA B N 1
ATOM 3125 C CA . ALA B 1 86 ? 10.578 -15.336 -14.453 1 95.06 86 ALA B CA 1
ATOM 3126 C C . ALA B 1 86 ? 11.359 -14.539 -13.414 1 95.06 86 ALA B C 1
ATOM 3128 O O . ALA B 1 86 ? 12.492 -14.883 -13.078 1 95.06 86 ALA B O 1
ATOM 3129 N N . GLN B 1 87 ? 10.766 -13.531 -12.891 1 95.06 87 GLN B N 1
ATOM 3130 C CA . GLN B 1 87 ? 11.398 -12.688 -11.883 1 95.06 87 GLN B CA 1
ATOM 3131 C C . GLN B 1 87 ? 11.656 -13.461 -10.594 1 95.06 87 GLN B C 1
ATOM 3133 O O . GLN B 1 87 ? 12.703 -13.297 -9.969 1 95.06 87 GLN B O 1
ATOM 3138 N N . ALA B 1 88 ? 10.734 -14.281 -10.188 1 97.44 88 ALA B N 1
ATOM 3139 C CA . ALA B 1 88 ? 10.852 -15.07 -8.969 1 97.44 88 ALA B CA 1
ATOM 3140 C C . ALA B 1 88 ? 12.031 -16.031 -9.047 1 97.44 88 ALA B C 1
ATOM 3142 O O . ALA B 1 88 ? 12.797 -16.172 -8.086 1 97.44 88 ALA B O 1
ATOM 3143 N N . ILE B 1 89 ? 12.148 -16.688 -10.211 1 97.94 89 ILE B N 1
ATOM 3144 C CA . ILE B 1 89 ? 13.25 -17.641 -10.398 1 97.94 89 ILE B CA 1
ATOM 3145 C C . ILE B 1 89 ? 14.578 -16.891 -10.375 1 97.94 89 ILE B C 1
ATOM 3147 O O . ILE B 1 89 ? 15.523 -17.312 -9.703 1 97.94 89 ILE B O 1
ATOM 3151 N N . ALA B 1 90 ? 14.625 -15.789 -11.086 1 97.38 90 ALA B N 1
ATOM 3152 C CA . ALA B 1 90 ? 15.852 -14.992 -11.141 1 97.38 90 ALA B CA 1
ATOM 3153 C C . ALA B 1 90 ? 16.281 -14.547 -9.75 1 97.38 90 ALA B C 1
ATOM 3155 O O . ALA B 1 90 ? 17.438 -14.742 -9.352 1 97.38 90 ALA B O 1
ATOM 3156 N N . LEU B 1 91 ? 15.367 -14.008 -8.984 1 97.12 91 LEU B N 1
ATOM 3157 C CA . LEU B 1 91 ? 15.703 -13.492 -7.66 1 97.12 91 LEU B CA 1
ATOM 3158 C C . LEU B 1 91 ? 16.062 -14.633 -6.715 1 97.12 91 LEU B C 1
ATOM 3160 O O . LEU B 1 91 ? 17.031 -14.523 -5.953 1 97.12 91 LEU B O 1
ATOM 3164 N N . SER B 1 92 ? 15.258 -15.719 -6.699 1 98.5 92 SER B N 1
ATOM 3165 C CA . SER B 1 92 ? 15.539 -16.875 -5.844 1 98.5 92 SER B CA 1
ATOM 3166 C C . SER B 1 92 ? 16.906 -17.453 -6.145 1 98.5 92 SER B C 1
ATOM 3168 O O . SER B 1 92 ? 17.656 -17.812 -5.227 1 98.5 92 SER B O 1
ATOM 3170 N N . ALA B 1 93 ? 17.203 -17.578 -7.426 1 98.5 93 ALA B N 1
ATOM 3171 C CA . ALA B 1 93 ? 18.484 -18.109 -7.848 1 98.5 93 ALA B CA 1
ATOM 3172 C C . ALA B 1 93 ? 19.641 -17.234 -7.352 1 98.5 93 ALA B C 1
ATOM 3174 O O . ALA B 1 93 ? 20.641 -17.734 -6.859 1 98.5 93 ALA B O 1
ATOM 3175 N N . LYS B 1 94 ? 19.469 -15.961 -7.465 1 97.19 94 LYS B N 1
ATOM 3176 C CA . LYS B 1 94 ? 20.484 -15.023 -6.98 1 97.19 94 LYS B CA 1
ATOM 3177 C C . LYS B 1 94 ? 20.734 -15.211 -5.484 1 97.19 94 LYS B C 1
ATOM 3179 O O . LYS B 1 94 ? 21.875 -15.281 -5.043 1 97.19 94 LYS B O 1
ATOM 3184 N N . ILE B 1 95 ? 19.672 -15.305 -4.727 1 97.19 95 ILE B N 1
ATOM 3185 C CA . ILE B 1 95 ? 19.734 -15.445 -3.275 1 97.19 95 ILE B 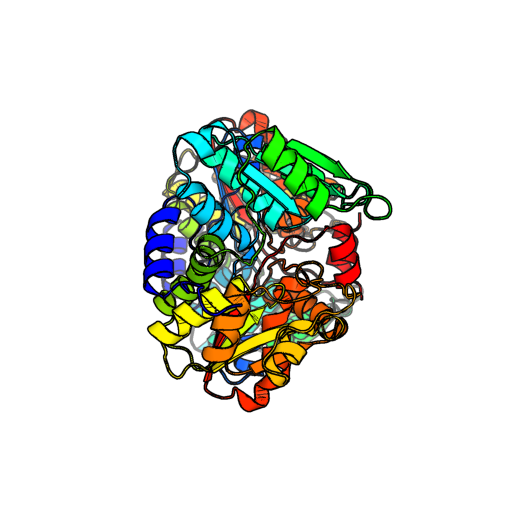CA 1
ATOM 3186 C C . ILE B 1 95 ? 20.484 -16.719 -2.908 1 97.19 95 ILE B C 1
ATOM 3188 O O . ILE B 1 95 ? 21.281 -16.734 -1.967 1 97.19 95 ILE B O 1
ATOM 3192 N N . LEU B 1 96 ? 20.281 -17.766 -3.699 1 98.06 96 LEU B N 1
ATOM 3193 C CA . LEU B 1 96 ? 20.812 -19.078 -3.357 1 98.06 96 LEU B CA 1
ATOM 3194 C C . LEU B 1 96 ? 22.125 -19.328 -4.066 1 98.06 96 LEU B C 1
ATOM 3196 O O . LEU B 1 96 ? 22.75 -20.391 -3.883 1 98.06 96 LEU B O 1
ATOM 3200 N N . GLY B 1 97 ? 22.562 -18.406 -4.922 1 97.75 97 GLY B N 1
ATOM 3201 C CA . GLY B 1 97 ? 23.797 -18.562 -5.648 1 97.75 97 GLY B CA 1
ATOM 3202 C C . GLY B 1 97 ? 23.719 -19.594 -6.758 1 97.75 97 GLY B C 1
ATOM 3203 O O . GLY B 1 97 ? 24.656 -20.375 -6.961 1 97.75 97 GLY B O 1
ATOM 3204 N N . ILE B 1 98 ? 22.594 -19.703 -7.426 1 98.38 98 ILE B N 1
ATOM 3205 C CA . ILE B 1 98 ? 22.344 -20.672 -8.492 1 98.38 98 ILE B CA 1
ATOM 3206 C C . ILE B 1 98 ? 22.25 -19.953 -9.828 1 98.38 98 ILE B C 1
ATOM 3208 O O . ILE B 1 98 ? 21.531 -18.953 -9.953 1 98.38 98 ILE B O 1
ATOM 3212 N N . PRO B 1 99 ? 22.969 -20.406 -10.867 1 98 99 PRO B N 1
ATOM 3213 C CA . PRO B 1 99 ? 22.766 -19.812 -12.188 1 98 99 PRO B CA 1
ATOM 3214 C C . PRO B 1 99 ? 21.344 -20.016 -12.711 1 98 99 PRO B C 1
ATOM 3216 O O . PRO B 1 99 ? 20.766 -21.094 -12.523 1 98 99 PRO B O 1
ATOM 3219 N N . ALA B 1 100 ? 20.828 -18.984 -13.281 1 98.25 100 ALA B N 1
ATOM 3220 C CA . ALA B 1 100 ? 19.453 -19.078 -13.789 1 98.25 100 ALA B CA 1
ATOM 3221 C C . ALA B 1 100 ? 19.359 -18.531 -15.211 1 98.25 100 ALA B C 1
ATOM 3223 O O . ALA B 1 100 ? 19.766 -17.406 -15.477 1 98.25 100 ALA B O 1
ATOM 3224 N N . LYS B 1 101 ? 18.859 -19.344 -16.109 1 97.44 101 LYS B N 1
ATOM 3225 C CA . LYS B 1 101 ? 18.5 -18.922 -17.469 1 97.44 101 LYS B CA 1
ATOM 3226 C C . LYS B 1 101 ? 17 -18.781 -17.609 1 97.44 101 LYS B C 1
ATOM 3228 O O . LYS B 1 101 ? 16.234 -19.609 -17.125 1 97.44 101 LYS B O 1
ATOM 3233 N N . ILE B 1 102 ? 16.641 -17.703 -18.219 1 96.75 102 ILE B N 1
ATOM 3234 C CA . ILE B 1 102 ? 15.219 -17.406 -18.375 1 96.75 102 ILE B CA 1
ATOM 3235 C C . ILE B 1 102 ? 14.898 -17.156 -19.859 1 96.75 102 ILE B C 1
ATOM 3237 O O . ILE B 1 102 ? 15.406 -16.219 -20.453 1 96.75 102 ILE B O 1
ATOM 3241 N N . ILE B 1 103 ? 13.961 -17.953 -20.406 1 94.44 103 ILE B N 1
ATOM 3242 C CA . ILE B 1 103 ? 13.523 -17.797 -21.781 1 94.44 103 ILE B CA 1
ATOM 3243 C C . ILE B 1 103 ? 12.336 -16.844 -21.844 1 94.44 103 ILE B C 1
ATOM 3245 O O . ILE B 1 103 ? 11.297 -17.094 -21.219 1 94.44 103 ILE B O 1
ATOM 3249 N N . MET B 1 104 ? 12.469 -15.758 -22.484 1 91.88 104 MET B N 1
ATOM 3250 C CA . MET B 1 104 ? 11.414 -14.758 -22.641 1 91.88 104 MET B CA 1
ATOM 3251 C C . MET B 1 104 ? 11.188 -14.43 -24.109 1 91.88 104 MET B C 1
ATOM 3253 O O . MET B 1 104 ? 12.102 -14.531 -24.922 1 91.88 104 MET B O 1
ATOM 3257 N N . PRO B 1 105 ? 9.953 -14.094 -24.469 1 87.62 105 PRO B N 1
ATOM 3258 C CA . PRO B 1 105 ? 9.711 -13.719 -25.859 1 87.62 105 PRO B CA 1
ATOM 3259 C C . PRO B 1 105 ? 10.32 -12.367 -26.234 1 87.62 105 PRO B C 1
ATOM 3261 O O . PRO B 1 105 ? 10.5 -11.516 -25.359 1 87.62 105 PRO B O 1
ATOM 3264 N N . LEU B 1 106 ? 10.508 -12.172 -27.422 1 86.69 106 LEU B N 1
ATOM 3265 C CA . LEU B 1 106 ? 11.109 -10.953 -27.953 1 86.69 106 LEU B CA 1
ATOM 3266 C C . LEU B 1 106 ? 10.227 -9.742 -27.656 1 86.69 106 LEU B C 1
ATOM 3268 O O . LEU B 1 106 ? 10.727 -8.625 -27.516 1 86.69 106 LEU B O 1
ATOM 3272 N N . ASP B 1 107 ? 8.953 -9.961 -27.5 1 80.81 107 ASP B N 1
ATOM 3273 C CA . ASP B 1 107 ? 8.031 -8.852 -27.297 1 80.81 107 ASP B CA 1
ATOM 3274 C C . ASP B 1 107 ? 7.645 -8.711 -25.828 1 80.81 107 ASP B C 1
ATOM 3276 O O . ASP B 1 107 ? 6.625 -8.102 -25.5 1 80.81 107 ASP B O 1
ATOM 3280 N N . ALA B 1 108 ? 8.398 -9.383 -25 1 80.38 108 ALA B N 1
ATOM 3281 C CA . ALA B 1 108 ? 8.148 -9.227 -23.562 1 80.38 108 ALA B CA 1
ATOM 3282 C C . ALA B 1 108 ? 8.297 -7.766 -23.141 1 80.38 108 ALA B C 1
ATOM 3284 O O . ALA B 1 108 ? 9.164 -7.051 -23.641 1 80.38 108 ALA B O 1
ATOM 3285 N N . PRO B 1 109 ? 7.387 -7.285 -22.312 1 74.5 109 PRO B N 1
ATOM 3286 C CA . PRO B 1 109 ? 7.543 -5.91 -21.828 1 74.5 109 PRO B CA 1
ATOM 3287 C C . PRO B 1 109 ? 8.945 -5.629 -21.297 1 74.5 109 PRO B C 1
ATOM 3289 O O . PRO B 1 109 ? 9.492 -6.434 -20.531 1 74.5 109 PRO B O 1
ATOM 3292 N N . GLU B 1 110 ? 9.453 -4.484 -21.672 1 76.62 110 GLU B N 1
ATOM 3293 C CA . GLU B 1 110 ? 10.82 -4.098 -21.328 1 76.62 110 GLU B CA 1
ATOM 3294 C C . GLU B 1 110 ? 11.016 -4.09 -19.812 1 76.62 110 GLU B C 1
ATOM 3296 O O . GLU B 1 110 ? 12.078 -4.488 -19.312 1 76.62 110 GLU B O 1
ATOM 3301 N N . ALA B 1 111 ? 10.047 -3.656 -19.125 1 72.75 111 ALA B N 1
ATOM 3302 C CA . ALA B 1 111 ? 10.141 -3.557 -17.656 1 72.75 111 ALA B CA 1
ATOM 3303 C C . ALA B 1 111 ? 10.336 -4.93 -17.031 1 72.75 111 ALA B C 1
ATOM 3305 O O . ALA B 1 111 ? 11.078 -5.074 -16.062 1 72.75 111 ALA B O 1
ATOM 3306 N N . LYS B 1 112 ? 9.773 -5.938 -17.531 1 78.44 112 LYS B N 1
ATOM 3307 C CA . LYS B 1 112 ? 9.883 -7.285 -16.984 1 78.44 112 LYS B CA 1
ATOM 3308 C C . LYS B 1 112 ? 11.242 -7.902 -17.312 1 78.44 112 LYS B C 1
ATOM 3310 O O . LYS B 1 112 ? 11.82 -8.609 -16.484 1 78.44 112 LYS B O 1
ATOM 3315 N N . VAL B 1 113 ? 11.664 -7.594 -18.531 1 85.62 113 VAL B N 1
ATOM 3316 C CA . VAL B 1 113 ? 12.984 -8.07 -18.938 1 85.62 113 VAL B CA 1
ATOM 3317 C C . VAL B 1 113 ? 14.055 -7.434 -18.047 1 85.62 113 VAL B C 1
ATOM 3319 O O . VAL B 1 113 ? 14.922 -8.133 -17.516 1 85.62 113 VAL B O 1
ATOM 3322 N N . ALA B 1 114 ? 13.906 -6.133 -17.875 1 84.5 114 ALA B N 1
ATOM 3323 C CA . ALA B 1 114 ? 14.867 -5.402 -17.047 1 84.5 114 ALA B CA 1
ATOM 3324 C C . ALA B 1 114 ? 14.859 -5.91 -15.609 1 84.5 114 ALA B C 1
ATOM 3326 O O . ALA B 1 114 ? 15.914 -6.059 -14.992 1 84.5 114 ALA B O 1
ATOM 3327 N N . ALA B 1 115 ? 13.766 -6.141 -15.094 1 84.94 115 ALA B N 1
ATOM 3328 C CA . ALA B 1 115 ? 13.648 -6.637 -13.727 1 84.94 115 ALA B CA 1
ATOM 3329 C C . ALA B 1 115 ? 14.281 -8.016 -13.586 1 84.94 115 ALA B C 1
ATOM 3331 O O . ALA B 1 115 ? 14.984 -8.281 -12.609 1 84.94 115 ALA B O 1
ATOM 3332 N N . THR B 1 116 ? 14.023 -8.859 -14.531 1 91.44 116 THR B N 1
ATOM 3333 C CA . THR B 1 116 ? 14.57 -10.211 -14.523 1 91.44 116 THR B CA 1
ATOM 3334 C C . THR B 1 116 ? 16.094 -10.172 -14.586 1 91.44 116 THR B C 1
ATOM 3336 O O . THR B 1 116 ? 16.766 -10.852 -13.812 1 91.44 116 THR B O 1
ATOM 3339 N N . LYS B 1 117 ? 16.594 -9.328 -15.445 1 92.56 117 LYS B N 1
ATOM 3340 C CA . LYS B 1 117 ? 18.047 -9.148 -15.547 1 92.56 117 LYS B CA 1
ATOM 3341 C C . LYS B 1 117 ? 18.609 -8.539 -14.273 1 92.56 117 LYS B C 1
ATOM 3343 O O . LYS B 1 117 ? 19.688 -8.938 -13.812 1 92.56 117 LYS B O 1
ATOM 3348 N N . GLY B 1 118 ? 17.875 -7.629 -13.773 1 89.69 118 GLY B N 1
ATOM 3349 C CA . GLY B 1 118 ? 18.297 -6.973 -12.539 1 89.69 118 GLY B CA 1
ATOM 3350 C C . GLY B 1 118 ? 18.438 -7.934 -11.375 1 89.69 118 GLY B C 1
ATOM 3351 O O . GLY B 1 118 ? 19.266 -7.723 -10.484 1 89.69 118 GLY B O 1
ATOM 3352 N N . TYR B 1 119 ? 17.656 -8.977 -11.406 1 92.38 119 TYR B N 1
ATOM 3353 C CA . TYR B 1 119 ? 17.719 -9.992 -10.359 1 92.38 119 TYR B CA 1
ATOM 3354 C C . TYR B 1 119 ? 18.797 -11.023 -10.664 1 92.38 119 TYR B C 1
ATOM 3356 O O . TYR B 1 119 ? 18.953 -12 -9.93 1 92.38 119 TYR B O 1
ATOM 3364 N N . GLY B 1 120 ? 19.5 -10.852 -11.844 1 92.25 120 GLY B N 1
ATOM 3365 C CA . GLY B 1 120 ? 20.625 -11.727 -12.148 1 92.25 120 GLY B CA 1
ATOM 3366 C C . GLY B 1 120 ? 20.281 -12.82 -13.141 1 92.25 120 GLY B C 1
ATOM 3367 O O . GLY B 1 120 ? 21.141 -13.641 -13.484 1 92.25 120 GLY B O 1
ATOM 3368 N N . GLY B 1 121 ? 19.094 -12.82 -13.602 1 94.94 121 GLY B N 1
ATOM 3369 C CA . GLY B 1 121 ? 18.703 -13.82 -14.578 1 94.94 121 GLY B CA 1
ATOM 3370 C C . GLY B 1 121 ? 19.359 -13.625 -15.93 1 94.94 121 GLY B C 1
ATOM 3371 O O . GLY B 1 121 ? 19.516 -12.492 -16.391 1 94.94 121 GLY B O 1
ATOM 3372 N N . GLN B 1 122 ? 19.859 -14.688 -16.469 1 96.38 122 GLN B N 1
ATOM 3373 C CA . GLN B 1 122 ? 20.297 -14.664 -17.859 1 96.38 122 GLN B CA 1
ATOM 3374 C C . GLN B 1 122 ? 19.141 -14.867 -18.828 1 96.38 122 GLN B C 1
ATOM 3376 O O . GLN B 1 122 ? 18.625 -15.977 -18.969 1 96.38 122 GLN B O 1
ATOM 3381 N N . VAL B 1 123 ? 18.812 -13.844 -19.547 1 95.5 123 VAL B N 1
ATOM 3382 C CA . VAL B 1 123 ? 17.625 -13.867 -20.391 1 95.5 123 VAL B CA 1
ATOM 3383 C C . VAL B 1 123 ? 17.969 -14.367 -21.781 1 95.5 123 VAL B C 1
ATOM 3385 O O . VAL B 1 123 ? 18.938 -13.891 -22.391 1 95.5 123 VAL B O 1
ATOM 3388 N N . ILE B 1 124 ? 17.25 -15.336 -22.234 1 94.12 124 ILE B N 1
ATOM 3389 C CA . ILE B 1 124 ? 17.297 -15.844 -23.594 1 94.12 124 ILE B CA 1
ATOM 3390 C C . ILE B 1 124 ? 16.016 -15.477 -24.344 1 94.12 124 ILE B C 1
ATOM 3392 O O . ILE B 1 124 ? 14.922 -15.875 -23.938 1 94.12 124 ILE B O 1
ATOM 3396 N N . MET B 1 125 ? 16.234 -14.805 -25.406 1 92.12 125 MET B N 1
ATOM 3397 C CA . MET B 1 125 ? 15.062 -14.344 -26.156 1 92.12 125 MET B CA 1
ATOM 3398 C C . MET B 1 125 ? 14.641 -15.367 -27.203 1 92.12 125 MET B C 1
ATOM 3400 O O . MET B 1 125 ? 15.492 -16.047 -27.781 1 92.12 125 MET B O 1
ATOM 3404 N N . TYR B 1 126 ? 13.352 -15.445 -27.375 1 89.25 126 TYR B N 1
ATOM 3405 C CA . TYR B 1 126 ? 12.859 -16.297 -28.453 1 89.25 126 TYR B CA 1
ATOM 3406 C C . TYR B 1 126 ? 11.719 -15.609 -29.203 1 89.25 126 TYR B C 1
ATOM 3408 O O . TYR B 1 126 ? 11.102 -14.672 -28.703 1 89.25 126 TYR B O 1
ATOM 3416 N N . ASP B 1 127 ? 11.484 -15.992 -30.453 1 87.94 127 ASP B N 1
ATOM 3417 C CA . ASP B 1 127 ? 10.367 -15.516 -31.266 1 87.94 127 ASP B CA 1
ATOM 3418 C C . ASP B 1 127 ? 9.148 -16.422 -31.125 1 87.94 127 ASP B C 1
ATOM 3420 O O . ASP B 1 127 ? 9.125 -17.531 -31.656 1 87.94 127 ASP B O 1
ATOM 3424 N N . ARG B 1 128 ? 8.086 -15.898 -30.469 1 79.31 128 ARG B N 1
ATOM 3425 C CA . ARG B 1 128 ? 6.926 -16.719 -30.125 1 79.31 128 ARG B CA 1
ATOM 3426 C C . ARG B 1 128 ? 6.219 -17.219 -31.391 1 79.31 128 ARG B C 1
ATOM 3428 O O . ARG B 1 128 ? 5.434 -18.156 -31.328 1 79.31 128 ARG B O 1
ATOM 3435 N N . TYR B 1 129 ? 6.445 -16.562 -32.531 1 79.62 129 TYR B N 1
ATOM 3436 C CA . TYR B 1 129 ? 5.781 -16.953 -33.75 1 79.62 129 TYR B CA 1
ATOM 3437 C C . TYR B 1 129 ? 6.629 -17.953 -34.531 1 79.62 129 TYR B C 1
ATOM 3439 O O . TYR B 1 129 ? 6.133 -18.609 -35.469 1 79.62 129 TYR B O 1
ATOM 3447 N N . LYS B 1 130 ? 7.793 -18.156 -34.156 1 84.38 130 LYS B N 1
ATOM 3448 C CA . LYS B 1 130 ? 8.688 -19.016 -34.906 1 84.38 130 LYS B CA 1
ATOM 3449 C C . LYS B 1 130 ? 9.172 -20.203 -34.062 1 84.38 130 LYS B C 1
ATOM 3451 O O . LYS B 1 130 ? 9.492 -21.266 -34.625 1 84.38 130 LYS B O 1
ATOM 3456 N N . ASP B 1 131 ? 9.188 -19.859 -32.781 1 84.62 131 ASP B N 1
ATOM 3457 C CA . ASP B 1 131 ? 9.836 -20.828 -31.906 1 84.62 131 ASP B CA 1
ATOM 3458 C C . ASP B 1 131 ? 8.836 -21.453 -30.938 1 84.62 131 ASP B C 1
ATOM 3460 O O . ASP B 1 131 ? 7.828 -20.828 -30.594 1 84.62 131 ASP B O 1
ATOM 3464 N N . ASP B 1 132 ? 9.18 -22.656 -30.594 1 83.25 132 ASP B N 1
ATOM 3465 C CA . ASP B 1 132 ? 8.492 -23.328 -29.484 1 83.25 132 ASP B CA 1
ATOM 3466 C C . ASP B 1 132 ? 9.305 -23.234 -28.203 1 83.25 132 ASP B C 1
ATOM 3468 O O . ASP B 1 132 ? 10.312 -23.922 -28.047 1 83.25 132 ASP B O 1
ATOM 3472 N N . ARG B 1 133 ? 8.742 -22.484 -27.25 1 82.44 133 ARG B N 1
ATOM 3473 C CA . ARG B 1 133 ? 9.516 -22.188 -26.047 1 82.44 133 ARG B CA 1
ATOM 3474 C C . ARG B 1 133 ? 9.734 -23.438 -25.203 1 82.44 133 ARG B C 1
ATOM 3476 O O . ARG B 1 133 ? 10.773 -23.594 -24.562 1 82.44 133 ARG B O 1
ATOM 3483 N N . GLU B 1 134 ? 8.797 -24.344 -25.172 1 83.12 134 GLU B N 1
ATOM 3484 C CA . GLU B 1 134 ? 8.953 -25.578 -24.406 1 83.12 134 GLU B CA 1
ATOM 3485 C C . GLU B 1 134 ? 10.023 -26.484 -25.016 1 83.12 134 GLU B C 1
ATOM 3487 O O . GLU B 1 134 ? 10.836 -27.062 -24.297 1 83.12 134 GLU B O 1
ATOM 3492 N N . LYS B 1 135 ? 9.969 -26.578 -26.297 1 88.12 135 LYS B N 1
ATOM 3493 C CA . LYS B 1 135 ? 11 -27.344 -26.984 1 88.12 135 LYS B CA 1
ATOM 3494 C C . LYS B 1 135 ? 12.383 -26.719 -26.781 1 88.12 135 LYS B C 1
ATOM 3496 O O . LYS B 1 135 ? 13.359 -27.438 -26.547 1 88.12 135 LYS B O 1
ATOM 3501 N N . MET B 1 136 ? 12.383 -25.438 -26.891 1 91 136 MET B N 1
ATOM 3502 C CA . MET B 1 136 ? 13.633 -24.734 -26.656 1 91 136 MET B CA 1
ATOM 3503 C C . MET B 1 136 ? 14.156 -24.969 -25.25 1 91 136 MET B C 1
ATOM 3505 O O . MET B 1 136 ? 15.352 -25.203 -25.062 1 91 136 MET B O 1
ATOM 3509 N N . ALA B 1 137 ? 13.32 -24.906 -24.312 1 91.81 137 ALA B N 1
ATOM 3510 C CA . ALA B 1 137 ? 13.695 -25.125 -22.922 1 91.81 137 ALA B CA 1
ATOM 3511 C C . ALA B 1 137 ? 14.25 -26.547 -22.719 1 91.81 137 ALA B C 1
ATOM 3513 O O . ALA B 1 137 ? 15.258 -26.734 -22.031 1 91.81 137 ALA B O 1
ATOM 3514 N N . LYS B 1 138 ? 13.617 -27.484 -23.281 1 92.62 138 LYS B N 1
ATOM 3515 C CA . LYS B 1 138 ? 14.047 -28.875 -23.172 1 92.62 138 LYS B CA 1
ATOM 3516 C C . LYS B 1 138 ? 15.43 -29.078 -23.797 1 92.62 138 LYS B C 1
ATOM 3518 O O . LYS B 1 138 ? 16.281 -29.75 -23.219 1 92.62 138 LYS B O 1
ATOM 3523 N N . GLU B 1 139 ? 15.594 -28.484 -24.891 1 94.5 139 GLU B N 1
ATOM 3524 C CA . GLU B 1 139 ? 16.875 -28.594 -25.594 1 94.5 139 GLU B CA 1
ATOM 3525 C C . GLU B 1 139 ? 18 -27.969 -24.781 1 94.5 139 GLU B C 1
ATOM 3527 O O . GLU B 1 139 ? 19.078 -28.562 -24.625 1 94.5 139 GLU B O 1
ATOM 3532 N N . ILE B 1 140 ? 17.75 -26.812 -24.297 1 95 140 ILE B N 1
ATOM 3533 C CA . ILE B 1 140 ? 18.75 -26.109 -23.516 1 95 140 ILE B CA 1
ATOM 3534 C C . ILE B 1 140 ? 19.031 -26.891 -22.234 1 95 140 ILE B C 1
ATOM 3536 O O . ILE B 1 140 ? 20.188 -27.047 -21.844 1 95 140 ILE B O 1
ATOM 3540 N N . SER B 1 141 ? 18.016 -27.312 -21.594 1 96.19 141 SER B N 1
ATOM 3541 C CA . SER B 1 141 ? 18.125 -28.062 -20.344 1 96.19 141 SER B CA 1
ATOM 3542 C C . SER B 1 141 ? 18.969 -29.328 -20.547 1 96.19 141 SER B C 1
ATOM 3544 O O . SER B 1 141 ? 19.875 -29.594 -19.75 1 96.19 141 SER B O 1
ATOM 3546 N N . GLU B 1 142 ? 18.719 -30.078 -21.594 1 96.19 142 GLU B N 1
ATOM 3547 C CA . GLU B 1 142 ? 19.438 -31.312 -21.875 1 96.19 142 GLU B CA 1
ATOM 3548 C C . GLU B 1 142 ? 20.891 -31.047 -22.234 1 96.19 142 GLU B C 1
ATOM 3550 O O . GLU B 1 142 ? 21.781 -31.75 -21.781 1 96.19 142 GLU B O 1
ATOM 3555 N N . ARG B 1 143 ? 21.078 -30.016 -22.969 1 96.38 143 ARG B N 1
ATOM 3556 C CA . ARG B 1 143 ? 22.422 -29.688 -23.422 1 96.38 143 ARG B CA 1
ATOM 3557 C C . ARG B 1 143 ? 23.297 -29.203 -22.281 1 96.38 143 ARG B C 1
ATOM 3559 O O . ARG B 1 143 ? 24.469 -29.547 -22.203 1 96.38 143 ARG B O 1
ATOM 3566 N N . GLU B 1 144 ? 22.688 -28.484 -21.375 1 96.38 144 GLU B N 1
ATOM 3567 C CA . GLU B 1 144 ? 23.484 -27.797 -20.359 1 96.38 144 GLU B CA 1
ATOM 3568 C C . GLU B 1 144 ? 23.266 -28.406 -18.984 1 96.38 144 GLU B C 1
ATOM 3570 O O . GLU B 1 144 ? 23.938 -28.031 -18.016 1 96.38 144 GLU B O 1
ATOM 3575 N N . GLY B 1 145 ? 22.344 -29.359 -18.875 1 96.88 145 GLY B N 1
ATOM 3576 C CA . GLY B 1 145 ? 22.062 -30.031 -17.625 1 96.88 145 GLY B CA 1
ATOM 3577 C C . GLY B 1 145 ? 21.297 -29.172 -16.641 1 96.88 145 GLY B C 1
ATOM 3578 O O . GLY B 1 145 ? 21.422 -29.328 -15.43 1 96.88 145 GLY B O 1
ATOM 3579 N N . LEU B 1 146 ? 20.578 -28.219 -17.141 1 97.94 146 LEU B N 1
ATOM 3580 C CA . LEU B 1 146 ? 19.828 -27.312 -16.297 1 97.94 146 LEU B CA 1
ATOM 3581 C C . LEU B 1 146 ? 18.531 -27.953 -15.805 1 97.94 146 LEU B C 1
ATOM 3583 O O . LEU B 1 146 ? 17.938 -28.781 -16.5 1 97.94 146 LEU B O 1
ATOM 3587 N N . THR B 1 147 ? 18.125 -27.641 -14.648 1 98.06 147 THR B N 1
ATOM 3588 C CA . THR B 1 147 ? 16.844 -28.078 -14.117 1 98.06 147 THR B CA 1
ATOM 3589 C C . THR B 1 147 ? 15.734 -27.109 -14.516 1 98.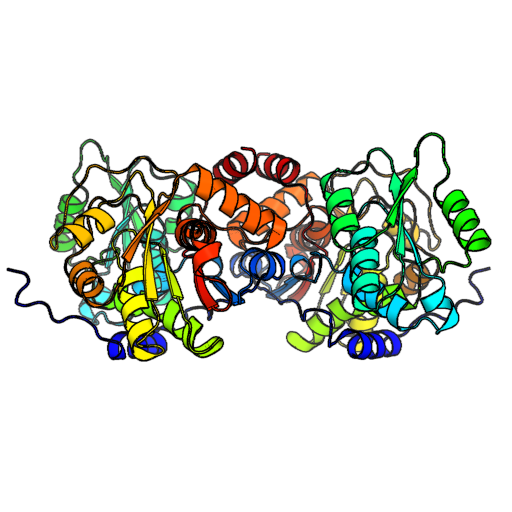06 147 THR B C 1
ATOM 3591 O O . THR B 1 147 ? 15.812 -25.922 -14.227 1 98.06 147 THR B O 1
ATOM 3594 N N . ILE B 1 148 ? 14.742 -27.625 -15.164 1 97.31 148 ILE B N 1
ATOM 3595 C CA . ILE B 1 148 ? 13.602 -26.797 -15.547 1 97.31 148 ILE B CA 1
ATOM 3596 C C . ILE B 1 148 ? 12.648 -26.641 -14.367 1 97.31 148 ILE B C 1
ATOM 3598 O O . ILE B 1 148 ? 12.234 -27.641 -13.758 1 97.31 148 ILE B O 1
ATOM 3602 N N . ILE B 1 149 ? 12.367 -25.453 -14 1 97.62 149 ILE B N 1
ATOM 3603 C CA . ILE B 1 149 ? 11.367 -25.172 -12.977 1 97.62 149 ILE B CA 1
ATOM 3604 C C . ILE B 1 149 ? 10.117 -24.562 -13.609 1 97.62 149 ILE B C 1
ATOM 3606 O O . ILE B 1 149 ? 10.109 -23.391 -13.977 1 97.62 149 ILE B O 1
ATOM 3610 N N . PRO B 1 150 ? 9.078 -25.328 -13.727 1 95.62 150 PRO B N 1
ATOM 3611 C CA . PRO B 1 150 ? 7.859 -24.797 -14.352 1 95.62 150 PRO B CA 1
ATOM 3612 C C . PRO B 1 150 ? 7.133 -23.781 -13.477 1 95.62 150 PRO B C 1
ATOM 3614 O O . PRO B 1 150 ? 7.371 -23.719 -12.266 1 95.62 150 PRO B O 1
ATOM 3617 N N . PRO B 1 151 ? 6.305 -23.047 -14.07 1 94.31 151 PRO B N 1
ATOM 3618 C CA . PRO B 1 151 ? 5.684 -21.922 -13.367 1 94.31 151 PRO B CA 1
ATOM 3619 C C . PRO B 1 151 ? 4.633 -22.375 -12.352 1 94.31 151 PRO B C 1
ATOM 3621 O O . PRO B 1 151 ? 4.301 -21.625 -11.43 1 94.31 151 PRO B O 1
ATOM 3624 N N . TYR B 1 152 ? 4.031 -23.578 -12.539 1 95.81 152 TYR B N 1
ATOM 3625 C CA . TYR B 1 152 ? 2.959 -23.906 -11.602 1 95.81 152 TYR B CA 1
ATOM 3626 C C . TYR B 1 152 ? 2.861 -25.406 -11.391 1 95.81 152 TYR B C 1
ATOM 3628 O O . TYR B 1 152 ? 2.676 -25.875 -10.258 1 95.81 152 TYR B O 1
ATOM 3636 N N . ASP B 1 153 ? 3.113 -26.234 -12.414 1 96.88 153 ASP B N 1
ATOM 3637 C CA . ASP B 1 153 ? 2.834 -27.656 -12.305 1 96.88 153 ASP B CA 1
ATOM 3638 C C . ASP B 1 153 ? 4.047 -28.422 -11.766 1 96.88 153 ASP B C 1
ATOM 3640 O O . ASP B 1 153 ? 4.617 -29.266 -12.461 1 96.88 153 ASP B O 1
ATOM 3644 N N . HIS B 1 154 ? 4.332 -28.141 -10.594 1 97.81 154 HIS B N 1
ATOM 3645 C CA . HIS B 1 154 ? 5.473 -28.688 -9.859 1 97.81 154 HIS B CA 1
ATOM 3646 C C . HIS B 1 154 ? 5.176 -28.781 -8.367 1 97.81 154 HIS B C 1
ATOM 3648 O O . HIS B 1 154 ? 4.746 -27.797 -7.754 1 97.81 154 HIS B O 1
ATOM 3654 N N . PRO B 1 155 ? 5.41 -29.969 -7.75 1 98.5 155 PRO B N 1
ATOM 3655 C CA . PRO B 1 155 ? 5.023 -30.172 -6.352 1 98.5 155 PRO B CA 1
ATOM 3656 C C . PRO B 1 155 ? 5.672 -29.156 -5.41 1 98.5 155 PRO B C 1
ATOM 3658 O O . PRO B 1 155 ? 5.012 -28.641 -4.496 1 98.5 155 PRO B O 1
ATOM 3661 N N . HIS B 1 156 ? 6.941 -28.812 -5.641 1 98.81 156 HIS B N 1
ATOM 3662 C CA . HIS B 1 156 ? 7.641 -27.875 -4.766 1 98.81 156 HIS B CA 1
ATOM 3663 C C . HIS B 1 156 ? 7.141 -26.453 -4.977 1 98.81 156 HIS B C 1
ATOM 3665 O O . HIS B 1 156 ? 7.098 -25.656 -4.031 1 98.81 156 HIS B O 1
ATOM 3671 N N . VAL B 1 157 ? 6.785 -26.125 -6.223 1 98.75 157 VAL B N 1
ATOM 3672 C CA . VAL B 1 157 ? 6.309 -24.781 -6.543 1 98.75 157 VAL B CA 1
ATOM 3673 C C . VAL B 1 157 ? 4.957 -24.547 -5.871 1 98.75 157 VAL B C 1
ATOM 3675 O O . VAL B 1 157 ? 4.789 -23.562 -5.133 1 98.75 157 VAL B O 1
ATOM 3678 N N . LEU B 1 158 ? 4.008 -25.516 -6.078 1 98.81 158 LEU B N 1
ATOM 3679 C CA . LEU B 1 158 ? 2.67 -25.281 -5.543 1 98.81 158 LEU B CA 1
ATOM 3680 C C . LEU B 1 158 ? 2.676 -25.328 -4.02 1 98.81 158 LEU B C 1
ATOM 3682 O O . LEU B 1 158 ? 1.9 -24.625 -3.369 1 98.81 158 LEU B O 1
ATOM 3686 N N . ALA B 1 159 ? 3.59 -26.125 -3.402 1 98.94 159 ALA B N 1
ATOM 3687 C CA . ALA B 1 159 ? 3.719 -26.141 -1.946 1 98.94 159 ALA B CA 1
ATOM 3688 C C . ALA B 1 159 ? 4.191 -24.781 -1.431 1 98.94 159 ALA B C 1
ATOM 3690 O O . ALA B 1 159 ? 3.67 -24.266 -0.438 1 98.94 159 ALA B O 1
ATOM 3691 N N . GLY B 1 160 ? 5.219 -24.234 -2.105 1 98.94 160 GLY B N 1
ATOM 3692 C CA . GLY B 1 160 ? 5.684 -22.906 -1.754 1 98.94 160 GLY B CA 1
ATOM 3693 C C . GLY B 1 160 ? 4.602 -21.859 -1.86 1 98.94 160 GLY B C 1
ATOM 3694 O O . GLY B 1 160 ? 4.461 -21.016 -0.974 1 98.94 160 GLY B O 1
ATOM 3695 N N . GLN B 1 161 ? 3.828 -21.922 -2.938 1 98.88 161 GLN B N 1
ATOM 3696 C CA . GLN B 1 161 ? 2.771 -20.938 -3.148 1 98.88 161 GLN B CA 1
ATOM 3697 C C . GLN B 1 161 ? 1.711 -21.031 -2.055 1 98.88 161 GLN B C 1
ATOM 3699 O O . GLN B 1 161 ? 1.151 -20.016 -1.64 1 98.88 161 GLN B O 1
ATOM 3704 N N . GLY B 1 162 ? 1.489 -22.234 -1.495 1 98.94 162 GLY B N 1
ATOM 3705 C CA . GLY B 1 162 ? 0.482 -22.469 -0.472 1 98.94 162 GLY B CA 1
ATOM 3706 C C . GLY B 1 162 ? 0.799 -21.781 0.845 1 98.94 162 GLY B C 1
ATOM 3707 O O . GLY B 1 162 ? -0.078 -21.625 1.697 1 98.94 162 GLY B O 1
ATOM 3708 N N . THR B 1 163 ? 2.051 -21.359 1.047 1 98.94 163 THR B N 1
ATOM 3709 C CA . THR B 1 163 ? 2.455 -20.734 2.303 1 98.94 163 THR B CA 1
ATOM 3710 C C . THR B 1 163 ? 1.775 -19.375 2.479 1 98.94 163 THR B C 1
ATOM 3712 O O . THR B 1 163 ? 1.621 -18.891 3.602 1 98.94 163 THR B O 1
ATOM 3715 N N . ALA B 1 164 ? 1.345 -18.75 1.35 1 98.94 164 ALA B N 1
ATOM 3716 C CA . ALA B 1 164 ? 0.579 -17.516 1.438 1 98.94 164 ALA B CA 1
ATOM 3717 C C . ALA B 1 164 ? -0.724 -17.719 2.205 1 98.94 164 ALA B C 1
ATOM 3719 O O . ALA B 1 164 ? -1.018 -17 3.158 1 98.94 164 ALA B O 1
ATOM 3720 N N . ALA B 1 165 ? -1.438 -18.75 1.788 1 98.94 165 ALA B N 1
ATOM 3721 C CA . ALA B 1 165 ? -2.697 -19.062 2.459 1 98.94 165 ALA B CA 1
ATOM 3722 C C . ALA B 1 165 ? -2.451 -19.547 3.885 1 98.94 165 ALA B C 1
ATOM 3724 O O . ALA B 1 165 ? -3.223 -19.234 4.797 1 98.94 165 ALA B O 1
ATOM 3725 N N . LYS B 1 166 ? -1.403 -20.328 4.086 1 98.94 166 LYS B N 1
ATOM 3726 C CA . LYS B 1 166 ? -1.057 -20.766 5.438 1 98.94 166 LYS B CA 1
ATOM 3727 C C . LYS B 1 166 ? -0.919 -19.562 6.375 1 98.94 166 LYS B C 1
ATOM 3729 O O . LYS B 1 166 ? -1.487 -19.562 7.469 1 98.94 166 LYS B O 1
ATOM 3734 N N . GLU B 1 167 ? -0.147 -18.562 5.953 1 98.94 167 GLU B N 1
ATOM 3735 C CA . GLU B 1 167 ? 0.051 -17.359 6.762 1 98.94 167 GLU B CA 1
ATOM 3736 C C . GLU B 1 167 ? -1.275 -16.656 7.039 1 98.94 167 GLU B C 1
ATOM 3738 O O . GLU B 1 167 ? -1.499 -16.172 8.148 1 98.94 167 GLU B O 1
ATOM 3743 N N . LEU B 1 168 ? -2.109 -16.609 6.02 1 98.94 168 LEU B N 1
ATOM 3744 C CA . LEU B 1 168 ? -3.414 -15.977 6.168 1 98.94 168 LEU B CA 1
ATOM 3745 C C . LEU B 1 168 ? -4.227 -16.656 7.266 1 98.94 168 LEU B C 1
ATOM 3747 O O . LEU B 1 168 ? -4.695 -15.992 8.195 1 98.94 168 LEU B O 1
ATOM 3751 N N . PHE B 1 169 ? -4.352 -17.953 7.203 1 98.94 169 PHE B N 1
ATOM 3752 C CA . PHE B 1 169 ? -5.141 -18.719 8.172 1 98.94 169 PHE B CA 1
ATOM 3753 C C . PHE B 1 169 ? -4.531 -18.609 9.562 1 98.94 169 PHE B C 1
ATOM 3755 O O . PHE B 1 169 ? -5.254 -18.5 10.555 1 98.94 169 PHE B O 1
ATOM 3762 N N . GLU B 1 170 ? -3.209 -18.656 9.633 1 98.88 170 GLU B N 1
ATOM 3763 C CA . GLU B 1 170 ? -2.545 -18.547 10.93 1 98.88 170 GLU B CA 1
ATOM 3764 C C . GLU B 1 170 ? -2.811 -17.188 11.57 1 98.88 170 GLU B C 1
ATOM 3766 O O . GLU B 1 170 ? -2.943 -17.094 12.797 1 98.88 170 GLU B O 1
ATOM 3771 N N . GLU B 1 171 ? -2.871 -16.219 10.75 1 98.69 171 GLU B N 1
ATOM 3772 C CA . GLU B 1 171 ? -2.973 -14.859 11.266 1 98.69 171 GLU B CA 1
ATOM 3773 C C . GLU B 1 171 ? -4.41 -14.523 11.656 1 98.69 171 GLU B C 1
ATOM 3775 O O . GLU B 1 171 ? -4.648 -13.906 12.695 1 98.69 171 GLU B O 1
ATOM 3780 N N . VAL B 1 172 ? -5.422 -14.945 10.867 1 98.69 172 VAL B N 1
ATOM 3781 C CA . VAL B 1 172 ? -6.766 -14.422 11.102 1 98.69 172 VAL B CA 1
ATOM 3782 C C . VAL B 1 172 ? -7.668 -15.531 11.633 1 98.69 172 VAL B C 1
ATOM 3784 O O . VAL B 1 172 ? -8.797 -15.273 12.055 1 98.69 172 VAL B O 1
ATOM 3787 N N . GLY B 1 173 ? -7.152 -16.766 11.594 1 98.69 173 GLY B N 1
ATOM 3788 C CA . GLY B 1 173 ? -7.969 -17.891 12.016 1 98.69 173 GLY B CA 1
ATOM 3789 C C . GLY B 1 173 ? -8.836 -18.453 10.898 1 98.69 173 GLY B C 1
ATOM 3790 O O . GLY B 1 173 ? -8.641 -18.125 9.727 1 98.69 173 GLY B O 1
ATOM 3791 N N . PRO B 1 174 ? -9.758 -19.344 11.258 1 98.69 174 PRO B N 1
ATOM 3792 C CA . PRO B 1 174 ? -10.578 -20 10.242 1 98.69 174 PRO B CA 1
ATOM 3793 C C . PRO B 1 174 ? -11.422 -19.031 9.43 1 98.69 174 PRO B C 1
ATOM 3795 O O . PRO B 1 174 ? -11.93 -18.047 9.969 1 98.69 174 PRO B O 1
ATOM 3798 N N . LEU B 1 175 ? -11.57 -19.297 8.203 1 98.88 175 LEU B N 1
ATOM 3799 C CA . LEU B 1 175 ? -12.375 -18.531 7.258 1 98.88 175 LEU B CA 1
ATOM 3800 C C . LEU B 1 175 ? -13.539 -19.359 6.734 1 98.88 175 LEU B C 1
ATOM 3802 O O . LEU B 1 175 ? -13.453 -20.594 6.695 1 98.88 175 LEU B O 1
ATOM 3806 N N . ASP B 1 176 ? -14.578 -18.656 6.355 1 98.94 176 ASP B N 1
ATOM 3807 C CA . ASP B 1 176 ? -15.734 -19.312 5.75 1 98.94 176 ASP B CA 1
ATOM 3808 C C . ASP B 1 176 ? -15.539 -19.484 4.246 1 98.94 176 ASP B C 1
ATOM 3810 O O . ASP B 1 176 ? -16.062 -20.438 3.65 1 98.94 176 ASP B O 1
ATOM 3814 N N . ALA B 1 177 ? -14.867 -18.594 3.631 1 98.94 177 ALA B N 1
ATOM 3815 C CA . ALA B 1 177 ? -14.617 -18.609 2.193 1 98.94 177 ALA B CA 1
ATOM 3816 C C . ALA B 1 177 ? -13.227 -18.062 1.875 1 98.94 177 ALA B C 1
ATOM 3818 O O . ALA B 1 177 ? -12.742 -17.156 2.561 1 98.94 177 ALA B O 1
ATOM 3819 N N . LEU B 1 178 ? -12.617 -18.625 0.906 1 99 178 LEU B N 1
ATOM 3820 C CA . LEU B 1 178 ? -11.32 -18.203 0.397 1 99 178 LEU B CA 1
ATOM 3821 C C . LEU B 1 178 ? -11.359 -18.047 -1.12 1 99 178 LEU B C 1
ATOM 3823 O O . LEU B 1 178 ? -11.75 -18.984 -1.83 1 99 178 LEU B O 1
ATOM 3827 N N . PHE B 1 179 ? -11.023 -16.875 -1.594 1 99 179 PHE B N 1
ATOM 3828 C CA . PHE B 1 179 ? -10.953 -16.609 -3.025 1 99 179 PHE B CA 1
ATOM 3829 C C . PHE B 1 179 ? -9.5 -16.5 -3.48 1 99 179 PHE B C 1
ATOM 3831 O O . PHE B 1 179 ? -8.719 -15.742 -2.912 1 99 179 PHE B O 1
ATOM 3838 N N . VAL B 1 180 ? -9.148 -17.266 -4.492 1 99 180 VAL B N 1
ATOM 3839 C CA . VAL B 1 180 ? -7.766 -17.359 -4.938 1 99 180 VAL B CA 1
ATOM 3840 C C . VAL B 1 180 ? -7.695 -17.203 -6.453 1 99 180 VAL B C 1
ATOM 3842 O O . VAL B 1 180 ? -8.5 -17.781 -7.184 1 99 180 VAL B O 1
ATOM 3845 N N . CYS B 1 181 ? -6.734 -16.406 -6.941 1 98.81 181 CYS B N 1
ATOM 3846 C CA . CYS B 1 181 ? -6.512 -16.234 -8.367 1 98.81 181 CYS B CA 1
ATOM 3847 C C . CYS B 1 181 ? -6.07 -17.547 -9.016 1 98.81 181 CYS B C 1
ATOM 3849 O O . CYS B 1 181 ? -5.301 -18.297 -8.422 1 98.81 181 CYS B O 1
ATOM 3851 N N . LEU B 1 182 ? -6.594 -17.75 -10.211 1 98.81 182 LEU B N 1
ATOM 3852 C CA . LEU B 1 182 ? -6.324 -19.016 -10.867 1 98.81 182 LEU B CA 1
ATOM 3853 C C . LEU B 1 182 ? -5.746 -18.797 -12.266 1 98.81 182 LEU B C 1
ATOM 3855 O O . LEU B 1 182 ? -6.375 -18.141 -13.102 1 98.81 182 LEU B O 1
ATOM 3859 N N . GLY B 1 183 ? -4.574 -19.141 -12.508 1 96.44 183 GLY B N 1
ATOM 3860 C CA . GLY B 1 183 ? -3.943 -19.359 -13.805 1 96.44 183 GLY B CA 1
ATOM 3861 C C . GLY B 1 183 ? -3.652 -20.828 -14.078 1 96.44 183 GLY B C 1
ATOM 3862 O O . GLY B 1 183 ? -4.57 -21.609 -14.32 1 96.44 183 GLY B O 1
ATOM 3863 N N . GLY B 1 184 ? -2.451 -21.25 -13.867 1 96.19 184 GLY B N 1
ATOM 3864 C CA . GLY B 1 184 ? -2.07 -22.641 -14.031 1 96.19 184 GLY B CA 1
ATOM 3865 C C . GLY B 1 184 ? -2.432 -23.5 -12.836 1 96.19 184 GLY B C 1
ATOM 3866 O O . GLY B 1 184 ? -2.346 -24.734 -12.898 1 96.19 184 GLY B O 1
ATOM 3867 N N . GLY B 1 185 ? -2.795 -22.844 -11.773 1 98.44 185 GLY B N 1
ATOM 3868 C CA . GLY B 1 185 ? -3.361 -23.547 -10.641 1 98.44 185 GLY B CA 1
ATOM 3869 C C . GLY B 1 185 ? -2.391 -23.688 -9.484 1 98.44 185 GLY B C 1
ATOM 3870 O O . GLY B 1 185 ? -2.744 -24.234 -8.438 1 98.44 185 GLY B O 1
ATOM 3871 N N . GLY B 1 186 ? -1.169 -23.172 -9.633 1 98.44 186 GLY B N 1
ATOM 3872 C CA . GLY B 1 186 ? -0.175 -23.328 -8.578 1 98.44 186 GLY B CA 1
ATOM 3873 C C . GLY B 1 186 ? -0.589 -22.688 -7.27 1 98.44 186 GLY B C 1
ATOM 3874 O O . GLY B 1 186 ? -0.508 -23.312 -6.211 1 98.44 186 GLY B O 1
ATOM 3875 N N . LEU B 1 187 ? -1.029 -21.453 -7.309 1 98.88 187 LEU B N 1
ATOM 3876 C CA . LEU B 1 187 ? -1.442 -20.75 -6.105 1 98.88 187 LEU B CA 1
ATOM 3877 C C . LEU B 1 187 ? -2.703 -21.359 -5.512 1 98.88 187 LEU B C 1
ATOM 3879 O O . LEU B 1 187 ? -2.775 -21.594 -4.305 1 98.88 187 LEU B O 1
ATOM 3883 N N . LEU B 1 188 ? -3.662 -21.688 -6.367 1 98.94 188 LEU B N 1
ATOM 3884 C CA . LEU B 1 188 ? -4.938 -22.219 -5.898 1 98.94 188 LEU B CA 1
ATOM 3885 C C . LEU B 1 188 ? -4.758 -23.578 -5.242 1 98.94 188 LEU B C 1
ATOM 3887 O O . LEU B 1 188 ? -5.281 -23.828 -4.152 1 98.94 188 LEU B O 1
ATOM 3891 N N . SER B 1 189 ? -4.047 -24.453 -5.922 1 98.94 189 SER B N 1
ATOM 3892 C CA . SER B 1 189 ? -3.857 -25.797 -5.367 1 98.94 189 SER B CA 1
ATOM 3893 C C . SER B 1 189 ? -3.135 -25.734 -4.023 1 98.94 189 SER B C 1
ATOM 3895 O O . SER B 1 189 ? -3.553 -26.375 -3.061 1 98.94 189 SER B O 1
ATOM 3897 N N . GLY B 1 190 ? -2.049 -24.953 -3.93 1 98.94 190 GLY B N 1
ATOM 3898 C CA . GLY B 1 190 ? -1.367 -24.781 -2.658 1 98.94 190 GLY B CA 1
ATOM 3899 C C . GLY B 1 190 ? -2.256 -24.188 -1.578 1 98.94 190 GLY B C 1
ATOM 3900 O O . GLY B 1 190 ? -2.232 -24.641 -0.432 1 98.94 190 GLY B O 1
ATOM 3901 N N . SER B 1 191 ? -3.025 -23.188 -1.94 1 99 191 SER B N 1
ATOM 3902 C CA . SER B 1 191 ? -3.934 -22.547 -0.999 1 99 191 SER B CA 1
ATOM 3903 C C . SER B 1 191 ? -5.004 -23.516 -0.508 1 99 191 SER B C 1
ATOM 3905 O O . SER B 1 191 ? -5.398 -23.469 0.659 1 99 191 SER B O 1
ATOM 3907 N N . ALA B 1 192 ? -5.473 -24.344 -1.421 1 98.94 192 ALA B N 1
ATOM 3908 C CA . ALA B 1 192 ? -6.488 -25.328 -1.061 1 98.94 192 ALA B CA 1
ATOM 3909 C C . ALA B 1 192 ? -5.953 -26.312 -0.027 1 98.94 192 ALA B C 1
ATOM 3911 O O . ALA B 1 192 ? -6.676 -26.703 0.893 1 98.94 192 ALA B O 1
ATOM 3912 N N . LEU B 1 193 ? -4.703 -26.734 -0.205 1 98.94 193 LEU B N 1
ATOM 3913 C CA . LEU B 1 193 ? -4.094 -27.609 0.786 1 98.94 193 LEU B CA 1
ATOM 3914 C C . LEU B 1 193 ? -4.094 -26.953 2.164 1 98.94 193 LEU B C 1
ATOM 3916 O O . LEU B 1 193 ? -4.438 -27.594 3.16 1 98.94 193 LEU B O 1
ATOM 3920 N N . ALA B 1 194 ? -3.738 -25.688 2.24 1 98.94 194 ALA B N 1
ATOM 3921 C CA . ALA B 1 194 ? -3.719 -24.953 3.5 1 98.94 194 ALA B CA 1
ATOM 3922 C C . ALA B 1 194 ? -5.129 -24.797 4.062 1 98.94 194 ALA B C 1
ATOM 3924 O O . ALA B 1 194 ? -5.352 -25 5.258 1 98.94 194 ALA B O 1
ATOM 3925 N N . ALA B 1 195 ? -6.078 -24.469 3.197 1 98.94 195 ALA B N 1
ATOM 3926 C CA . ALA B 1 195 ? -7.453 -24.25 3.631 1 98.94 195 ALA B CA 1
ATOM 3927 C C . ALA B 1 195 ? -8.039 -25.5 4.262 1 98.94 195 ALA B C 1
ATOM 3929 O O . ALA B 1 195 ? -8.672 -25.438 5.316 1 98.94 195 ALA B O 1
ATOM 3930 N N . ARG B 1 196 ? -7.824 -26.641 3.631 1 98.88 196 ARG B N 1
ATOM 3931 C CA . ARG B 1 196 ? -8.391 -27.891 4.121 1 98.88 196 ARG B CA 1
ATOM 3932 C C . ARG B 1 196 ? -7.797 -28.281 5.473 1 98.88 196 ARG B C 1
ATOM 3934 O O . ARG B 1 196 ? -8.461 -28.906 6.293 1 98.88 196 ARG B O 1
ATOM 3941 N N . HIS B 1 197 ? -6.594 -27.859 5.707 1 98.81 197 HIS B N 1
ATOM 3942 C CA . HIS B 1 197 ? -5.953 -28.125 6.988 1 98.81 197 HIS B CA 1
ATOM 3943 C C . HIS B 1 197 ? -6.5 -27.219 8.086 1 98.81 197 HIS B C 1
ATOM 3945 O O . HIS B 1 197 ? -6.891 -27.703 9.148 1 98.81 197 HIS B O 1
ATOM 3951 N N . PHE B 1 198 ? -6.586 -25.953 7.867 1 98.81 198 PHE B N 1
ATOM 3952 C CA . PHE B 1 198 ? -6.867 -24.969 8.906 1 98.81 198 PHE B CA 1
ATOM 3953 C C . PHE B 1 198 ? -8.367 -24.781 9.086 1 98.81 198 PHE B C 1
ATOM 3955 O O . PHE B 1 198 ? -8.836 -24.453 10.18 1 98.81 198 PHE B O 1
ATOM 3962 N N . ALA B 1 199 ? -9.109 -24.953 7.992 1 98.75 199 ALA B N 1
ATOM 3963 C CA . ALA B 1 199 ? -10.555 -24.75 7.965 1 98.75 199 ALA B CA 1
ATOM 3964 C C . ALA B 1 199 ? -11.227 -25.703 6.98 1 98.75 199 ALA B C 1
ATOM 3966 O O . ALA B 1 199 ? -11.633 -25.281 5.891 1 98.75 199 ALA B O 1
ATOM 3967 N N . PRO B 1 200 ? -11.438 -26.906 7.355 1 98.38 200 PRO B N 1
ATOM 3968 C CA . PRO B 1 200 ? -11.914 -27.953 6.445 1 98.38 200 PRO B CA 1
ATOM 3969 C C . PRO B 1 200 ? -13.25 -27.594 5.797 1 98.38 200 PRO B C 1
ATOM 3971 O O . PRO B 1 200 ? -13.57 -28.094 4.719 1 98.38 200 PRO B O 1
ATOM 3974 N N . ASN B 1 201 ? -14 -26.734 6.406 1 98 201 ASN B N 1
ATOM 3975 C CA . ASN B 1 201 ? -15.312 -26.391 5.871 1 98 201 ASN B CA 1
ATOM 3976 C C . ASN B 1 201 ? -15.273 -25.094 5.07 1 98 201 ASN B C 1
ATOM 3978 O O . ASN B 1 201 ? -16.297 -24.625 4.566 1 98 201 ASN B O 1
ATOM 3982 N N . CYS B 1 202 ? -14.109 -24.453 4.965 1 98.81 202 CYS B N 1
ATOM 3983 C CA . CYS B 1 202 ? -13.945 -23.25 4.176 1 98.81 202 CYS B CA 1
ATOM 3984 C C . CYS B 1 202 ? -14.266 -23.5 2.707 1 98.81 202 CYS B C 1
ATOM 3986 O O . CYS B 1 202 ? -13.758 -24.453 2.115 1 98.81 202 CYS B O 1
ATOM 3988 N N . GLU B 1 203 ? -15.156 -22.75 2.143 1 98.94 203 GLU B N 1
ATOM 3989 C CA . GLU B 1 203 ? -15.359 -22.828 0.698 1 98.94 203 GLU B CA 1
ATOM 3990 C C . GLU B 1 203 ? -14.203 -22.172 -0.055 1 98.94 203 GLU B C 1
ATOM 3992 O O . GLU B 1 203 ? -13.906 -21 0.146 1 98.94 203 GLU B O 1
ATOM 3997 N N . VAL B 1 204 ? -13.57 -22.938 -0.897 1 98.94 204 VAL B N 1
ATOM 3998 C CA . VAL B 1 204 ? -12.414 -22.453 -1.646 1 98.94 204 VAL B CA 1
ATOM 3999 C C . VAL B 1 204 ? -12.812 -22.203 -3.1 1 98.94 204 VAL B C 1
ATOM 4001 O O . VAL B 1 204 ? -13.281 -23.109 -3.785 1 98.94 204 VAL B O 1
ATOM 4004 N N . TYR B 1 205 ? -12.617 -20.969 -3.549 1 99 205 TYR B N 1
ATOM 4005 C CA . TYR B 1 205 ? -12.977 -20.562 -4.902 1 99 205 TYR B CA 1
ATOM 4006 C C . TYR B 1 205 ? -11.742 -20.172 -5.703 1 99 205 TYR B C 1
ATOM 4008 O O . TYR B 1 205 ? -10.961 -19.312 -5.273 1 99 205 TYR B O 1
ATOM 4016 N N . GLY B 1 206 ? -11.531 -20.828 -6.809 1 98.94 206 GLY B N 1
ATOM 4017 C CA . GLY B 1 206 ? -10.625 -20.297 -7.812 1 98.94 206 GLY B CA 1
ATOM 4018 C C . GLY B 1 206 ? -11.273 -19.297 -8.734 1 98.94 206 GLY B C 1
ATOM 4019 O O . GLY B 1 206 ? -12.453 -19.422 -9.07 1 98.94 206 GLY B O 1
ATOM 4020 N N . VAL B 1 207 ? -10.508 -18.297 -9.203 1 98.94 207 VAL B N 1
ATOM 4021 C CA . VAL B 1 207 ? -11.117 -17.25 -10.008 1 98.94 207 VAL B CA 1
ATOM 4022 C C . VAL B 1 207 ? -10.258 -16.969 -11.242 1 98.94 207 VAL B C 1
ATOM 4024 O O . VAL B 1 207 ? -9.062 -16.719 -11.125 1 98.94 207 VAL B O 1
ATOM 4027 N N . GLU B 1 208 ? -10.828 -17.078 -12.391 1 98.81 208 GLU B N 1
ATOM 4028 C CA . GLU B 1 208 ? -10.172 -16.859 -13.68 1 98.81 208 GLU B CA 1
ATOM 4029 C C . GLU B 1 208 ? -10.82 -15.695 -14.422 1 98.81 208 GLU B C 1
ATOM 4031 O O . GLU B 1 208 ? -11.93 -15.273 -14.086 1 98.81 208 GLU B O 1
ATOM 4036 N N . PRO B 1 209 ? -10.023 -15.094 -15.398 1 98.5 209 PRO B N 1
ATOM 4037 C CA . PRO B 1 209 ? -10.727 -14.18 -16.297 1 98.5 209 PRO B CA 1
ATOM 4038 C C . PRO B 1 209 ? -11.75 -14.898 -17.172 1 98.5 209 PRO B C 1
ATOM 4040 O O . PRO B 1 209 ? -11.539 -16.047 -17.578 1 98.5 209 PRO B O 1
ATOM 4043 N N . GLU B 1 210 ? -12.805 -14.242 -17.484 1 98.19 210 GLU B N 1
ATOM 4044 C CA . GLU B 1 210 ? -13.867 -14.805 -18.312 1 98.19 210 GLU B CA 1
ATOM 4045 C C . GLU B 1 210 ? -13.312 -15.297 -19.656 1 98.19 210 GLU B C 1
ATOM 4047 O O . GLU B 1 210 ? -13.734 -16.344 -20.156 1 98.19 210 GLU B O 1
ATOM 4052 N N . ALA B 1 211 ? -12.367 -14.578 -20.188 1 96.56 211 ALA B N 1
ATOM 4053 C CA . ALA B 1 211 ? -11.805 -14.891 -21.5 1 96.56 211 ALA B CA 1
ATOM 4054 C C . ALA B 1 211 ? -10.883 -16.109 -21.438 1 96.56 211 ALA B C 1
ATOM 4056 O O . ALA B 1 211 ? -10.531 -16.688 -22.453 1 96.56 211 ALA B O 1
ATOM 4057 N N . GLY B 1 212 ? -10.414 -16.484 -20.281 1 96.06 212 GLY B N 1
ATOM 4058 C CA . GLY B 1 212 ? -9.531 -17.609 -20.047 1 96.06 212 GLY B CA 1
ATOM 4059 C C . GLY B 1 212 ? -10.039 -18.547 -18.953 1 96.06 212 GLY B C 1
ATOM 4060 O O . GLY B 1 212 ? -9.461 -18.609 -17.875 1 96.06 212 GLY B O 1
ATOM 4061 N N . ASN B 1 213 ? -11.055 -19.344 -19.312 1 98.25 213 ASN B N 1
ATOM 4062 C CA . ASN B 1 213 ? -11.719 -20.125 -18.266 1 98.25 213 ASN B CA 1
ATOM 4063 C C . ASN B 1 213 ? -11.43 -21.609 -18.406 1 98.25 213 ASN B C 1
ATOM 4065 O O . ASN B 1 213 ? -12.328 -22.438 -18.266 1 98.25 213 ASN B O 1
ATOM 4069 N N . ASP B 1 214 ? -10.172 -21.984 -18.859 1 98.44 214 ASP B N 1
ATOM 4070 C CA . ASP B 1 214 ? -9.766 -23.375 -18.984 1 98.44 214 ASP B CA 1
ATOM 4071 C C . ASP B 1 214 ? -9.953 -24.125 -17.672 1 98.44 214 ASP B C 1
ATOM 4073 O O . ASP B 1 214 ? -10.305 -25.312 -17.656 1 98.44 214 ASP B O 1
ATOM 4077 N N . GLY B 1 215 ? -9.633 -23.5 -16.516 1 98.75 215 GLY B N 1
ATOM 4078 C CA . GLY B 1 215 ? -9.805 -24.125 -15.203 1 98.75 215 GLY B CA 1
ATOM 4079 C C . GLY B 1 215 ? -11.25 -24.453 -14.883 1 98.75 215 GLY B C 1
ATOM 4080 O O . GLY B 1 215 ? -11.555 -25.547 -14.414 1 98.75 215 GLY B O 1
ATOM 4081 N N . GLN B 1 216 ? -12.109 -23.422 -15.164 1 98.81 216 GLN B N 1
ATOM 4082 C CA . GLN B 1 216 ? -13.531 -23.656 -14.93 1 98.81 216 GLN B CA 1
ATOM 4083 C C . GLN B 1 216 ? -14.055 -24.797 -15.789 1 98.81 216 GLN B C 1
ATOM 4085 O O . GLN B 1 216 ? -14.781 -25.672 -15.305 1 98.81 216 GLN B O 1
ATOM 4090 N N . GLN B 1 217 ? -13.711 -24.797 -17.062 1 98.81 217 GLN B N 1
ATOM 4091 C CA . GLN B 1 217 ? -14.117 -25.875 -17.953 1 98.81 217 GLN B CA 1
ATOM 4092 C C . GLN B 1 217 ? -13.578 -27.219 -17.484 1 98.81 217 GLN B C 1
ATOM 4094 O O . GLN B 1 217 ? -14.297 -28.219 -17.5 1 98.81 217 GLN B O 1
ATOM 4099 N N . SER B 1 218 ? -12.297 -27.219 -17.156 1 98.88 218 SER B N 1
ATOM 4100 C CA . SER B 1 218 ? -11.688 -28.453 -16.656 1 98.88 218 SER B CA 1
ATOM 4101 C C . SER B 1 218 ? -12.406 -28.969 -15.414 1 98.88 218 SER B C 1
ATOM 4103 O O . SER B 1 218 ? -12.672 -30.172 -15.305 1 98.88 218 SER B O 1
ATOM 4105 N N . PHE B 1 219 ? -12.703 -28.094 -14.531 1 98.81 219 PHE B N 1
ATOM 4106 C CA . PHE B 1 219 ? -13.367 -28.438 -13.281 1 98.81 219 PHE B CA 1
ATOM 4107 C C . PHE B 1 219 ? -14.734 -29.062 -13.555 1 98.81 219 PHE B C 1
ATOM 4109 O O . PHE B 1 219 ? -15.086 -30.078 -12.969 1 98.81 219 PHE B O 1
ATOM 4116 N N . ARG B 1 220 ? -15.508 -28.484 -14.453 1 98.62 220 ARG B N 1
ATOM 4117 C CA . ARG B 1 220 ? -16.844 -28.969 -14.797 1 98.62 220 ARG B CA 1
ATOM 4118 C C . ARG B 1 220 ? -16.766 -30.297 -15.531 1 98.62 220 ARG B C 1
ATOM 4120 O O . ARG B 1 220 ? -17.594 -31.188 -15.305 1 98.62 220 ARG B O 1
ATOM 4127 N N . LYS B 1 221 ? -15.797 -30.438 -16.359 1 98.38 221 LYS B N 1
ATOM 4128 C CA . LYS B 1 221 ? -15.664 -31.625 -17.188 1 98.38 221 LYS B CA 1
ATOM 4129 C C . LYS B 1 221 ? -15.039 -32.781 -16.406 1 98.38 221 LYS B C 1
ATOM 4131 O O . LYS B 1 221 ? -15.266 -33.938 -16.719 1 98.38 221 LYS B O 1
ATOM 4136 N N . GLY B 1 222 ? -14.203 -32.469 -15.438 1 98.12 222 GLY B N 1
ATOM 4137 C CA . GLY B 1 222 ? -13.5 -33.469 -14.656 1 98.12 222 GLY B CA 1
ATOM 4138 C C . GLY B 1 222 ? -12.195 -33.938 -15.289 1 98.12 222 GLY B C 1
ATOM 4139 O O . GLY B 1 222 ? -11.594 -34.906 -14.859 1 98.12 222 GLY B O 1
ATOM 4140 N N . SER B 1 223 ? -11.828 -33.25 -16.375 1 98.25 223 SER B N 1
ATOM 4141 C CA . SER B 1 223 ? -10.555 -33.469 -17.047 1 98.25 223 SER B CA 1
ATOM 4142 C C . SER B 1 223 ? -9.984 -32.156 -17.594 1 98.25 223 SER B C 1
ATOM 4144 O O . SER B 1 223 ? -10.719 -31.203 -17.828 1 98.25 223 SER B O 1
ATOM 4146 N N . ILE B 1 224 ? -8.75 -32.125 -17.797 1 98.5 224 ILE B N 1
ATOM 4147 C CA . ILE B 1 224 ? -8.07 -30.906 -18.203 1 98.5 224 ILE B CA 1
ATOM 4148 C C . ILE B 1 224 ? -8.523 -30.516 -19.609 1 98.5 224 ILE B C 1
ATOM 4150 O O . ILE B 1 224 ? -8.469 -31.312 -20.547 1 98.5 224 ILE B O 1
ATOM 4154 N N . VAL B 1 225 ? -8.945 -29.312 -19.766 1 98.56 225 VAL B N 1
ATOM 4155 C CA . VAL B 1 225 ? -9.375 -28.719 -21.031 1 98.56 225 VAL B CA 1
ATOM 4156 C C . VAL B 1 225 ? -8.312 -27.734 -21.516 1 98.56 225 VAL B C 1
ATOM 4158 O O . VAL B 1 225 ? -7.754 -26.969 -20.719 1 98.56 225 VAL B O 1
ATOM 4161 N N . HIS B 1 226 ? -7.949 -27.812 -22.766 1 97.38 226 HIS B N 1
ATOM 4162 C CA . HIS B 1 226 ? -7.012 -26.891 -23.406 1 97.38 226 HIS B CA 1
ATOM 4163 C C . HIS B 1 226 ? -7.746 -25.828 -24.203 1 97.38 226 HIS B C 1
ATOM 4165 O O . HIS B 1 226 ? -8.695 -26.125 -24.938 1 97.38 226 HIS B O 1
ATOM 4171 N N . ILE B 1 227 ? -7.352 -24.594 -24.031 1 97 227 ILE B N 1
ATOM 4172 C CA . ILE B 1 227 ? -7.945 -23.5 -24.797 1 97 227 ILE B CA 1
ATOM 4173 C C . ILE B 1 227 ? -6.848 -22.688 -25.484 1 97 227 ILE B C 1
ATOM 4175 O O . ILE B 1 227 ? -5.66 -22.906 -25.234 1 97 227 ILE B O 1
ATOM 4179 N N . ASP B 1 228 ? -7.254 -21.828 -26.422 1 94.25 228 ASP B N 1
ATOM 4180 C CA . ASP B 1 228 ? -6.32 -20.844 -26.984 1 94.25 228 ASP B CA 1
ATOM 4181 C C . ASP B 1 228 ? -5.895 -19.828 -25.938 1 94.25 228 ASP B C 1
ATOM 4183 O O . ASP B 1 228 ? -6.562 -19.672 -24.906 1 94.25 228 ASP B O 1
ATOM 4187 N N . THR B 1 229 ? -4.801 -19.203 -26.125 1 91.19 229 THR B N 1
ATOM 4188 C CA . THR B 1 229 ? -4.352 -18.172 -25.203 1 91.19 229 THR B CA 1
ATOM 4189 C C . THR B 1 229 ? -5.41 -17.078 -25.047 1 91.19 229 THR B C 1
ATOM 4191 O O . THR B 1 229 ? -5.809 -16.453 -26.016 1 91.19 229 THR B O 1
ATOM 4194 N N . PRO B 1 230 ? -5.84 -16.891 -23.875 1 94.56 230 PRO B N 1
ATOM 4195 C CA . PRO B 1 230 ? -6.898 -15.906 -23.672 1 94.56 230 PRO B CA 1
ATOM 4196 C C . PRO B 1 230 ? -6.418 -14.469 -23.891 1 94.56 230 PRO B C 1
ATOM 4198 O O . PRO B 1 230 ? -5.258 -14.156 -23.609 1 94.56 230 PRO B O 1
ATOM 4201 N N . LYS B 1 231 ? -7.316 -13.625 -24.391 1 95.31 231 LYS B N 1
ATOM 4202 C CA . LYS B 1 231 ? -7.098 -12.188 -24.453 1 95.31 231 LYS B CA 1
ATOM 4203 C C . LYS B 1 231 ? -7.719 -11.477 -23.266 1 95.31 231 LYS B C 1
ATOM 4205 O O . LYS B 1 231 ? -8.922 -11.227 -23.234 1 95.31 231 LYS B O 1
ATOM 4210 N N . THR B 1 232 ? -6.938 -11.117 -22.297 1 96.5 232 THR B N 1
ATOM 4211 C CA . THR B 1 232 ? -7.379 -10.484 -21.062 1 96.5 232 THR B CA 1
ATOM 4212 C C . THR B 1 232 ? -6.285 -9.594 -20.484 1 96.5 232 THR B C 1
ATOM 4214 O O . THR B 1 232 ? -5.105 -9.75 -20.828 1 96.5 232 THR B O 1
ATOM 4217 N N . ILE B 1 233 ? -6.676 -8.609 -19.641 1 96.44 233 ILE B N 1
ATOM 4218 C CA . ILE B 1 233 ? -5.695 -7.738 -19 1 96.44 233 ILE B CA 1
ATOM 4219 C C . ILE B 1 233 ? -5.043 -8.461 -17.828 1 96.44 233 ILE B C 1
ATOM 4221 O O . ILE B 1 233 ? -4.039 -8 -17.297 1 96.44 233 ILE B O 1
ATOM 4225 N N . ALA B 1 234 ? -5.645 -9.562 -17.359 1 96 234 ALA B N 1
ATOM 4226 C CA . ALA B 1 234 ? -5.008 -10.414 -16.359 1 96 234 ALA B CA 1
ATOM 4227 C C . ALA B 1 234 ? -3.91 -11.266 -16.984 1 96 234 ALA B C 1
ATOM 4229 O O . ALA B 1 234 ? -4.086 -12.477 -17.172 1 96 234 ALA B O 1
ATOM 4230 N N . ASP B 1 235 ? -2.824 -10.703 -17.156 1 90 235 ASP B N 1
ATOM 4231 C CA . ASP B 1 235 ? -1.759 -11.305 -17.953 1 90 235 ASP B CA 1
ATOM 4232 C C . ASP B 1 235 ? -1.155 -12.516 -17.234 1 90 235 ASP B C 1
ATOM 4234 O O . ASP B 1 235 ? -0.629 -13.422 -17.891 1 90 235 ASP B O 1
ATOM 4238 N N . GLY B 1 236 ? -1.207 -12.594 -15.906 1 90.38 236 GLY B N 1
ATOM 4239 C CA . GLY B 1 236 ? -0.681 -13.719 -15.156 1 90.38 236 GLY B CA 1
ATOM 4240 C C . GLY B 1 236 ? -1.579 -14.945 -15.211 1 90.38 236 GLY B C 1
ATOM 4241 O O . GLY B 1 236 ? -1.193 -16.016 -14.766 1 90.38 236 GLY B O 1
ATOM 4242 N N . ALA B 1 237 ? -2.738 -14.773 -15.797 1 94.31 237 ALA B N 1
ATOM 4243 C CA . ALA B 1 237 ? -3.711 -15.859 -15.867 1 94.31 237 ALA B CA 1
ATOM 4244 C C . ALA B 1 237 ? -4.074 -16.172 -17.312 1 94.31 237 ALA B C 1
ATOM 4246 O O . ALA B 1 237 ? -5.168 -16.672 -17.594 1 94.31 237 ALA B O 1
ATOM 4247 N N . GLN B 1 238 ? -3.148 -15.758 -18.25 1 92.56 238 GLN B N 1
ATOM 4248 C CA . GLN B 1 238 ? -3.32 -16.156 -19.641 1 92.56 238 GLN B CA 1
ATOM 4249 C C . GLN B 1 238 ? -2.797 -17.562 -19.891 1 92.56 238 GLN B C 1
ATOM 4251 O O . GLN B 1 238 ? -1.924 -17.766 -20.734 1 92.56 238 GLN B O 1
ATOM 4256 N N . THR B 1 239 ? -3.391 -18.5 -19.219 1 91.81 239 THR B N 1
ATOM 4257 C CA . THR B 1 239 ? -2.975 -19.891 -19.281 1 91.81 239 THR B CA 1
ATOM 4258 C C . THR B 1 239 ? -3.898 -20.703 -20.188 1 91.81 239 THR B C 1
ATOM 4260 O O . THR B 1 239 ? -5.105 -20.453 -20.219 1 91.81 239 THR B O 1
ATOM 4263 N N . GLN B 1 240 ? -3.314 -21.703 -20.828 1 94.25 240 GLN B N 1
ATOM 4264 C CA . GLN B 1 240 ? -4.086 -22.484 -21.781 1 94.25 240 GLN B CA 1
ATOM 4265 C C . GLN B 1 240 ? -4.672 -23.734 -21.141 1 94.25 240 GLN B C 1
ATOM 4267 O O . GLN B 1 240 ? -5.566 -24.359 -21.703 1 94.25 240 GLN B O 1
ATOM 4272 N N . HIS B 1 241 ? -4.117 -24.109 -20.062 1 96.56 241 HIS B N 1
ATOM 4273 C CA . HIS B 1 241 ? -4.613 -25.281 -19.344 1 96.56 241 HIS B CA 1
ATOM 4274 C C . HIS B 1 241 ? -3.99 -25.391 -17.953 1 96.56 241 HIS B C 1
ATOM 4276 O O . HIS B 1 241 ? -2.92 -24.828 -17.703 1 96.56 241 HIS B O 1
ATOM 4282 N N . LEU B 1 242 ? -4.648 -26.094 -17.031 1 98 242 LEU B N 1
ATOM 4283 C CA . LEU B 1 242 ? -4.121 -26.438 -15.719 1 98 242 LEU B CA 1
ATOM 4284 C C . LEU B 1 242 ? -3.021 -27.484 -15.828 1 98 242 LEU B C 1
ATOM 4286 O O . LEU B 1 242 ? -2.828 -28.078 -16.891 1 98 242 LEU B O 1
ATOM 4290 N N . GLY B 1 243 ? -2.25 -27.656 -14.75 1 97 243 GLY B N 1
ATOM 4291 C CA . GLY B 1 243 ? -1.263 -28.719 -14.664 1 97 243 GLY B CA 1
ATOM 4292 C C . GLY B 1 243 ? -1.834 -30.031 -14.141 1 97 243 GLY B C 1
ATOM 4293 O O . GLY B 1 243 ? -2.982 -30.078 -13.695 1 97 243 GLY B O 1
ATOM 4294 N N . ASN B 1 244 ? -1.055 -31.062 -14.242 1 97.69 244 ASN B N 1
ATOM 4295 C CA . ASN B 1 244 ? -1.499 -32.344 -13.742 1 97.69 244 ASN B CA 1
ATOM 4296 C C . ASN B 1 244 ? -1.539 -32.375 -12.219 1 97.69 244 ASN B C 1
ATOM 4298 O O . ASN B 1 244 ? -2.5 -32.875 -11.625 1 97.69 244 ASN B O 1
ATOM 4302 N N . TYR B 1 245 ? -0.5 -31.844 -11.633 1 98.25 245 TYR B N 1
ATOM 4303 C CA . TYR B 1 245 ? -0.481 -31.766 -10.172 1 98.25 245 TYR B CA 1
ATOM 4304 C C . TYR B 1 245 ? -1.574 -30.844 -9.656 1 98.25 245 TYR B C 1
ATOM 4306 O O . TYR B 1 245 ? -2.334 -31.203 -8.758 1 98.25 245 TYR B O 1
ATOM 4314 N N . THR B 1 246 ? -1.641 -29.656 -10.273 1 98.62 246 THR B N 1
ATOM 4315 C CA . THR B 1 246 ? -2.549 -28.641 -9.766 1 98.62 246 THR B CA 1
ATOM 4316 C C . THR B 1 246 ? -4.004 -29.078 -9.938 1 98.62 246 THR B C 1
ATOM 4318 O O . THR B 1 246 ? -4.793 -29 -8.992 1 98.62 246 THR B O 1
ATOM 4321 N N . PHE B 1 247 ? -4.34 -29.656 -11.109 1 98.69 247 PHE B N 1
ATOM 4322 C CA . PHE B 1 247 ? -5.723 -30.062 -11.359 1 98.69 247 PHE B CA 1
ATOM 4323 C C . PHE B 1 247 ? -6.133 -31.188 -10.43 1 98.69 247 PHE B C 1
ATOM 4325 O O . PHE B 1 247 ? -7.277 -31.25 -9.977 1 98.69 247 PHE B O 1
ATOM 4332 N N . SER B 1 248 ? -5.23 -32.094 -10.211 1 98.62 248 SER B N 1
ATOM 4333 C CA . SER B 1 248 ? -5.539 -33.219 -9.32 1 98.62 248 SER B CA 1
ATOM 4334 C C . SER B 1 248 ? -5.957 -32.719 -7.938 1 98.62 248 SER B C 1
ATOM 4336 O O . SER B 1 248 ? -6.875 -33.281 -7.324 1 98.62 248 SER B O 1
ATOM 4338 N N . ILE B 1 249 ? -5.309 -31.719 -7.43 1 98.81 249 ILE B N 1
ATOM 4339 C CA . ILE B 1 249 ? -5.621 -31.141 -6.121 1 98.81 249 ILE B CA 1
ATOM 4340 C C . ILE B 1 249 ? -6.887 -30.297 -6.215 1 98.81 249 ILE B C 1
ATOM 4342 O O . ILE B 1 249 ? -7.77 -30.391 -5.359 1 98.81 249 ILE B O 1
ATOM 4346 N N . ILE B 1 250 ? -7.008 -29.531 -7.258 1 98.88 250 ILE B N 1
ATOM 4347 C CA . ILE B 1 250 ? -8.125 -28.609 -7.453 1 98.88 250 ILE B CA 1
ATOM 4348 C C . ILE B 1 250 ? -9.43 -29.406 -7.543 1 98.88 250 ILE B C 1
ATOM 4350 O O . ILE B 1 250 ? -10.422 -29.062 -6.895 1 98.88 250 ILE B O 1
ATOM 4354 N N . LYS B 1 251 ? -9.375 -30.438 -8.312 1 98.44 251 LYS B N 1
ATOM 4355 C CA . LYS B 1 251 ? -10.562 -31.266 -8.523 1 98.44 251 LYS B CA 1
ATOM 4356 C C . LYS B 1 251 ? -11.102 -31.797 -7.203 1 98.44 251 LYS B C 1
ATOM 4358 O O . LYS B 1 251 ? -12.32 -31.906 -7.023 1 98.44 251 LYS B O 1
ATOM 4363 N N . GLU B 1 252 ? -10.266 -32 -6.277 1 97.94 252 GLU B N 1
ATOM 4364 C CA . GLU B 1 252 ? -10.641 -32.656 -5.031 1 97.94 252 GLU B CA 1
ATOM 4365 C C . GLU B 1 252 ? -10.898 -31.641 -3.926 1 97.94 252 GLU B C 1
ATOM 4367 O O . GLU B 1 252 ? -11.727 -31.875 -3.043 1 97.94 252 GLU B O 1
ATOM 4372 N N . LYS B 1 253 ? -10.242 -30.5 -3.951 1 98.75 253 LYS B N 1
ATOM 4373 C CA . LYS B 1 253 ? -10.172 -29.703 -2.732 1 98.75 253 LYS B CA 1
ATOM 4374 C C . LYS B 1 253 ? -10.773 -28.328 -2.949 1 98.75 253 LYS B C 1
ATOM 4376 O O . LYS B 1 253 ? -10.938 -27.562 -1.998 1 98.75 253 LYS B O 1
ATOM 4381 N N . VAL B 1 254 ? -11.094 -28 -4.125 1 98.88 254 VAL B N 1
ATOM 4382 C CA . VAL B 1 254 ? -11.68 -26.703 -4.449 1 98.88 254 VAL B CA 1
ATOM 4383 C C . VAL B 1 254 ? -13.195 -26.859 -4.617 1 98.88 254 VAL B C 1
ATOM 4385 O O . VAL B 1 254 ? -13.672 -27.859 -5.137 1 98.88 254 VAL B O 1
ATOM 4388 N N . ASP B 1 255 ? -13.906 -25.859 -4.195 1 98.88 255 ASP B N 1
ATOM 4389 C CA . ASP B 1 255 ? -15.359 -25.969 -4.188 1 98.88 255 ASP B CA 1
ATOM 4390 C C . ASP B 1 255 ? -15.953 -25.484 -5.504 1 98.88 255 ASP B C 1
ATOM 4392 O O . ASP B 1 255 ? -16.984 -26 -5.961 1 98.88 255 ASP B O 1
ATOM 4396 N N . ASP B 1 256 ? -15.375 -24.438 -6.07 1 98.88 256 ASP B N 1
ATOM 4397 C CA . ASP B 1 256 ? -15.875 -23.938 -7.344 1 98.88 256 ASP B CA 1
ATOM 4398 C C . ASP B 1 256 ? -14.844 -23.031 -8.023 1 98.88 256 ASP B C 1
ATOM 4400 O O . ASP B 1 256 ? -13.891 -22.578 -7.383 1 98.88 256 ASP B O 1
ATOM 4404 N N . ILE B 1 257 ? -14.969 -22.922 -9.312 1 98.94 257 ILE B N 1
ATOM 4405 C CA . ILE B 1 257 ? -14.156 -22 -10.109 1 98.94 257 ILE B CA 1
ATOM 4406 C C . ILE B 1 257 ? -15.047 -20.953 -10.75 1 98.94 257 ILE B C 1
ATOM 4408 O O . ILE B 1 257 ? -15.992 -21.281 -11.477 1 98.94 257 ILE B O 1
ATOM 4412 N N . LEU B 1 258 ? -14.742 -19.719 -10.453 1 98.88 258 LEU B N 1
ATOM 4413 C CA . LEU B 1 258 ? -15.523 -18.578 -10.906 1 98.88 258 LEU B CA 1
ATOM 4414 C C . LEU B 1 258 ? -14.766 -17.781 -11.961 1 98.88 258 LEU B C 1
ATOM 4416 O O . LEU B 1 258 ? -13.562 -18 -12.164 1 98.88 258 LEU B O 1
ATOM 4420 N N . THR B 1 259 ? -15.461 -16.953 -12.734 1 98.81 259 THR B N 1
ATOM 4421 C CA . THR B 1 259 ? -14.828 -16.078 -13.711 1 98.81 259 THR B CA 1
ATOM 4422 C C . THR B 1 259 ? -15.266 -14.633 -13.5 1 98.81 259 THR B C 1
ATOM 4424 O O . THR B 1 259 ? -16.312 -14.375 -12.914 1 98.81 259 THR B O 1
ATOM 4427 N N . VAL B 1 260 ? -14.445 -13.703 -13.891 1 98.69 260 VAL B N 1
ATOM 4428 C CA . VAL B 1 260 ? -14.758 -12.273 -13.812 1 98.69 260 VAL B CA 1
ATOM 4429 C C . VAL B 1 260 ? -14.336 -11.578 -15.102 1 98.69 260 VAL B C 1
ATOM 4431 O O . VAL B 1 260 ? -13.422 -12.039 -15.789 1 98.69 260 VAL B O 1
ATOM 4434 N N . SER B 1 261 ? -14.984 -10.492 -15.438 1 98.69 261 SER B N 1
ATOM 4435 C CA . SER B 1 261 ? -14.688 -9.734 -16.641 1 98.69 261 SER B CA 1
ATOM 4436 C C . SER B 1 261 ? -13.523 -8.773 -16.422 1 98.69 261 SER B C 1
ATOM 4438 O O . SER B 1 261 ? -13.188 -8.453 -15.281 1 98.69 261 SER B O 1
ATOM 4440 N N . ASP B 1 262 ? -12.922 -8.375 -17.547 1 98.31 262 ASP B N 1
ATOM 4441 C CA . ASP B 1 262 ? -11.852 -7.383 -17.453 1 98.31 262 ASP B CA 1
ATOM 4442 C C . ASP B 1 262 ? -12.359 -6.07 -16.859 1 98.31 262 ASP B C 1
ATOM 4444 O O . ASP B 1 262 ? -11.625 -5.375 -16.156 1 98.31 262 ASP B O 1
ATOM 4448 N N . GLU B 1 263 ? -13.625 -5.703 -17.109 1 98.38 263 GLU B N 1
ATOM 4449 C CA . GLU B 1 263 ? -14.211 -4.496 -16.547 1 98.38 263 GLU B CA 1
ATOM 4450 C C . GLU B 1 263 ? -14.266 -4.574 -15.023 1 98.38 263 GLU B C 1
ATOM 4452 O O . GLU B 1 263 ? -13.984 -3.588 -14.336 1 98.38 263 GLU B O 1
ATOM 4457 N N . GLU B 1 264 ? -14.609 -5.715 -14.508 1 98.62 264 GLU B N 1
ATOM 4458 C CA . GLU B 1 264 ? -14.641 -5.918 -13.062 1 98.62 264 GLU B CA 1
ATOM 4459 C C . GLU B 1 264 ? -13.242 -5.801 -12.461 1 98.62 264 GLU B C 1
ATOM 4461 O O . GLU B 1 264 ? -13.078 -5.324 -11.328 1 98.62 264 GLU B O 1
ATOM 4466 N N . LEU B 1 265 ? -12.25 -6.301 -13.18 1 98.69 265 LEU B N 1
ATOM 4467 C CA . LEU B 1 265 ? -10.875 -6.188 -12.711 1 98.69 265 LEU B CA 1
ATOM 4468 C C . LEU B 1 265 ? -10.453 -4.723 -12.602 1 98.69 265 LEU B C 1
ATOM 4470 O O . LEU B 1 265 ? -9.805 -4.332 -11.633 1 98.69 265 LEU B O 1
ATOM 4474 N N . ILE B 1 266 ? -10.828 -3.939 -13.625 1 98.5 266 ILE B N 1
ATOM 4475 C CA . ILE B 1 266 ? -10.477 -2.523 -13.641 1 98.5 266 ILE B CA 1
ATOM 4476 C C . ILE B 1 266 ? -11.117 -1.823 -12.445 1 98.5 266 ILE B C 1
ATOM 4478 O O . ILE B 1 266 ? -10.469 -1.016 -11.773 1 98.5 266 ILE B O 1
ATOM 4482 N N . ASP B 1 267 ? -12.352 -2.129 -12.133 1 98.25 267 ASP B N 1
ATOM 4483 C CA . ASP B 1 267 ? -13.039 -1.547 -10.992 1 98.25 267 ASP B CA 1
ATOM 4484 C C . ASP B 1 267 ? -12.32 -1.881 -9.688 1 98.25 267 ASP B C 1
ATOM 4486 O O . ASP B 1 267 ? -12.18 -1.024 -8.812 1 98.25 267 ASP B O 1
ATOM 4490 N N . CYS B 1 268 ? -11.906 -3.125 -9.547 1 98.56 268 CYS B N 1
ATOM 4491 C CA . CYS B 1 268 ? -11.219 -3.549 -8.336 1 98.56 268 CYS B CA 1
ATOM 4492 C C . CYS B 1 268 ? -9.852 -2.881 -8.227 1 98.56 268 CYS B C 1
ATOM 4494 O O . CYS B 1 268 ? -9.414 -2.527 -7.133 1 98.56 268 CYS B O 1
ATOM 4496 N N . LEU B 1 269 ? -9.227 -2.76 -9.406 1 98.19 269 LEU B N 1
ATOM 4497 C CA . LEU B 1 269 ? -7.949 -2.059 -9.453 1 98.19 269 LEU B CA 1
ATOM 4498 C C . LEU B 1 269 ? -8.086 -0.64 -8.914 1 98.19 269 LEU B C 1
ATOM 4500 O O . LEU B 1 269 ? -7.266 -0.196 -8.109 1 98.19 269 LEU B O 1
ATOM 4504 N N . LYS B 1 270 ? -9.094 0.063 -9.336 1 97.56 270 LYS B N 1
ATOM 4505 C CA . LYS B 1 270 ? -9.367 1.427 -8.891 1 97.56 270 LYS B CA 1
ATOM 4506 C C . LYS B 1 270 ? -9.688 1.464 -7.402 1 97.56 270 LYS B C 1
ATOM 4508 O O . LYS B 1 270 ? -9.25 2.367 -6.688 1 97.56 270 LYS B O 1
ATOM 4513 N N . PHE B 1 271 ? -10.445 0.516 -6.922 1 97.62 271 PHE B N 1
ATOM 4514 C CA . PHE B 1 271 ? -10.781 0.444 -5.508 1 97.62 271 PHE B CA 1
ATOM 4515 C C . PHE B 1 271 ? -9.523 0.28 -4.656 1 97.62 271 PHE B C 1
ATOM 4517 O O . PHE B 1 271 ? -9.344 0.988 -3.664 1 97.62 271 PHE B O 1
ATOM 4524 N N . TYR B 1 272 ? -8.617 -0.734 -5.047 1 98.69 272 TYR B N 1
ATOM 4525 C CA . TYR B 1 272 ? -7.379 -0.959 -4.312 1 98.69 272 TYR B CA 1
ATOM 4526 C C . TYR B 1 272 ? -6.559 0.323 -4.219 1 98.69 272 TYR B C 1
ATOM 4528 O O . TYR B 1 272 ? -6 0.637 -3.166 1 98.69 272 TYR B O 1
ATOM 4536 N N . ALA B 1 273 ? -6.508 1.063 -5.305 1 98 273 ALA B N 1
ATOM 4537 C CA . ALA B 1 273 ? -5.711 2.287 -5.352 1 98 273 ALA B CA 1
ATOM 4538 C C . ALA B 1 273 ? -6.355 3.391 -4.516 1 98 273 ALA B C 1
ATOM 4540 O O . ALA B 1 273 ? -5.711 3.975 -3.643 1 98 273 ALA B O 1
ATOM 4541 N N . ALA B 1 274 ? -7.652 3.631 -4.703 1 94.25 274 ALA B N 1
ATOM 4542 C CA . ALA B 1 274 ? -8.352 4.785 -4.145 1 94.25 274 ALA B CA 1
ATOM 4543 C C . ALA B 1 274 ? -8.633 4.59 -2.656 1 94.25 274 ALA B C 1
ATOM 4545 O O . ALA B 1 274 ? -8.562 5.543 -1.875 1 94.25 274 ALA B O 1
ATOM 4546 N N . ARG B 1 275 ? -8.922 3.361 -2.283 1 94.38 275 ARG B N 1
ATOM 4547 C CA . ARG B 1 275 ? -9.445 3.141 -0.939 1 94.38 275 ARG B CA 1
ATOM 4548 C C . ARG B 1 275 ? -8.414 2.434 -0.062 1 94.38 275 ARG B C 1
ATOM 4550 O O . ARG B 1 275 ? -8.266 2.76 1.118 1 94.38 275 ARG B O 1
ATOM 4557 N N . MET B 1 276 ? -7.715 1.513 -0.629 1 97.69 276 MET B N 1
ATOM 4558 C CA . MET B 1 276 ? -6.789 0.743 0.196 1 97.69 276 MET B CA 1
ATOM 4559 C C . MET B 1 276 ? -5.363 1.275 0.059 1 97.69 276 MET B C 1
ATOM 4561 O O . MET B 1 276 ? -4.477 0.888 0.82 1 97.69 276 MET B O 1
ATOM 4565 N N . LYS B 1 277 ? -5.129 2.1 -0.924 1 98.25 277 LYS B N 1
ATOM 4566 C CA . LYS B 1 277 ? -3.865 2.795 -1.142 1 98.25 277 LYS B CA 1
ATOM 4567 C C . LYS B 1 277 ? -2.752 1.812 -1.491 1 98.25 277 LYS B C 1
ATOM 4569 O O . LYS B 1 277 ? -1.601 2.004 -1.095 1 98.25 277 LYS B O 1
ATOM 4574 N N . ILE B 1 278 ? -3.053 0.71 -2.191 1 98.81 278 ILE B N 1
ATOM 4575 C CA . ILE B 1 278 ? -2.043 -0.24 -2.643 1 98.81 278 ILE B CA 1
ATOM 4576 C C . ILE B 1 278 ? -2.17 -0.451 -4.148 1 98.81 278 ILE B C 1
ATOM 4578 O O . ILE B 1 278 ? -3.236 -0.222 -4.727 1 98.81 278 ILE B O 1
ATOM 4582 N N . VAL B 1 279 ? -1.088 -0.839 -4.77 1 98.62 279 VAL B N 1
ATOM 4583 C CA . VAL B 1 279 ? -1.044 -1.137 -6.195 1 98.62 279 VAL B CA 1
ATOM 4584 C C . VAL B 1 279 ? -1.134 -2.646 -6.414 1 98.62 279 VAL B C 1
ATOM 4586 O O . VAL B 1 279 ? -0.298 -3.402 -5.91 1 98.62 279 VAL B O 1
ATOM 4589 N N . VAL B 1 280 ? -2.135 -3.033 -7.113 1 98.62 280 VAL B N 1
ATOM 4590 C CA . VAL B 1 280 ? -2.383 -4.434 -7.438 1 98.62 280 VAL B CA 1
ATOM 4591 C C . VAL B 1 280 ? -2.463 -4.605 -8.953 1 98.62 280 VAL B C 1
ATOM 4593 O O . VAL B 1 280 ? -3.08 -3.795 -9.648 1 98.62 280 VAL B O 1
ATOM 4596 N N . GLU B 1 281 ? -1.721 -5.559 -9.492 1 96.88 281 GLU B N 1
ATOM 4597 C CA . GLU B 1 281 ? -1.831 -5.855 -10.922 1 96.88 281 GLU B CA 1
ATOM 4598 C C . GLU B 1 281 ? -3.188 -6.473 -11.25 1 96.88 281 GLU B C 1
ATOM 4600 O O . GLU B 1 281 ? -3.852 -7.035 -10.383 1 96.88 281 GLU B O 1
ATOM 4605 N N . PRO B 1 282 ? -3.623 -6.5 -12.547 1 97.88 282 PRO B N 1
ATOM 4606 C CA . PRO B 1 282 ? -4.961 -6.984 -12.898 1 97.88 282 PRO B CA 1
ATOM 4607 C C . PRO B 1 282 ? -5.203 -8.422 -12.445 1 97.88 282 PRO B C 1
ATOM 4609 O O . PRO B 1 282 ? -6.266 -8.727 -11.898 1 97.88 282 PRO B O 1
ATOM 4612 N N . THR B 1 283 ? -4.246 -9.273 -12.609 1 97.69 283 THR B N 1
ATOM 4613 C CA . THR B 1 283 ? -4.414 -10.664 -12.18 1 97.69 283 THR B CA 1
ATOM 4614 C C . THR B 1 283 ? -4.695 -10.734 -10.68 1 97.69 283 THR B C 1
ATOM 4616 O O . THR B 1 283 ? -5.469 -11.586 -10.234 1 97.69 283 THR B O 1
ATOM 4619 N N . GLY B 1 284 ? -4.066 -9.898 -9.898 1 98.56 284 GLY B N 1
ATOM 4620 C CA . GLY B 1 284 ? -4.25 -9.867 -8.453 1 98.56 284 GLY B CA 1
ATOM 4621 C C . GLY B 1 284 ? -5.641 -9.422 -8.039 1 98.56 284 GLY B C 1
ATOM 4622 O O . GLY B 1 284 ? -6.023 -9.555 -6.875 1 98.56 284 GLY B O 1
ATOM 4623 N N . CYS B 1 285 ? -6.465 -8.953 -8.992 1 98.81 285 CYS B N 1
ATOM 4624 C CA . CYS B 1 285 ? -7.801 -8.438 -8.703 1 98.81 285 CYS B CA 1
ATOM 4625 C C . CYS B 1 285 ? -8.852 -9.523 -8.883 1 98.81 285 CYS B C 1
ATOM 4627 O O . CYS B 1 285 ? -10 -9.352 -8.477 1 98.81 285 CYS B O 1
ATOM 4629 N N . LEU B 1 286 ? -8.469 -10.641 -9.43 1 98.88 286 LEU B N 1
ATOM 4630 C CA . LEU B 1 286 ? -9.414 -11.703 -9.75 1 98.88 286 LEU B CA 1
ATOM 4631 C C . LEU B 1 286 ? -10.195 -12.125 -8.508 1 98.88 286 LEU B C 1
ATOM 4633 O O . LEU B 1 286 ? -11.43 -12.148 -8.523 1 98.88 286 LEU B O 1
ATOM 4637 N N . SER B 1 287 ? -9.461 -12.398 -7.422 1 98.94 287 SER B N 1
ATOM 4638 C CA . SER B 1 287 ? -10.039 -12.93 -6.195 1 98.94 287 SER B CA 1
ATOM 4639 C C . SER B 1 287 ? -11.055 -11.961 -5.598 1 98.94 287 SER B C 1
ATOM 4641 O O . SER B 1 287 ? -12.203 -12.336 -5.336 1 98.94 287 SER B O 1
ATOM 4643 N N . PHE B 1 288 ? -10.703 -10.68 -5.48 1 98.94 288 PHE B N 1
ATOM 4644 C CA . PHE B 1 288 ? -11.586 -9.68 -4.895 1 98.94 288 PHE B CA 1
ATOM 4645 C C . PHE B 1 288 ? -12.805 -9.453 -5.785 1 98.94 288 PHE B C 1
ATOM 4647 O O . PHE B 1 288 ? -13.922 -9.305 -5.285 1 98.94 288 PHE B O 1
ATOM 4654 N N . ALA B 1 289 ? -12.594 -9.391 -7.129 1 98.94 289 ALA B N 1
ATOM 4655 C CA . ALA B 1 289 ? -13.688 -9.156 -8.07 1 98.94 289 ALA B CA 1
ATOM 4656 C C . ALA B 1 289 ? -14.773 -10.211 -7.918 1 98.94 289 ALA B C 1
ATOM 4658 O O . ALA B 1 289 ? -15.961 -9.891 -7.883 1 98.94 289 ALA B O 1
ATOM 4659 N N . ALA B 1 290 ? -14.383 -11.453 -7.809 1 98.94 290 ALA B N 1
ATOM 4660 C CA . ALA B 1 290 ? -15.352 -12.531 -7.68 1 98.94 290 ALA B CA 1
ATOM 4661 C C . ALA B 1 290 ? -16.094 -12.453 -6.34 1 98.94 290 ALA B C 1
ATOM 4663 O O . ALA B 1 290 ? -17.312 -12.633 -6.281 1 98.94 290 ALA B O 1
ATOM 4664 N N . ALA B 1 291 ? -15.344 -12.227 -5.242 1 98.94 291 ALA B N 1
ATOM 4665 C CA . ALA B 1 291 ? -15.977 -12.086 -3.932 1 98.94 291 ALA B CA 1
ATOM 4666 C C . ALA B 1 291 ? -16.984 -10.953 -3.932 1 98.94 291 ALA B C 1
ATOM 4668 O O . ALA B 1 291 ? -18.078 -11.086 -3.369 1 98.94 291 ALA B O 1
ATOM 4669 N N . ARG B 1 292 ? -16.578 -9.844 -4.539 1 98.75 292 ARG B N 1
ATOM 4670 C CA . ARG B 1 292 ? -17.453 -8.68 -4.594 1 98.75 292 ARG B CA 1
ATOM 4671 C C . ARG B 1 292 ? -18.734 -8.992 -5.344 1 98.75 292 ARG B C 1
ATOM 4673 O O . ARG B 1 292 ? -19.828 -8.57 -4.93 1 98.75 292 ARG B O 1
ATOM 4680 N N . ALA B 1 293 ? -18.609 -9.727 -6.434 1 98.31 293 ALA B N 1
ATOM 4681 C CA . ALA B 1 293 ? -19.781 -10.125 -7.211 1 98.31 293 ALA B CA 1
ATOM 4682 C C . ALA B 1 293 ? -20.688 -11.039 -6.395 1 98.31 293 ALA B C 1
ATOM 4684 O O . ALA B 1 293 ? -21.906 -11.086 -6.621 1 98.31 293 ALA B O 1
ATOM 4685 N N . MET B 1 294 ? -20.156 -11.734 -5.41 1 98.12 294 MET B N 1
ATOM 4686 C CA . MET B 1 294 ? -20.891 -12.703 -4.609 1 98.12 294 MET B CA 1
ATOM 4687 C C . MET B 1 294 ? -21.203 -12.141 -3.23 1 98.12 294 MET B C 1
ATOM 4689 O O . MET B 1 294 ? -21.594 -12.883 -2.326 1 98.12 294 MET B O 1
ATOM 4693 N N . LYS B 1 295 ? -21.078 -10.891 -3.033 1 98.31 295 LYS B N 1
ATOM 4694 C CA . LYS B 1 295 ? -21.078 -10.305 -1.695 1 98.31 295 LYS B CA 1
ATOM 4695 C C . LYS B 1 295 ? -22.375 -10.625 -0.96 1 98.31 295 LYS B C 1
ATOM 4697 O O . LYS B 1 295 ? -22.375 -10.805 0.259 1 98.31 295 LYS B O 1
ATOM 4702 N N . GLU B 1 296 ? -23.562 -10.766 -1.691 1 98.38 296 GLU B N 1
ATOM 4703 C CA . GLU B 1 296 ? -24.859 -11.055 -1.058 1 98.38 296 GLU B CA 1
ATOM 4704 C C . GLU B 1 296 ? -24.859 -12.438 -0.417 1 98.38 296 GLU B C 1
ATOM 4706 O O . GLU B 1 296 ? -25.5 -12.648 0.61 1 98.38 296 GLU B O 1
ATOM 4711 N N . LYS B 1 297 ? -24.094 -13.312 -0.97 1 98.38 297 LYS B N 1
ATOM 4712 C CA . LYS B 1 297 ? -24.031 -14.68 -0.461 1 98.38 297 LYS B CA 1
ATOM 4713 C C . LYS B 1 297 ? -22.984 -14.805 0.641 1 98.38 297 LYS B C 1
ATOM 4715 O O . LYS B 1 297 ? -22.875 -15.844 1.301 1 98.38 297 LYS B O 1
ATOM 4720 N N . LEU B 1 298 ? -22.25 -13.758 0.853 1 98.75 298 LEU B N 1
ATOM 4721 C CA . LEU B 1 298 ? -21.109 -13.828 1.77 1 98.75 298 LEU B CA 1
ATOM 4722 C C . LEU B 1 298 ? -21.406 -13.047 3.049 1 98.75 298 LEU B C 1
ATOM 4724 O O . LEU B 1 298 ? -20.516 -12.852 3.879 1 98.75 298 LEU B O 1
ATOM 4728 N N . LYS B 1 299 ? -22.672 -12.547 3.264 1 98.69 299 LYS B N 1
ATOM 4729 C CA . LYS B 1 299 ? -23.047 -11.781 4.445 1 98.69 299 LYS B CA 1
ATOM 4730 C C . LYS B 1 299 ? -22.734 -12.555 5.727 1 98.69 299 LYS B C 1
ATOM 4732 O O . LYS B 1 299 ? -22.969 -13.766 5.793 1 98.69 299 LYS B O 1
ATOM 4737 N N . ASN B 1 300 ? -22.141 -11.875 6.684 1 98.69 300 ASN B N 1
ATOM 4738 C CA . ASN B 1 300 ? -21.844 -12.367 8.023 1 98.69 300 ASN B CA 1
ATOM 4739 C C . ASN B 1 300 ? -20.781 -13.461 7.996 1 98.69 300 ASN B C 1
ATOM 4741 O O . ASN B 1 300 ? -20.734 -14.312 8.883 1 98.69 300 ASN B O 1
ATOM 4745 N N . LYS B 1 301 ? -19.984 -13.539 6.961 1 98.81 301 LYS B N 1
ATOM 4746 C CA . LYS B 1 301 ? -18.938 -14.547 6.84 1 98.81 301 LYS B CA 1
ATOM 4747 C C . LYS B 1 301 ? -17.547 -13.922 7.023 1 98.81 301 LYS B C 1
ATOM 4749 O O . LYS B 1 301 ? -17.422 -12.695 7.02 1 98.81 301 LYS B O 1
ATOM 4754 N N . ARG B 1 302 ? -16.594 -14.727 7.359 1 98.88 302 ARG B N 1
ATOM 4755 C CA . ARG B 1 302 ? -15.188 -14.367 7.344 1 98.88 302 ARG B CA 1
ATOM 4756 C C . ARG B 1 302 ? -14.523 -14.805 6.039 1 98.88 302 ARG B C 1
ATOM 4758 O O . ARG B 1 302 ? -14.445 -16 5.746 1 98.88 302 ARG B O 1
ATOM 4765 N N . ILE B 1 303 ? -14.109 -13.852 5.258 1 98.94 303 ILE B N 1
ATOM 4766 C CA . ILE B 1 303 ? -13.719 -14.117 3.877 1 98.94 303 ILE B CA 1
ATOM 4767 C C . ILE B 1 303 ? -12.242 -13.773 3.682 1 98.94 303 ILE B C 1
ATOM 4769 O O . ILE B 1 303 ? -11.797 -12.695 4.074 1 98.94 303 ILE B O 1
ATOM 4773 N N . GLY B 1 304 ? -11.492 -14.695 3.154 1 98.94 304 GLY B N 1
ATOM 4774 C CA . GLY B 1 304 ? -10.125 -14.438 2.744 1 98.94 304 GLY B CA 1
ATOM 4775 C C . GLY B 1 304 ? -9.984 -14.148 1.261 1 98.94 304 GLY B C 1
ATOM 4776 O O . GLY B 1 304 ? -10.609 -14.82 0.434 1 98.94 304 GLY B O 1
ATOM 4777 N N . ILE B 1 305 ? -9.258 -13.125 0.917 1 99 305 ILE B N 1
ATOM 4778 C CA . ILE B 1 305 ? -8.93 -12.727 -0.447 1 99 305 ILE B CA 1
ATOM 4779 C C . ILE B 1 305 ? -7.414 -12.766 -0.649 1 99 305 ILE B C 1
ATOM 4781 O O . ILE B 1 305 ? -6.672 -12.039 0.013 1 99 305 ILE B O 1
ATOM 4785 N N . ILE B 1 306 ? -6.914 -13.586 -1.552 1 98.94 306 ILE B N 1
ATOM 4786 C CA . ILE B 1 306 ? -5.484 -13.578 -1.84 1 98.94 306 ILE B CA 1
ATOM 4787 C C . ILE B 1 306 ? -5.199 -12.641 -3.006 1 98.94 306 ILE B C 1
ATOM 4789 O O . ILE B 1 306 ? -5.668 -12.859 -4.125 1 98.94 306 ILE B O 1
ATOM 4793 N N . ILE B 1 307 ? -4.508 -11.578 -2.768 1 98.94 307 ILE B N 1
ATOM 4794 C CA . ILE B 1 307 ? -3.953 -10.703 -3.797 1 98.94 307 ILE B CA 1
ATOM 4795 C C . ILE B 1 307 ? -2.639 -11.289 -4.312 1 98.94 307 ILE B C 1
ATOM 4797 O O . ILE B 1 307 ? -1.642 -11.32 -3.59 1 98.94 307 ILE B O 1
ATOM 4801 N N . SER B 1 308 ? -2.588 -11.695 -5.531 1 98.62 308 SER B N 1
ATOM 4802 C CA . SER B 1 308 ? -1.491 -12.539 -6.004 1 98.62 308 SER B CA 1
ATOM 4803 C C . SER B 1 308 ? -0.25 -11.703 -6.309 1 98.62 308 SER B C 1
ATOM 4805 O O . SER B 1 308 ? 0.871 -12.219 -6.266 1 98.62 308 SER B O 1
ATOM 4807 N N . GLY B 1 309 ? -0.463 -10.43 -6.688 1 97.81 309 GLY B N 1
ATOM 4808 C CA . GLY B 1 309 ? 0.709 -9.648 -7.051 1 97.81 309 GLY B CA 1
ATOM 4809 C C . GLY B 1 309 ? 0.384 -8.203 -7.391 1 97.81 309 GLY B C 1
ATOM 4810 O O . GLY B 1 309 ? -0.787 -7.82 -7.43 1 97.81 309 GLY B O 1
ATOM 4811 N N . GLY B 1 310 ? 1.461 -7.445 -7.633 1 96.56 310 GLY B N 1
ATOM 4812 C CA . GLY B 1 310 ? 1.302 -6.027 -7.914 1 96.56 310 GLY B CA 1
ATOM 4813 C C . GLY B 1 310 ? 2.172 -5.543 -9.055 1 96.56 310 GLY B C 1
ATOM 4814 O O . GLY B 1 310 ? 2.416 -4.344 -9.195 1 96.56 310 GLY B O 1
ATOM 4815 N N . ASN B 1 311 ? 2.689 -6.488 -9.859 1 93.44 311 ASN B N 1
ATOM 4816 C CA . ASN B 1 311 ? 3.588 -6.109 -10.945 1 93.44 311 ASN B CA 1
ATOM 4817 C C . ASN B 1 311 ? 2.814 -5.68 -12.188 1 93.44 311 ASN B C 1
ATOM 4819 O O . ASN B 1 311 ? 2.303 -6.523 -12.93 1 93.44 311 ASN B O 1
ATOM 4823 N N . VAL B 1 312 ? 2.703 -4.418 -12.383 1 92.44 312 VAL B N 1
ATOM 4824 C CA . VAL B 1 312 ? 2.02 -3.824 -13.531 1 92.44 312 VAL B CA 1
ATOM 4825 C C . VAL B 1 312 ? 2.844 -2.66 -14.078 1 92.44 312 VAL B C 1
ATOM 4827 O O . VAL B 1 312 ? 3.424 -1.888 -13.312 1 92.44 312 VAL B O 1
ATOM 4830 N N . ASP B 1 313 ? 2.982 -2.715 -15.43 1 90.75 313 ASP B N 1
ATOM 4831 C CA . ASP B 1 313 ? 3.637 -1.578 -16.078 1 90.75 313 ASP B CA 1
ATOM 4832 C C . ASP B 1 313 ? 2.947 -0.268 -15.695 1 90.75 313 ASP B C 1
ATOM 4834 O O . ASP B 1 313 ? 1.719 -0.171 -15.742 1 90.75 313 ASP B O 1
ATOM 4838 N N . ILE B 1 314 ? 3.701 0.775 -15.352 1 93.38 314 ILE B N 1
ATOM 4839 C CA . ILE B 1 314 ? 3.162 2.01 -14.789 1 93.38 314 ILE B CA 1
ATOM 4840 C C . ILE B 1 314 ? 2.285 2.707 -15.828 1 93.38 314 ILE B C 1
ATOM 4842 O O . ILE B 1 314 ? 1.239 3.268 -15.492 1 93.38 314 ILE B O 1
ATOM 4846 N N . GLU B 1 315 ? 2.695 2.691 -17.094 1 93.19 315 GLU B N 1
ATOM 4847 C CA . GLU B 1 315 ? 1.893 3.311 -18.141 1 93.19 315 GLU B CA 1
ATOM 4848 C C . GLU B 1 315 ? 0.572 2.568 -18.344 1 93.19 315 GLU B C 1
ATOM 4850 O O . GLU B 1 315 ? -0.475 3.193 -18.531 1 93.19 315 GLU B O 1
ATOM 4855 N N . ARG B 1 316 ? 0.616 1.269 -18.391 1 93.62 316 ARG B N 1
ATOM 4856 C CA . ARG B 1 316 ? -0.597 0.465 -18.5 1 93.62 316 ARG B CA 1
ATOM 4857 C C . ARG B 1 316 ? -1.493 0.669 -17.281 1 93.62 316 ARG B C 1
ATOM 4859 O O . ARG B 1 316 ? -2.715 0.767 -17.422 1 93.62 316 ARG B O 1
ATOM 4866 N N . TYR B 1 317 ? -0.811 0.693 -16.125 1 96.31 317 TYR B N 1
ATOM 4867 C CA . TYR B 1 317 ? -1.55 0.947 -14.898 1 96.31 317 TYR B CA 1
ATOM 4868 C C . TYR B 1 317 ? -2.297 2.273 -14.969 1 96.31 317 TYR B C 1
ATOM 4870 O O . TYR B 1 317 ? -3.482 2.346 -14.633 1 96.31 317 TYR B O 1
ATOM 4878 N N . ALA B 1 318 ? -1.608 3.305 -15.406 1 97.62 318 ALA B N 1
ATOM 4879 C CA . ALA B 1 318 ? -2.225 4.617 -15.586 1 97.62 318 ALA B CA 1
ATOM 4880 C C . ALA B 1 318 ? -3.418 4.535 -16.531 1 97.62 318 ALA B C 1
ATOM 4882 O O . ALA B 1 318 ? -4.453 5.16 -16.297 1 97.62 318 ALA B O 1
ATOM 4883 N N . HIS B 1 319 ? -3.24 3.799 -17.547 1 96.94 319 HIS B N 1
ATOM 4884 C CA . HIS B 1 319 ? -4.312 3.619 -18.531 1 96.94 319 HIS B CA 1
ATOM 4885 C C . HIS B 1 319 ? -5.535 2.971 -17.891 1 96.94 319 HIS B C 1
ATOM 4887 O O . HIS B 1 319 ? -6.664 3.412 -18.109 1 96.94 319 HIS B O 1
ATOM 4893 N N . PHE B 1 320 ? -5.305 1.899 -17.125 1 97.38 320 PHE B N 1
ATOM 4894 C CA . PHE B 1 320 ? -6.406 1.225 -16.453 1 97.38 320 PHE B CA 1
ATOM 4895 C C . PHE B 1 320 ? -7.129 2.178 -15.5 1 97.38 320 PHE B C 1
ATOM 4897 O O . PHE B 1 320 ? -8.359 2.219 -15.469 1 97.38 320 PHE B O 1
ATOM 4904 N N . LEU B 1 321 ? -6.379 2.967 -14.719 1 97.12 321 LEU B N 1
ATOM 4905 C CA . LEU B 1 321 ? -6.945 3.879 -13.734 1 97.12 321 LEU B CA 1
ATOM 4906 C C . LEU B 1 321 ? -7.754 4.98 -14.406 1 97.12 321 LEU B C 1
ATOM 4908 O O . LEU B 1 321 ? -8.664 5.551 -13.805 1 97.12 321 LEU B O 1
ATOM 4912 N N . SER B 1 322 ? -7.465 5.273 -15.68 1 95.38 322 SER B N 1
ATOM 4913 C CA . SER B 1 322 ? -8.102 6.379 -16.391 1 95.38 322 SER B CA 1
ATOM 4914 C C . SER B 1 322 ? -9.406 5.941 -17.031 1 95.38 322 SER B C 1
ATOM 4916 O O . SER B 1 322 ? -10.133 6.762 -17.594 1 95.38 322 SER B O 1
ATOM 4918 N N . GLN B 1 323 ? -9.688 4.711 -17.016 1 92.94 323 GLN B N 1
ATOM 4919 C CA . GLN B 1 323 ? -10.898 4.195 -17.641 1 92.94 323 GLN B CA 1
ATOM 4920 C C . GLN B 1 323 ? -12.125 4.48 -16.766 1 92.94 323 GLN B C 1
ATOM 4922 O O . GLN B 1 323 ? -12.023 4.52 -15.531 1 92.94 323 GLN B O 1
#

pLDDT: mean 95.81, std 6.55, range [40.97, 99.0]

Foldseek 3Di:
DLVPDDFDFLVLLVVLCVQCVVPKDQADWDWFPVVCVLLLATEIELQQCPIVVFFLQLQLLLQVLSPDDPVQQALAAEEEDLDDNLLSNLQSNLVVVGAYEYEYEPPRDPVSVVSSVVSVYHYDYDHPVPDDVVVVRVVVCVVRVHHYDYRAQDNSNLSRLLNSLLSVCVVPNAFQEEFDEDAQQSNQLSVLSNNCVRPVNRAYEYEAAPQQVQLQVCLVVVHKAFDPQGDAQLPVRSHGIHYSNRSVSCNPRHRHYYHDYNLLLLVQQLCCCVRVVDAAGSSLSRRVSVCSVCSNVQNHTYYYRYRGGRDDDPVVSVVSNVD/DLVPDDFDFLVLLVVLCVQCVVPKDQADWDWFPVVCVLLLATEIELQQCPIVVFFLQLQLLLQVLSPDDPVQQALAAEEEDLDDNLLSNLQSNLVVVGAYEYEYEPPRDPVSVVSSVVSPYHYDYDHPVPDDVVVVRVVVCVVRVHHYDYRAQDNSNLSRLLNSLLSVCVVPNAFQEEFDEDAQQSNQLSVLSNNCVRPVNHAYEYEAAPQQVQVQVCLVVVHKAFDPQGDAQLPVRSHGIHYSNRSVSCNPRHRHYYHDYNLLLLVQQLCCCVRVVDAAGSSLSRRVSVCSVCSNVQNHTYYYRYRGGRDDDPVVSVVSNVD

GO terms:
  GO:0000287 magnesium ion binding (F, IDA)
  GO:0005524 ATP binding (F, IDA)
  GO:0003941 L-serine ammonia-lyase activity (F, IDA)
  GO:0030170 pyridoxal phosphate binding (F, IDA)
  GO:0030378 serine racemase activity (F, IDA)
  GO:0008721 D-serine ammonia-lyase activity (F, IDA)
  GO:0042803 protein homodimerization activity (F, IPI)
  GO:0036088 D-serine catabolic process (P, IDA)

Solvent-accessible surface area (backbone atoms only — not comparable to full-atom values): 31208 Å² total; per-residue (Å²): 134,78,83,78,69,83,76,74,52,45,67,47,18,55,51,24,42,64,72,34,54,90,76,52,59,87,47,55,72,46,72,47,72,68,54,20,61,74,30,48,27,48,51,37,34,35,35,19,25,63,20,62,96,19,22,43,42,31,42,9,34,35,30,38,61,71,66,51,50,70,69,42,40,71,49,9,35,32,38,74,41,69,49,64,49,35,36,15,41,13,38,35,22,51,76,70,70,26,53,32,38,33,36,27,46,71,81,45,58,65,70,50,54,51,49,17,43,71,33,61,22,42,75,40,75,40,50,74,90,80,45,55,67,66,60,50,49,51,50,50,23,67,75,59,52,29,43,75,55,66,87,23,60,36,66,47,28,14,18,14,28,6,32,58,41,40,51,45,40,70,72,73,40,71,37,50,30,36,26,23,38,30,36,36,24,16,48,32,28,15,26,34,37,30,39,51,69,72,22,68,80,35,42,31,33,35,18,23,44,57,64,25,44,24,55,40,50,11,59,75,69,74,46,85,34,79,49,72,72,29,78,62,75,31,64,81,26,49,32,32,37,50,27,72,63,18,42,60,44,34,68,71,55,42,70,46,58,47,61,38,50,66,68,47,23,42,54,40,41,43,44,36,35,66,73,65,22,30,37,55,16,48,39,21,21,34,10,53,35,46,49,61,76,41,23,84,81,41,50,76,33,38,34,38,26,38,27,47,17,21,77,49,59,54,57,60,47,18,52,51,44,59,103,134,78,83,78,70,84,74,73,52,45,68,45,18,55,51,26,41,65,72,36,53,89,75,51,57,87,47,54,72,45,71,48,72,69,54,20,62,75,30,47,28,48,52,38,34,34,35,20,26,64,19,62,96,21,22,42,42,31,41,9,35,34,31,38,60,70,67,51,51,71,69,42,38,70,49,9,34,31,38,76,40,70,48,63,49,34,38,15,40,13,39,36,22,50,75,70,70,26,52,34,38,31,36,27,47,70,80,46,58,64,70,49,54,50,50,17,42,71,32,60,22,43,75,40,74,40,48,75,89,81,44,56,66,68,60,50,47,52,52,50,22,68,74,61,52,29,43,74,54,68,86,23,59,36,66,46,26,14,19,15,28,6,31,59,42,39,51,45,38,71,71,72,41,71,39,49,30,36,26,24,38,31,36,37,23,16,48,32,28,16,26,34,38,30,40,49,69,70,22,68,79,34,42,31,31,34,19,20,45,56,63,25,43,25,56,41,52,13,58,75,68,74,48,86,34,78,47,70,72,29,80,61,75,31,65,80,26,49,33,33,37,52,27,72,64,19,41,60,42,34,70,72,56,43,70,47,59,46,60,38,52,67,68,47,22,43,54,39,41,45,44,34,34,66,73,65,23,30,37,56,16,49,39,21,21,34,10,52,36,44,50,60,75,40,22,86,80,40,51,77,32,37,33,39,27,38,28,46,18,20,76,50,59,54,57,58,48,17,53,52,44,58,103